Protein 2F07 (pdb70)

InterPro domains:
  IPR001647 DNA-binding HTH domain, TetR-type [PF00440] (12-58)
  IPR001647 DNA-binding HTH domain, TetR-type [PR00455] (12-25)
  IPR001647 DNA-binding HTH domain, TetR-type [PR00455] (33-56)
  IPR001647 DNA-binding HTH domain, TetR-type [PS50977] (6-66)
  IPR009057 Homedomain-like superfamily [SSF46689] (4-82)
  IPR036271 Tetracyclin repressor-like, C-terminal domain superfamily [SSF48498] (79-191)
  IPR041603 YvdT, C-terminal [PF17934] (84-191)
  IPR050624 Nucleoid occlusion factor SlmA/HTH-type transcriptional regulator [PTHR43479] (6-189)

Structure (mmCIF, N/CA/C/O backbone):
data_2F07
#
_entry.id   2F07
#
_cell.length_a   115.608
_cell.length_b   115.608
_cell.length_c   97.032
_cell.angle_alpha   90.00
_cell.angle_beta   90.00
_cell.angle_gamma   120.00
#
_symmetry.space_group_name_H-M   'P 65'
#
loop_
_entity.id
_entity.type
_entity.pdbx_description
1 polymer YvdT
2 non-polymer 2-[BIS-(2-HYDROXY-ETHYL)-AMINO]-2-HYDROXYMETHYL-PROPANE-1,3-DIOL
3 water water
#
loop_
_atom_site.group_PDB
_atom_site.id
_atom_site.type_symbol
_atom_site.label_atom_id
_atom_site.label_alt_id
_atom_site.label_comp_id
_atom_site.label_asym_id
_atom_site.label_entity_id
_atom_site.label_seq_id
_atom_site.pdbx_PDB_ins_code
_atom_site.Cartn_x
_atom_site.Cartn_y
_atom_site.Cartn_z
_atom_site.occupancy
_atom_site.B_iso_or_equiv
_atom_site.auth_seq_id
_atom_site.auth_comp_id
_atom_site.auth_asym_id
_atom_site.auth_atom_id
_atom_site.pdbx_PDB_model_num
ATOM 1 N N . PRO A 1 1 ? 36.673 46.584 58.578 1.00 75.15 303 PRO A N 1
ATOM 2 C CA . PRO A 1 1 ? 37.810 46.224 57.704 1.00 74.98 303 PRO A CA 1
ATOM 3 C C . PRO A 1 1 ? 37.697 46.879 56.336 1.00 74.32 303 PRO A C 1
ATOM 4 O O . PRO A 1 1 ? 36.960 47.852 56.167 1.00 74.23 303 PRO A O 1
ATOM 8 N N . PHE A 1 2 ? 38.416 46.340 55.356 1.00 73.25 302 PHE A N 1
ATOM 9 C CA . PHE A 1 2 ? 38.398 46.919 54.021 1.00 72.38 302 PHE A CA 1
ATOM 10 C C . PHE A 1 2 ? 37.306 46.402 53.091 1.00 72.07 302 PHE A C 1
ATOM 11 O O . PHE A 1 2 ? 37.164 45.197 52.871 1.00 71.12 302 PHE A O 1
ATOM 19 N N . THR A 1 3 ? 36.539 47.342 52.552 1.00 71.84 301 THR A N 1
ATOM 20 C CA . THR A 1 3 ? 35.469 47.044 51.614 1.00 71.60 301 THR A CA 1
ATOM 21 C C . THR A 1 3 ? 35.881 47.633 50.269 1.00 71.19 301 THR A C 1
ATOM 22 O O . THR A 1 3 ? 35.960 48.852 50.112 1.00 71.46 301 THR A O 1
ATOM 26 N N . MET A 1 4 ? 36.166 46.759 49.312 1.00 69.94 1 MET A N 1
ATOM 27 C CA . MET A 1 4 ? 36.563 47.175 47.974 1.00 69.30 1 MET A CA 1
ATOM 28 C C . MET A 1 4 ? 35.622 48.216 47.365 1.00 70.42 1 MET A C 1
ATOM 29 O O . MET A 1 4 ? 34.409 48.014 47.316 1.00 70.49 1 MET A O 1
ATOM 34 N N . PRO A 1 5 ? 36.171 49.344 46.887 1.00 71.65 2 PRO A N 1
ATOM 35 C CA . PRO A 1 5 ? 35.305 50.360 46.285 1.00 73.13 2 PRO A CA 1
ATOM 36 C C . PRO A 1 5 ? 34.647 49.760 45.048 1.00 74.78 2 PRO A C 1
ATOM 37 O O . PRO A 1 5 ? 35.066 48.699 44.564 1.00 74.95 2 PRO A O 1
ATOM 41 N N . LYS A 1 6 ? 33.607 50.424 44.555 1.00 76.33 3 LYS A N 1
ATOM 42 C CA . LYS A 1 6 ? 32.929 49.950 43.363 1.00 78.24 3 LYS A CA 1
ATOM 43 C C . LYS A 1 6 ? 33.870 50.153 42.208 1.00 78.43 3 LYS A C 1
ATOM 44 O O . LYS A 1 6 ? 33.678 49.543 41.164 1.00 78.13 3 LYS A O 1
ATOM 50 N N . GLN A 1 7 ? 34.853 51.038 42.411 1.00 79.12 4 GLN A N 1
ATOM 51 C CA . GLN A 1 7 ? 35.896 51.365 41.438 1.00 79.94 4 GLN A CA 1
ATOM 52 C C . GLN A 1 7 ? 35.736 50.572 40.140 1.00 80.98 4 GLN A C 1
ATOM 53 O O . GLN A 1 7 ? 35.882 49.353 40.127 1.00 81.54 4 GLN A O 1
ATOM 59 N N . THR A 1 8 ? 35.418 51.282 39.064 1.00 80.94 5 THR A N 1
ATOM 60 C CA . THR A 1 8 ? 35.228 50.721 37.729 1.00 80.93 5 THR A CA 1
ATOM 61 C C . THR A 1 8 ? 36.301 51.525 36.968 1.00 80.24 5 THR A C 1
ATOM 62 O O . THR A 1 8 ? 36.024 52.296 36.056 1.00 80.39 5 THR A O 1
ATOM 66 N N . SER A 1 9 ? 37.533 51.319 37.448 1.00 78.95 6 SER A N 1
ATOM 67 C CA . SER A 1 9 ? 38.816 51.962 37.067 1.00 77.32 6 SER A CA 1
ATOM 68 C C . SER A 1 9 ? 39.400 52.428 35.700 1.00 75.62 6 SER A C 1
ATOM 69 O O . SER A 1 9 ? 40.357 53.200 35.716 1.00 76.48 6 SER A O 1
ATOM 72 N N . GLY A 1 10 ? 38.924 51.995 34.536 1.00 72.70 7 GLY A N 1
ATOM 73 C CA . GLY A 1 10 ? 39.516 52.527 33.299 1.00 68.70 7 GLY A CA 1
ATOM 74 C C . GLY A 1 10 ? 40.928 52.182 32.805 1.00 65.41 7 GLY A C 1
ATOM 75 O O . GLY A 1 10 ? 41.070 51.750 31.662 1.00 65.52 7 GLY A O 1
ATOM 76 N N . LYS A 1 11 ? 41.971 52.387 33.614 1.00 62.41 8 LYS A N 1
ATOM 77 C CA . LYS A 1 11 ? 43.341 52.083 33.175 1.00 59.33 8 LYS A CA 1
ATOM 78 C C . LYS A 1 11 ? 43.467 50.660 32.635 1.00 56.11 8 LYS A C 1
ATOM 79 O O . LYS A 1 11 ? 43.889 50.450 31.497 1.00 54.97 8 LYS A O 1
ATOM 85 N N . TYR A 1 12 ? 43.099 49.687 33.460 1.00 52.60 9 TYR A N 1
ATOM 86 C CA . TYR A 1 12 ? 43.154 48.284 33.066 1.00 50.65 9 TYR A CA 1
ATOM 87 C C . TYR A 1 12 ? 42.363 48.076 31.772 1.00 49.21 9 TYR A C 1
ATOM 88 O O . TYR A 1 12 ? 42.879 47.536 30.792 1.00 47.05 9 TYR A O 1
ATOM 97 N N . GLU A 1 13 ? 41.108 48.517 31.782 1.00 48.76 10 GLU A N 1
ATOM 98 C CA . GLU A 1 13 ? 40.228 48.394 30.625 1.00 48.10 10 GLU A CA 1
ATOM 99 C C . GLU A 1 13 ? 40.807 49.119 29.411 1.00 47.33 10 GLU A C 1
ATOM 100 O O . GLU A 1 13 ? 40.748 48.608 28.289 1.00 45.95 10 GLU A O 1
ATOM 106 N N . LYS A 1 14 ? 41.368 50.307 29.638 1.00 46.45 11 LYS A N 1
ATOM 107 C CA . LYS A 1 14 ? 41.961 51.096 28.556 1.00 46.46 11 LYS A CA 1
ATOM 108 C C . LYS A 1 14 ? 43.057 50.315 27.847 1.00 43.94 11 LYS A C 1
ATOM 109 O O . LYS A 1 14 ? 43.131 50.302 26.618 1.00 42.84 11 LYS A O 1
ATOM 115 N N . ILE A 1 15 ? 43.911 49.670 28.636 1.00 42.54 12 ILE A N 1
ATOM 116 C CA . ILE A 1 15 ? 45.015 48.886 28.104 1.00 41.03 12 ILE A CA 1
ATOM 117 C C . ILE A 1 15 ? 44.552 47.600 27.428 1.00 40.93 12 ILE A C 1
ATOM 118 O O . ILE A 1 15 ? 45.038 47.252 26.348 1.00 40.04 12 ILE A O 1
ATOM 123 N N . LEU A 1 16 ? 43.617 46.895 28.056 1.00 38.93 13 LEU A N 1
ATOM 124 C CA . LEU A 1 16 ? 43.130 45.650 27.482 1.00 40.94 13 LEU A CA 1
ATOM 125 C C . LEU A 1 16 ? 42.487 45.916 26.124 1.00 41.33 13 LEU A C 1
ATOM 126 O O . LEU A 1 16 ? 42.714 45.181 25.166 1.00 40.54 13 LEU A O 1
ATOM 131 N N . GLN A 1 17 ? 41.693 46.979 26.047 1.00 43.23 14 GLN A N 1
ATOM 132 C CA . GLN A 1 17 ? 41.027 47.353 24.804 1.00 43.55 14 GLN A CA 1
ATOM 133 C C . GLN A 1 17 ? 42.068 47.790 23.772 1.00 43.71 14 GLN A C 1
ATOM 134 O O . GLN A 1 17 ? 41.965 47.477 22.585 1.00 42.94 14 GLN A O 1
ATOM 140 N N . ALA A 1 18 ? 43.074 48.521 24.237 1.00 44.58 15 ALA A N 1
ATOM 141 C CA . ALA A 1 18 ? 44.132 48.990 23.357 1.00 45.52 15 ALA A CA 1
ATOM 142 C C . ALA A 1 18 ? 44.873 47.780 22.804 1.00 45.72 15 ALA A C 1
ATOM 143 O O . ALA A 1 18 ? 45.105 47.675 21.601 1.00 45.92 15 ALA A O 1
ATOM 145 N N . ALA A 1 19 ? 45.236 46.864 23.696 1.00 46.61 16 ALA A N 1
ATOM 146 C CA . ALA A 1 19 ? 45.954 45.658 23.305 1.00 46.41 16 ALA A CA 1
ATOM 147 C C . ALA A 1 19 ? 45.157 44.868 22.273 1.00 47.13 16 ALA A C 1
ATOM 148 O O . ALA A 1 19 ? 45.720 44.370 21.295 1.00 46.75 16 ALA A O 1
ATOM 150 N N . ILE A 1 20 ? 43.848 44.752 22.494 1.00 47.25 17 ILE A N 1
ATOM 151 C CA . ILE A 1 20 ? 42.977 44.026 21.571 1.00 49.09 17 ILE A CA 1
ATOM 152 C C . ILE A 1 20 ? 43.005 44.671 20.184 1.00 51.21 17 ILE A C 1
ATOM 153 O O . ILE A 1 20 ? 43.017 43.976 19.167 1.00 51.22 17 ILE A O 1
ATOM 158 N N . GLU A 1 21 ? 43.032 46.001 20.150 1.00 52.75 18 GLU A N 1
ATOM 159 C CA . GLU A 1 21 ? 43.055 46.733 18.888 1.00 54.96 18 GLU A CA 1
ATOM 160 C C . GLU A 1 21 ? 44.391 46.636 18.153 1.00 55.83 18 GLU A C 1
ATOM 161 O O . GLU A 1 21 ? 44.422 46.422 16.940 1.00 55.51 18 GLU A O 1
ATOM 167 N N . VAL A 1 22 ? 45.493 46.791 18.882 1.00 56.06 19 VAL A N 1
ATOM 168 C CA . VAL A 1 22 ? 46.813 46.709 18.270 1.00 56.45 19 VAL A CA 1
ATOM 169 C C . VAL A 1 22 ? 47.092 45.294 17.769 1.00 57.64 19 VAL A C 1
ATOM 170 O O . VAL A 1 22 ? 47.576 45.113 16.650 1.00 57.29 19 VAL A O 1
ATOM 174 N N . ILE A 1 23 ? 46.791 44.296 18.599 1.00 58.59 20 ILE A N 1
ATOM 175 C CA . ILE A 1 23 ? 47.013 42.901 18.226 1.00 59.48 20 ILE A CA 1
ATOM 176 C C . ILE A 1 23 ? 46.209 42.535 16.980 1.00 60.99 20 ILE A C 1
ATOM 177 O O . ILE A 1 23 ? 46.647 41.726 16.162 1.00 60.50 20 ILE A O 1
ATOM 182 N N . SER A 1 24 ? 45.035 43.142 16.839 1.00 62.66 21 SER A N 1
ATOM 183 C CA . SER A 1 24 ? 44.173 42.884 15.692 1.00 64.84 21 SER A CA 1
ATOM 184 C C . SER A 1 24 ? 44.744 43.481 14.408 1.00 66.47 21 SER A C 1
ATOM 185 O O . SER A 1 24 ? 44.788 42.819 13.369 1.00 66.33 21 SER A O 1
ATOM 188 N N . GLU A 1 25 ? 45.190 44.730 14.492 1.00 67.88 22 GLU A N 1
ATOM 189 C CA . GLU A 1 25 ? 45.730 45.435 13.337 1.00 69.27 22 GLU A CA 1
ATOM 190 C C . GLU A 1 25 ? 47.080 44.967 12.799 1.00 69.09 22 GLU A C 1
ATOM 191 O O . GLU A 1 25 ? 47.415 45.259 11.652 1.00 69.61 22 GLU A O 1
ATOM 197 N N . LYS A 1 26 ? 47.858 44.248 13.601 1.00 69.10 23 LYS A N 1
ATOM 198 C CA . LYS A 1 26 ? 49.162 43.791 13.126 1.00 69.92 23 LYS A CA 1
ATOM 199 C C . LYS A 1 26 ? 49.576 42.406 13.616 1.00 69.65 23 LYS A C 1
ATOM 200 O O . LYS A 1 26 ? 50.598 41.867 13.186 1.00 69.73 23 LYS A O 1
ATOM 206 N N . GLY A 1 27 ? 48.788 41.829 14.514 1.00 69.27 24 GLY A N 1
ATOM 207 C CA . GLY A 1 27 ? 49.120 40.513 15.027 1.00 69.30 24 GLY A CA 1
ATOM 208 C C . GLY A 1 27 ? 49.740 40.589 16.406 1.00 69.58 24 GLY A C 1
ATOM 209 O O . GLY A 1 27 ? 50.239 41.638 16.813 1.00 69.31 24 GLY A O 1
ATOM 210 N N . LEU A 1 28 ? 49.712 39.472 17.124 1.00 69.96 25 LEU A N 1
ATOM 211 C CA . LEU A 1 28 ? 50.261 39.404 18.473 1.00 70.28 25 LEU A CA 1
ATOM 212 C C . LEU A 1 28 ? 51.765 39.631 18.544 1.00 71.29 25 LEU A C 1
ATOM 213 O O . LEU A 1 28 ? 52.247 40.392 19.382 1.00 70.84 25 LEU A O 1
ATOM 218 N N . ASP A 1 29 ? 52.506 38.969 17.662 1.00 72.60 26 ASP A N 1
ATOM 219 C CA . ASP A 1 29 ? 53.960 39.070 17.666 1.00 73.67 26 ASP A CA 1
ATOM 220 C C . ASP A 1 29 ? 54.578 40.349 17.098 1.00 73.57 26 ASP A C 1
ATOM 221 O O . ASP A 1 29 ? 55.723 40.674 17.414 1.00 73.15 26 ASP A O 1
ATOM 226 N N . LYS A 1 30 ? 53.837 41.071 16.264 1.00 73.65 27 LYS A N 1
ATOM 227 C CA . LYS A 1 30 ? 54.360 42.297 15.676 1.00 73.60 27 LYS A CA 1
ATOM 228 C C . LYS A 1 30 ? 53.965 43.497 16.524 1.00 73.01 27 LYS A C 1
ATOM 229 O O . LYS A 1 30 ? 54.384 44.622 16.254 1.00 73.27 27 LYS A O 1
ATOM 235 N N . ALA A 1 31 ? 53.147 43.253 17.542 1.00 71.46 28 ALA A N 1
ATOM 236 C CA . ALA A 1 31 ? 52.705 44.314 18.436 1.00 69.86 28 ALA A CA 1
ATOM 237 C C . ALA A 1 31 ? 53.797 44.647 19.447 1.00 68.69 28 ALA A C 1
ATOM 238 O O . ALA A 1 31 ? 54.599 43.793 19.816 1.00 67.90 28 ALA A O 1
ATOM 240 N N . SER A 1 32 ? 53.825 45.895 19.890 1.00 67.03 29 SER A N 1
ATOM 241 C CA . SER A 1 32 ? 54.806 46.318 20.872 1.00 65.42 29 SER A CA 1
ATOM 242 C C . SER A 1 32 ? 53.997 46.755 22.086 1.00 63.81 29 SER A C 1
ATOM 243 O O . SER A 1 32 ? 52.902 47.308 21.947 1.00 62.47 29 SER A O 1
ATOM 246 N N . ILE A 1 33 ? 54.506 46.464 23.275 1.00 62.54 30 ILE A N 1
ATOM 247 C CA . ILE A 1 33 ? 53.819 46.887 24.478 1.00 61.38 30 ILE A CA 1
ATOM 248 C C . ILE A 1 33 ? 53.830 48.408 24.358 1.00 61.28 30 ILE A C 1
ATOM 249 O O . ILE A 1 33 ? 52.954 49.102 24.874 1.00 59.70 30 ILE A O 1
ATOM 254 N N . SER A 1 34 ? 54.827 48.902 23.624 1.00 61.19 31 SER A N 1
ATOM 255 C CA . SER A 1 34 ? 55.009 50.326 23.373 1.00 61.35 31 SER A CA 1
ATOM 256 C C . SER A 1 34 ? 53.819 50.892 22.589 1.00 61.18 31 SER A C 1
ATOM 257 O O . SER A 1 34 ? 53.247 51.921 22.963 1.00 60.25 31 SER A O 1
ATOM 260 N N . ASP A 1 35 ? 53.457 50.208 21.505 1.00 60.65 32 ASP A N 1
ATOM 261 C CA . ASP A 1 35 ? 52.344 50.615 20.650 1.00 60.57 32 ASP A CA 1
ATOM 262 C C . ASP A 1 35 ? 51.037 50.553 21.421 1.00 59.53 32 ASP A C 1
ATOM 263 O O . ASP A 1 35 ? 50.208 51.461 21.338 1.00 58.50 32 ASP A O 1
ATOM 268 N N . ILE A 1 36 ? 50.855 49.466 22.165 1.00 58.64 33 ILE A N 1
ATOM 269 C CA . ILE A 1 36 ? 49.648 49.277 22.957 1.00 58.38 33 ILE A CA 1
ATOM 270 C C . ILE A 1 36 ? 49.517 50.408 23.970 1.00 58.20 33 ILE A C 1
ATOM 271 O O . ILE A 1 36 ? 48.495 51.099 24.024 1.00 57.35 33 ILE A O 1
ATOM 276 N N . VAL A 1 37 ? 50.565 50.588 24.768 1.00 58.49 34 VAL A N 1
ATOM 277 C CA . VAL A 1 37 ? 50.597 51.624 25.792 1.00 59.49 34 VAL A CA 1
ATOM 278 C C . VAL A 1 37 ? 50.357 53.026 25.223 1.00 60.15 34 VAL A C 1
ATOM 279 O O . VAL A 1 37 ? 49.637 53.825 25.826 1.00 60.04 34 VAL A O 1
ATOM 283 N N . LYS A 1 38 ? 50.945 53.323 24.065 1.00 60.91 35 LYS A N 1
ATOM 284 C CA . LYS A 1 38 ? 50.759 54.638 23.454 1.00 61.68 35 LYS A CA 1
ATOM 285 C C . LYS A 1 38 ? 49.378 54.782 22.829 1.00 61.39 35 LYS A C 1
ATOM 286 O O . LYS A 1 38 ? 48.906 55.899 22.612 1.00 61.31 35 LYS A O 1
ATOM 292 N N . LYS A 1 39 ? 48.725 53.656 22.545 1.00 61.01 36 LYS A N 1
ATOM 293 C CA . LYS A 1 39 ? 47.387 53.698 21.963 1.00 60.15 36 LYS A CA 1
ATOM 294 C C . LYS A 1 39 ? 46.356 53.831 23.077 1.00 59.33 36 LYS A C 1
ATOM 295 O O . LYS A 1 39 ? 45.223 54.256 22.843 1.00 58.45 36 LYS A O 1
ATOM 301 N N . ALA A 1 40 ? 46.754 53.459 24.290 1.00 58.31 37 ALA A N 1
ATOM 302 C CA . ALA A 1 40 ? 45.866 53.545 25.445 1.00 58.02 37 ALA A CA 1
ATOM 303 C C . ALA A 1 40 ? 46.064 54.890 26.140 1.00 57.18 37 ALA A C 1
ATOM 304 O O . ALA A 1 40 ? 45.272 55.284 26.999 1.00 56.63 37 ALA A O 1
ATOM 306 N N . GLY A 1 41 ? 47.126 55.591 25.759 1.00 56.93 38 GLY A N 1
ATOM 307 C CA . GLY A 1 41 ? 47.405 56.880 26.360 1.00 56.03 38 GLY A CA 1
ATOM 308 C C . GLY A 1 41 ? 47.892 56.745 27.791 1.00 55.28 38 GLY A C 1
ATOM 309 O O . GLY A 1 41 ? 47.339 57.364 28.702 1.00 55.67 38 GLY A O 1
ATOM 310 N N . THR A 1 42 ? 48.920 55.923 27.987 1.00 53.35 39 THR A N 1
ATOM 311 C CA . THR A 1 42 ? 49.502 55.703 29.310 1.00 51.66 39 THR A CA 1
ATOM 312 C C . THR A 1 42 ? 50.980 55.375 29.131 1.00 51.12 39 THR A C 1
ATOM 313 O O . THR A 1 42 ? 51.475 55.300 28.004 1.00 49.89 39 THR A O 1
ATOM 317 N N . ALA A 1 43 ? 51.680 55.180 30.246 1.00 50.54 40 ALA A N 1
ATOM 318 C CA . ALA A 1 43 ? 53.103 54.836 30.219 1.00 49.05 40 ALA A CA 1
ATOM 319 C C . ALA A 1 43 ? 53.254 53.313 30.238 1.00 47.25 40 ALA A C 1
ATOM 320 O O . ALA A 1 43 ? 52.286 52.591 30.482 1.00 46.00 40 ALA A O 1
ATOM 322 N N . GLN A 1 44 ? 54.463 52.820 29.981 1.00 45.90 41 GLN A N 1
ATOM 323 C CA . GLN A 1 44 ? 54.691 51.380 29.992 1.00 44.40 41 GLN A CA 1
ATOM 324 C C . GLN A 1 44 ? 54.422 50.801 31.378 1.00 42.24 41 GLN A C 1
ATOM 325 O O . GLN A 1 44 ? 54.065 49.632 31.518 1.00 42.47 41 GLN A O 1
ATOM 331 N N . GLY A 1 45 ? 54.601 51.626 32.402 1.00 39.28 42 GLY A N 1
ATOM 332 C CA . GLY A 1 45 ? 54.369 51.165 33.755 1.00 35.25 42 GLY A CA 1
ATOM 333 C C . GLY A 1 45 ? 52.942 50.689 33.958 1.00 32.46 42 GLY A C 1
ATOM 334 O O . GLY A 1 45 ? 52.698 49.749 34.705 1.00 31.63 42 GLY A O 1
ATOM 335 N N . THR A 1 46 ? 51.996 51.335 33.292 1.00 30.52 43 THR A N 1
ATOM 336 C CA . THR A 1 46 ? 50.601 50.960 33.435 1.00 31.91 43 THR A CA 1
ATOM 337 C C . THR A 1 46 ? 50.363 49.549 32.895 1.00 31.16 43 THR A C 1
ATOM 338 O O . THR A 1 46 ? 49.576 48.781 33.455 1.00 30.39 43 THR A O 1
ATOM 342 N N . PHE A 1 47 ? 51.056 49.204 31.815 1.00 30.70 44 PHE A N 1
ATOM 343 C CA . PHE A 1 47 ? 50.910 47.878 31.233 1.00 29.25 44 PHE A CA 1
ATOM 344 C C . PHE A 1 47 ? 51.399 46.797 32.190 1.00 28.43 44 PHE A C 1
ATOM 345 O O . PHE A 1 47 ? 50.654 45.866 32.510 1.00 25.99 44 PHE A O 1
ATOM 353 N N . TYR A 1 48 ? 52.642 46.930 32.650 1.00 29.01 45 TYR A N 1
ATOM 354 C CA . TYR A 1 48 ? 53.244 45.947 33.548 1.00 30.32 45 TYR A CA 1
ATOM 355 C C . TYR A 1 48 ? 52.586 45.836 34.912 1.00 30.67 45 TYR A C 1
ATOM 356 O O . TYR A 1 48 ? 52.770 44.836 35.618 1.00 31.98 45 TYR A O 1
ATOM 365 N N . LEU A 1 49 ? 51.814 46.848 35.291 1.00 28.73 46 LEU A N 1
ATOM 366 C CA . LEU A 1 49 ? 51.110 46.792 36.569 1.00 29.98 46 LEU A CA 1
ATOM 367 C C . LEU A 1 49 ? 50.024 45.714 36.484 1.00 30.10 46 LEU A C 1
ATOM 368 O O . LEU A 1 49 ? 49.725 45.032 37.466 1.00 29.49 46 LEU A O 1
ATOM 373 N N . TYR A 1 50 ? 49.444 45.564 35.298 1.00 29.36 47 TYR A N 1
ATOM 374 C CA . TYR A 1 50 ? 48.369 44.601 35.091 1.00 30.34 47 TYR A CA 1
ATOM 375 C C . TYR A 1 50 ? 48.768 43.329 34.343 1.00 30.67 47 TYR A C 1
ATOM 376 O O . TYR A 1 50 ? 48.108 42.307 34.484 1.00 30.93 47 TYR A O 1
ATOM 385 N N . PHE A 1 51 ? 49.841 43.386 33.558 1.00 31.80 48 PHE A N 1
ATOM 386 C CA . PHE A 1 51 ? 50.276 42.223 32.778 1.00 32.20 48 PHE A CA 1
ATOM 387 C C . PHE A 1 51 ? 51.793 42.035 32.780 1.00 34.44 48 PHE A C 1
ATOM 388 O O . PHE A 1 51 ? 52.545 42.967 32.477 1.00 34.87 48 PHE A O 1
ATOM 396 N N . SER A 1 52 ? 52.240 40.827 33.112 1.00 35.78 49 SER A N 1
ATOM 397 C CA . SER A 1 52 ? 53.672 40.536 33.153 1.00 39.38 49 SER A CA 1
ATOM 398 C C . SER A 1 52 ? 54.269 40.473 31.750 1.00 40.13 49 SER A C 1
ATOM 399 O O . SER A 1 52 ? 55.475 40.629 31.577 1.00 41.22 49 SER A O 1
ATOM 402 N N . SER A 1 53 ? 53.422 40.250 30.751 1.00 40.57 50 SER A N 1
ATOM 403 C CA . SER A 1 53 ? 53.879 40.164 29.366 1.00 41.13 50 SER A CA 1
ATOM 404 C C . SER A 1 53 ? 52.701 40.199 28.407 1.00 40.91 50 SER A C 1
ATOM 405 O O . SER A 1 53 ? 51.549 40.308 28.827 1.00 39.42 50 SER A O 1
ATOM 408 N N . LYS A 1 54 ? 53.004 40.108 27.115 1.00 42.22 51 LYS A N 1
ATOM 409 C CA . LYS A 1 54 ? 51.978 40.112 26.081 1.00 42.33 51 LYS A CA 1
ATOM 410 C C . LYS A 1 54 ? 51.143 38.841 26.193 1.00 41.72 51 LYS A C 1
ATOM 411 O O . LYS A 1 54 ? 49.934 38.858 25.959 1.00 42.43 51 LYS A O 1
ATOM 417 N N . ASN A 1 55 ? 51.795 37.746 26.569 1.00 39.98 52 ASN A N 1
ATOM 418 C CA . ASN A 1 55 ? 51.124 36.463 26.723 1.00 38.88 52 ASN A CA 1
ATOM 419 C C . ASN A 1 55 ? 50.100 36.511 27.858 1.00 37.32 52 ASN A C 1
ATOM 420 O O . ASN A 1 55 ? 49.032 35.899 27.768 1.00 35.99 52 ASN A O 1
ATOM 425 N N . ALA A 1 56 ? 50.427 37.235 28.926 1.00 34.53 53 ALA A N 1
ATOM 426 C CA . ALA A 1 56 ? 49.530 37.345 30.076 1.00 32.25 53 ALA A CA 1
ATOM 427 C C . ALA A 1 56 ? 48.196 38.012 29.712 1.00 30.44 53 ALA A C 1
ATOM 428 O O . ALA A 1 56 ? 47.240 37.962 30.485 1.00 28.37 53 ALA A O 1
ATOM 430 N N . LEU A 1 57 ? 48.143 38.639 28.539 1.00 28.43 54 LEU A N 1
ATOM 431 C CA . LEU A 1 57 ? 46.924 39.290 28.067 1.00 28.85 54 LEU A CA 1
ATOM 432 C C . LEU A 1 57 ? 45.875 38.268 27.588 1.00 29.09 54 LEU A C 1
ATOM 433 O O . LEU A 1 57 ? 44.669 38.521 27.670 1.00 29.16 54 LEU A O 1
ATOM 438 N N . ILE A 1 58 ? 46.339 37.121 27.094 1.00 28.33 55 ILE A N 1
ATOM 439 C CA . ILE A 1 58 ? 45.450 36.087 26.554 1.00 28.80 55 ILE A CA 1
ATOM 440 C C . ILE A 1 58 ? 44.274 35.691 27.450 1.00 26.70 55 ILE A C 1
ATOM 441 O O . ILE A 1 58 ? 43.126 35.758 27.021 1.00 25.47 55 ILE A O 1
ATOM 446 N N . PRO A 1 59 ? 44.538 35.273 28.699 1.00 25.90 56 PRO A N 1
ATOM 447 C CA . PRO A 1 59 ? 43.424 34.893 29.576 1.00 25.91 56 PRO A CA 1
ATOM 448 C C . PRO A 1 59 ? 42.356 35.987 29.704 1.00 25.28 56 PRO A C 1
ATOM 449 O O . PRO A 1 59 ? 41.154 35.704 29.674 1.00 26.01 56 PRO A O 1
ATOM 453 N N . ALA A 1 60 ? 42.795 37.233 29.841 1.00 24.06 57 ALA A N 1
ATOM 454 C CA . ALA A 1 60 ? 41.868 38.349 29.987 1.00 22.31 57 ALA A CA 1
ATOM 455 C C . ALA A 1 60 ? 41.091 38.577 28.700 1.00 22.05 57 ALA A C 1
ATOM 456 O O . ALA A 1 60 ? 39.907 38.920 28.734 1.00 21.14 57 ALA A O 1
ATOM 458 N N . ILE A 1 61 ? 41.754 38.393 27.563 1.00 20.21 58 ILE A N 1
ATOM 459 C CA . ILE A 1 61 ? 41.080 38.574 26.287 1.00 21.14 58 ILE A CA 1
ATOM 460 C C . ILE A 1 61 ? 40.032 37.475 26.113 1.00 22.35 58 ILE A C 1
ATOM 461 O O . ILE A 1 61 ? 38.923 37.733 25.641 1.00 24.12 58 ILE A O 1
ATOM 466 N N . ALA A 1 62 ? 40.379 36.252 26.503 1.00 21.60 59 ALA A N 1
ATOM 467 C CA . ALA A 1 62 ? 39.449 35.135 26.384 1.00 23.11 59 ALA A CA 1
ATOM 468 C C . ALA A 1 62 ? 38.232 35.354 27.291 1.00 23.78 59 ALA A C 1
ATOM 469 O O . ALA A 1 62 ? 37.099 35.042 26.917 1.00 24.08 59 ALA A O 1
ATOM 471 N N . GLU A 1 63 ? 38.456 35.894 28.484 1.00 24.19 60 GLU A N 1
ATOM 472 C CA . GLU A 1 63 ? 37.339 36.139 29.380 1.00 24.54 60 GLU A CA 1
ATOM 473 C C . GLU A 1 63 ? 36.386 37.161 28.760 1.00 24.53 60 GLU A C 1
ATOM 474 O O . GLU A 1 63 ? 35.170 36.994 28.808 1.00 23.72 60 GLU A O 1
ATOM 480 N N . ASN A 1 64 ? 36.927 38.214 28.163 1.00 24.27 61 ASN A N 1
ATOM 481 C CA . ASN A 1 64 ? 36.062 39.214 27.555 1.00 25.65 61 ASN A CA 1
ATOM 482 C C . ASN A 1 64 ? 35.258 38.660 26.383 1.00 24.29 61 ASN A C 1
ATOM 483 O O . ASN A 1 64 ? 34.095 39.027 26.208 1.00 22.53 61 ASN A O 1
ATOM 488 N N . LEU A 1 65 ? 35.854 37.770 25.592 1.00 23.07 62 LEU A N 1
ATOM 489 C CA . LEU A 1 65 ? 35.115 37.175 24.479 1.00 23.1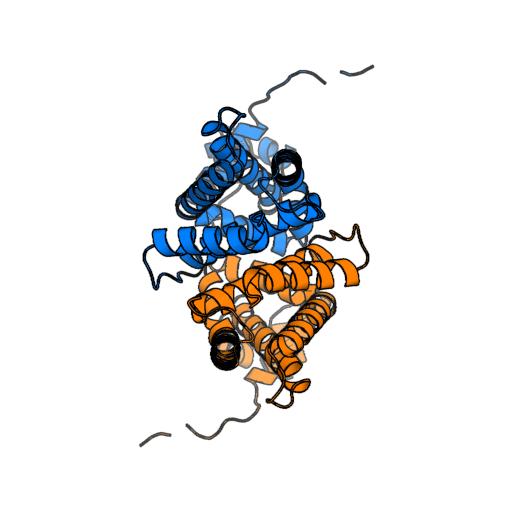0 62 LEU A CA 1
ATOM 490 C C . LEU A 1 65 ? 33.989 36.312 25.063 1.00 22.05 62 LEU A C 1
ATOM 491 O O . LEU A 1 65 ? 32.874 36.314 24.554 1.00 22.74 62 LEU A O 1
ATOM 496 N N . LEU A 1 66 ? 34.280 35.597 26.146 1.00 21.35 63 LEU A N 1
ATOM 497 C CA . LEU A 1 66 ? 33.283 34.740 26.782 1.00 22.73 63 LEU A CA 1
ATOM 498 C C . LEU A 1 66 ? 32.120 35.534 27.355 1.00 23.75 63 LEU A C 1
ATOM 499 O O . LEU A 1 66 ? 30.959 35.174 27.131 1.00 24.42 63 LEU A O 1
ATOM 504 N N . THR A 1 67 ? 32.395 36.610 28.089 1.00 24.86 64 THR A N 1
ATOM 505 C CA . THR A 1 67 ? 31.276 37.359 28.644 1.00 26.34 64 THR A CA 1
ATOM 506 C C . THR A 1 67 ? 30.516 38.086 27.531 1.00 26.30 64 THR A C 1
ATOM 507 O O . THR A 1 67 ? 29.328 38.374 27.673 1.00 27.71 64 THR A O 1
ATOM 511 N N . HIS A 1 68 ? 31.183 38.344 26.411 1.00 26.32 65 HIS A N 1
ATOM 512 C CA . HIS A 1 68 ? 30.530 38.992 25.275 1.00 26.84 65 HIS A CA 1
ATOM 513 C C . HIS A 1 68 ? 29.557 38.011 24.625 1.00 27.31 65 HIS A C 1
ATOM 514 O O . HIS A 1 68 ? 28.454 38.384 24.223 1.00 28.01 65 HIS A O 1
ATOM 521 N N . THR A 1 69 ? 29.975 36.752 24.534 1.00 26.65 66 THR A N 1
ATOM 522 C CA . THR A 1 69 ? 29.158 35.693 23.948 1.00 24.63 66 THR A CA 1
ATOM 523 C C . THR A 1 69 ? 27.902 35.444 24.786 1.00 25.84 66 THR A C 1
ATOM 524 O O . THR A 1 69 ? 26.796 35.304 24.254 1.00 25.05 66 THR A O 1
ATOM 528 N N . LEU A 1 70 ? 28.082 35.375 26.103 1.00 25.96 67 LEU A N 1
ATOM 529 C CA . LEU A 1 70 ? 26.960 35.132 26.998 1.00 26.41 67 LEU A CA 1
ATOM 530 C C . LEU A 1 70 ? 26.011 36.333 27.002 1.00 26.79 67 LEU A C 1
ATOM 531 O O . LEU A 1 70 ? 24.794 36.158 27.008 1.00 27.87 67 LEU A O 1
ATOM 536 N N . ASP A 1 71 ? 26.561 37.548 26.982 1.00 26.52 68 ASP A N 1
ATOM 537 C CA . ASP A 1 71 ? 25.731 38.762 26.951 1.00 27.62 68 ASP A CA 1
ATOM 538 C C . ASP A 1 71 ? 24.865 38.774 25.682 1.00 27.20 68 ASP A C 1
ATOM 539 O O . ASP A 1 71 ? 23.678 39.094 25.733 1.00 27.56 68 ASP A O 1
ATOM 544 N N . GLN A 1 72 ? 25.473 38.440 24.545 1.00 26.66 69 GLN A N 1
ATOM 545 C CA . GLN A 1 72 ? 24.763 38.411 23.268 1.00 26.48 69 GLN A CA 1
ATOM 546 C C . GLN A 1 72 ? 23.591 37.437 23.303 1.00 25.87 69 GLN A C 1
ATOM 547 O O . GLN A 1 72 ? 22.491 37.751 22.850 1.00 25.76 69 GLN A O 1
ATOM 553 N N . ILE A 1 73 ? 23.833 36.251 23.841 1.00 25.51 70 ILE A N 1
ATOM 554 C CA . ILE A 1 73 ? 22.788 35.241 23.932 1.00 25.54 70 ILE A CA 1
ATOM 555 C C . ILE A 1 73 ? 21.669 35.730 24.857 1.00 26.98 70 ILE A C 1
ATOM 556 O O . ILE A 1 73 ? 20.493 35.693 24.492 1.00 27.02 70 ILE A O 1
ATOM 561 N N . LYS A 1 74 ? 22.040 36.194 26.046 1.00 27.56 71 LYS A N 1
ATOM 562 C CA . LYS A 1 74 ? 21.063 36.694 27.006 1.00 29.43 71 LYS A CA 1
ATOM 563 C C . LYS A 1 74 ? 20.301 37.875 26.422 1.00 28.74 71 LYS A C 1
ATOM 564 O O . LYS A 1 74 ? 19.107 38.034 26.670 1.00 27.95 71 LYS A O 1
ATOM 570 N N . GLY A 1 75 ? 21.005 38.698 25.650 1.00 27.68 72 GLY A N 1
ATOM 571 C CA . GLY A 1 75 ? 20.387 39.861 25.043 1.00 28.52 72 GLY A CA 1
ATOM 572 C C . GLY A 1 75 ? 19.209 39.527 24.143 1.00 30.03 72 GLY A C 1
ATOM 573 O O . GLY A 1 75 ? 18.356 40.380 23.891 1.00 31.53 72 GLY A O 1
ATOM 574 N N . ARG A 1 76 ? 19.152 38.291 23.657 1.00 29.19 73 ARG A N 1
ATOM 575 C CA . ARG A 1 76 ? 18.066 37.870 22.779 1.00 28.82 73 ARG A CA 1
ATOM 576 C C . ARG A 1 76 ? 17.016 37.040 23.511 1.00 27.97 73 ARG A C 1
ATOM 577 O O . ARG A 1 76 ? 16.127 36.480 22.883 1.00 29.07 73 ARG A O 1
ATOM 585 N N . LEU A 1 77 ? 17.111 36.967 24.835 1.00 28.19 74 LEU A N 1
ATOM 586 C CA . LEU A 1 77 ? 16.149 36.189 25.611 1.00 29.85 74 LEU A CA 1
ATOM 587 C C . LEU A 1 77 ? 15.381 37.022 26.629 1.00 32.24 74 LEU A C 1
ATOM 588 O O . LEU A 1 77 ? 15.880 38.028 27.126 1.00 29.63 74 LEU A O 1
ATOM 593 N N . HIS A 1 78 ? 14.156 36.599 26.930 1.00 36.75 75 HIS A N 1
ATOM 594 C CA . HIS A 1 78 ? 13.343 37.297 27.911 1.00 41.20 75 HIS A CA 1
ATOM 595 C C . HIS A 1 78 ? 13.279 36.493 29.207 1.00 42.00 75 HIS A C 1
ATOM 596 O O . HIS A 1 78 ? 12.979 37.038 30.270 1.00 43.33 75 HIS A O 1
ATOM 603 N N . GLY A 1 79 ? 13.562 35.197 29.115 1.00 42.58 76 GLY A N 1
ATOM 604 C CA . GLY A 1 79 ? 13.564 34.359 30.303 1.00 42.46 76 GLY A CA 1
ATOM 605 C C . GLY A 1 79 ? 12.542 33.238 30.378 1.00 42.00 76 GLY A C 1
ATOM 606 O O . GLY A 1 79 ? 12.721 32.295 31.148 1.00 43.08 76 GLY A O 1
ATOM 607 N N . ASP A 1 80 ? 11.472 33.327 29.600 1.00 41.18 77 ASP A N 1
ATOM 608 C CA . ASP A 1 80 ? 10.446 32.291 29.626 1.00 41.12 77 ASP A CA 1
ATOM 609 C C . ASP A 1 80 ? 10.475 31.392 28.395 1.00 38.60 77 ASP A C 1
ATOM 610 O O . ASP A 1 80 ? 9.574 30.573 28.193 1.00 37.79 77 ASP A O 1
ATOM 615 N N . GLU A 1 81 ? 11.506 31.545 27.572 1.00 34.92 78 GLU A N 1
ATOM 616 C CA . GLU A 1 81 ? 11.630 30.747 26.361 1.00 31.22 78 GLU A CA 1
ATOM 617 C C . GLU A 1 81 ? 11.737 29.257 26.639 1.00 30.35 78 GLU A C 1
ATOM 618 O O . GLU A 1 81 ? 12.224 28.844 27.691 1.00 30.42 78 GLU A O 1
ATOM 624 N N . ASP A 1 82 ? 11.275 28.452 25.690 1.00 28.57 79 ASP A N 1
ATOM 625 C CA . ASP A 1 82 ? 11.374 27.005 25.810 1.00 29.69 79 ASP A CA 1
ATOM 626 C C . ASP A 1 82 ? 12.830 26.633 25.466 1.00 29.54 79 ASP A C 1
ATOM 627 O O . ASP A 1 82 ? 13.551 27.400 24.810 1.00 26.43 79 ASP A O 1
ATOM 632 N N . PHE A 1 83 ? 13.249 25.449 25.896 1.00 27.09 80 PHE A N 1
ATOM 633 C CA . PHE A 1 83 ? 14.613 24.996 25.665 1.00 25.50 80 PHE A CA 1
ATOM 634 C C . PHE A 1 83 ? 15.107 25.050 24.221 1.00 24.37 80 PHE A C 1
ATOM 635 O O . PHE A 1 83 ? 16.222 25.516 23.959 1.00 24.02 80 PHE A O 1
ATOM 643 N N . TRP A 1 84 ? 14.289 24.578 23.288 1.00 22.89 81 TRP A N 1
ATOM 644 C CA . TRP A 1 84 ? 14.695 24.547 21.886 1.00 23.50 81 TRP A CA 1
ATOM 645 C C . TRP A 1 84 ? 14.930 25.923 21.288 1.00 23.07 81 TRP A C 1
ATOM 646 O O . TRP A 1 84 ? 15.802 26.098 20.427 1.00 21.75 81 TRP A O 1
ATOM 657 N N . THR A 1 85 ? 14.169 26.900 21.775 1.00 22.06 82 THR A N 1
ATOM 658 C CA . THR A 1 85 ? 14.287 28.283 21.330 1.00 21.75 82 THR A CA 1
ATOM 659 C C . THR A 1 85 ? 15.596 28.867 21.864 1.00 22.41 82 THR A C 1
ATOM 660 O O . THR A 1 85 ? 16.299 29.609 21.161 1.00 23.59 82 THR A O 1
ATOM 664 N N . VAL A 1 86 ? 15.919 28.529 23.108 1.00 21.62 83 VAL A N 1
ATOM 665 C CA . VAL A 1 86 ? 17.164 28.993 23.707 1.00 22.08 83 VAL A CA 1
ATOM 666 C C . VAL A 1 86 ? 18.314 28.411 22.879 1.00 21.05 83 VAL A C 1
ATOM 667 O O . VAL A 1 86 ? 19.237 29.129 22.513 1.00 21.39 83 VAL A O 1
ATOM 671 N N . LEU A 1 87 ? 18.237 27.116 22.576 1.00 20.91 84 LEU A N 1
ATOM 672 C CA . LEU A 1 87 ? 19.260 26.425 21.782 1.00 23.08 84 LEU A CA 1
ATOM 673 C C . LEU A 1 87 ? 19.459 27.078 20.409 1.00 23.13 84 LEU A C 1
ATOM 674 O O . LEU A 1 87 ? 20.594 27.288 19.964 1.00 21.17 84 LEU A O 1
ATOM 679 N N . ASP A 1 88 ? 18.348 27.374 19.734 1.00 23.70 85 ASP A N 1
ATOM 680 C CA . ASP A 1 88 ? 18.395 28.005 18.414 1.00 24.63 85 ASP A CA 1
ATOM 681 C C . ASP A 1 88 ? 19.248 29.252 18.493 1.00 22.77 85 ASP A C 1
ATOM 682 O O . ASP A 1 88 ? 20.153 29.456 17.689 1.00 21.75 85 ASP A O 1
ATOM 687 N N . ILE A 1 89 ? 18.938 30.089 19.474 1.00 22.40 86 ILE A N 1
ATOM 688 C CA . ILE A 1 89 ? 19.663 31.327 19.681 1.00 21.55 86 ILE A CA 1
ATOM 689 C C . ILE A 1 89 ? 21.130 31.098 20.049 1.00 20.38 86 ILE A C 1
ATOM 690 O O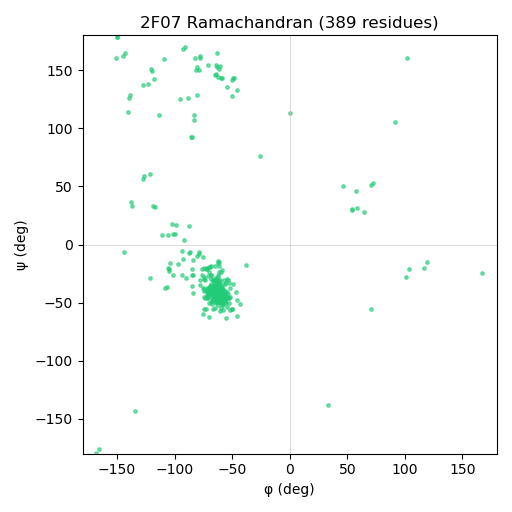 . ILE A 1 89 ? 22.006 31.800 19.547 1.00 20.82 86 ILE A O 1
ATOM 695 N N . LEU A 1 90 ? 21.406 30.117 20.906 1.00 19.57 87 LEU A N 1
ATOM 696 C CA . LEU A 1 90 ? 22.792 29.843 21.307 1.00 18.61 87 LEU A CA 1
ATOM 697 C C . LEU A 1 90 ? 23.617 29.420 20.089 1.00 18.52 87 LEU A C 1
ATOM 698 O O . LEU A 1 90 ? 24.775 29.823 19.924 1.00 16.44 87 LEU A O 1
ATOM 703 N N . ILE A 1 91 ? 23.005 28.619 19.226 1.00 18.97 88 ILE A N 1
ATOM 704 C CA . ILE A 1 91 ? 23.675 28.151 18.024 1.00 20.40 88 ILE A CA 1
ATOM 705 C C . ILE A 1 91 ? 23.932 29.311 17.063 1.00 21.11 88 ILE A C 1
ATOM 706 O O . ILE A 1 91 ? 25.048 29.482 16.563 1.00 20.75 88 ILE A O 1
ATOM 711 N N . ASP A 1 92 ? 22.899 30.105 16.810 1.00 21.63 89 ASP A N 1
ATOM 712 C CA . ASP A 1 92 ? 23.016 31.237 15.903 1.00 22.52 89 ASP A CA 1
ATOM 713 C C . ASP A 1 92 ? 24.105 32.210 16.369 1.00 22.55 89 ASP A C 1
ATOM 714 O O . ASP A 1 92 ? 24.996 32.548 15.596 1.00 23.29 89 ASP A O 1
ATOM 719 N N . GLU A 1 93 ? 24.053 32.634 17.631 1.00 22.08 90 GLU A N 1
ATOM 720 C CA . GLU A 1 93 ? 25.052 33.564 18.158 1.00 22.57 90 GLU A CA 1
ATOM 721 C C . GLU A 1 93 ? 26.485 33.051 18.090 1.00 22.24 90 GLU A C 1
ATOM 722 O O . GLU A 1 93 ? 27.401 33.800 17.735 1.00 23.47 90 GLU A O 1
ATOM 728 N N . THR A 1 94 ? 26.679 31.779 18.419 1.00 21.36 91 THR A N 1
ATOM 729 C CA . THR A 1 94 ? 28.008 31.178 18.390 1.00 20.43 91 THR A CA 1
ATOM 730 C C . THR A 1 94 ? 28.628 31.205 16.991 1.00 20.69 91 THR A C 1
ATOM 731 O O . THR A 1 94 ? 29.823 31.465 16.848 1.00 19.86 91 THR A O 1
ATOM 735 N N . PHE A 1 95 ? 27.833 30.914 15.964 1.00 20.40 92 PHE A N 1
ATOM 736 C CA . PHE A 1 95 ? 28.346 30.946 14.597 1.00 20.96 92 PHE A CA 1
ATOM 737 C C . PHE A 1 95 ? 28.629 32.391 14.192 1.00 22.29 92 PHE A C 1
ATOM 738 O O . PHE A 1 95 ? 29.622 32.683 13.528 1.00 22.19 92 PHE A O 1
ATOM 746 N N . LEU A 1 96 ? 27.756 33.298 14.609 1.00 22.62 93 LEU A N 1
ATOM 747 C CA . LEU A 1 96 ? 27.927 34.715 14.295 1.00 24.14 93 LEU A CA 1
ATOM 748 C C . LEU A 1 96 ? 29.212 35.256 14.933 1.00 22.92 93 LEU A C 1
ATOM 749 O O . LEU A 1 96 ? 29.982 35.954 14.286 1.00 21.92 93 LEU A O 1
ATOM 754 N N . ILE A 1 97 ? 29.436 34.926 16.203 1.00 22.39 94 ILE A N 1
ATOM 755 C CA . ILE A 1 97 ? 30.616 35.397 16.924 1.00 21.86 94 ILE A CA 1
ATOM 756 C C . ILE A 1 97 ? 31.911 34.760 16.412 1.00 21.94 94 ILE A C 1
ATOM 757 O O . ILE A 1 97 ? 32.962 35.406 16.370 1.00 20.17 94 ILE A O 1
ATOM 762 N N . THR A 1 98 ? 31.837 33.494 16.016 1.00 21.40 95 THR A N 1
ATOM 763 C CA . THR A 1 98 ? 33.011 32.805 15.501 1.00 20.78 95 THR A CA 1
ATOM 764 C C . THR A 1 98 ? 33.371 33.374 14.137 1.00 21.05 95 THR A C 1
ATOM 765 O O . THR A 1 98 ? 34.543 33.512 13.798 1.00 20.53 95 THR A O 1
ATOM 769 N N . GLU A 1 99 ? 32.357 33.695 13.347 1.00 22.49 96 GLU A N 1
ATOM 770 C CA . GLU A 1 99 ? 32.594 34.266 12.030 1.00 24.38 96 GLU A CA 1
ATOM 771 C C . GLU A 1 99 ? 33.286 35.619 12.156 1.00 23.81 96 GLU A C 1
ATOM 772 O O . GLU A 1 99 ? 34.256 35.901 11.459 1.00 23.61 96 GLU A O 1
ATOM 778 N N . ARG A 1 100 ? 32.779 36.452 13.056 1.00 24.09 97 ARG A N 1
ATOM 779 C CA . ARG A 1 100 ? 33.321 37.789 13.252 1.00 27.20 97 ARG A CA 1
ATOM 780 C C . ARG A 1 100 ? 34.609 37.898 14.066 1.00 26.17 97 ARG A C 1
ATOM 781 O O . ARG A 1 100 ? 35.453 38.747 13.776 1.00 25.02 97 ARG A O 1
ATOM 789 N N . HIS A 1 101 ? 34.777 37.053 15.076 1.00 24.76 98 HIS A N 1
ATOM 790 C CA . HIS A 1 101 ? 35.980 37.151 15.894 1.00 24.09 98 HIS A CA 1
ATOM 791 C C . HIS A 1 101 ? 36.890 35.927 15.850 1.00 23.47 98 HIS A C 1
ATOM 792 O O . HIS A 1 101 ? 37.549 35.612 16.837 1.00 22.34 98 HIS A O 1
ATOM 799 N N . LYS A 1 102 ? 36.944 35.240 14.710 1.00 23.88 99 LYS A N 1
ATOM 800 C CA . LYS A 1 102 ? 37.803 34.060 14.619 1.00 24.85 99 LYS A CA 1
ATOM 801 C C . LYS A 1 102 ? 39.270 34.355 14.936 1.00 25.02 99 LYS A C 1
ATOM 802 O O . LYS A 1 102 ? 39.983 33.485 15.439 1.00 23.63 99 LYS A O 1
ATOM 808 N N . ASP A 1 103 ? 39.721 35.573 14.644 1.00 24.69 100 ASP A N 1
ATOM 809 C CA . ASP A 1 103 ? 41.110 35.951 14.913 1.00 26.29 100 ASP A CA 1
ATOM 810 C C . ASP A 1 103 ? 41.404 35.904 16.416 1.00 25.64 100 ASP A C 1
ATOM 811 O O . ASP A 1 103 ? 42.496 35.505 16.836 1.00 26.86 100 ASP A O 1
ATOM 816 N N . ILE A 1 104 ? 40.414 36.277 17.222 1.00 23.04 101 ILE A N 1
ATOM 817 C CA . ILE A 1 104 ? 40.560 36.277 18.675 1.00 22.12 101 ILE A CA 1
ATOM 818 C C . ILE A 1 104 ? 40.508 34.859 19.248 1.00 21.29 101 ILE A C 1
ATOM 819 O O . ILE A 1 104 ? 41.228 34.533 20.192 1.00 20.73 101 ILE A O 1
ATOM 824 N N . ILE A 1 105 ? 39.660 34.018 18.668 1.00 19.97 102 ILE A N 1
ATOM 825 C CA . ILE A 1 105 ? 39.543 32.633 19.101 1.00 19.55 102 ILE A CA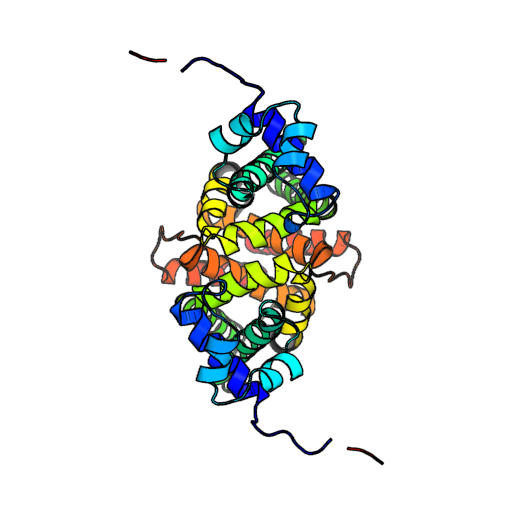 1
ATOM 826 C C . ILE A 1 105 ? 40.874 31.894 18.834 1.00 20.16 102 ILE A C 1
ATOM 827 O O . ILE A 1 105 ? 41.389 31.191 19.707 1.00 18.31 102 ILE A O 1
ATOM 832 N N . VAL A 1 106 ? 41.428 32.063 17.637 1.00 18.93 103 VAL A N 1
ATOM 833 C CA . VAL A 1 106 ? 42.697 31.427 17.285 1.00 21.67 103 VAL A CA 1
ATOM 834 C C . VAL A 1 106 ? 43.790 31.945 18.228 1.00 22.14 103 VAL A C 1
ATOM 835 O O . VAL A 1 106 ? 44.637 31.189 18.691 1.00 22.91 103 VAL A O 1
ATOM 839 N N . LEU A 1 107 ? 43.753 33.241 18.514 1.00 21.92 104 LEU A N 1
ATOM 840 C CA . LEU A 1 107 ? 44.712 33.861 19.421 1.00 23.02 104 LEU A CA 1
ATOM 841 C C . LEU A 1 107 ? 44.644 33.229 20.821 1.00 21.35 104 LEU A C 1
ATOM 842 O O . LEU A 1 107 ? 45.662 33.038 21.480 1.00 19.01 104 LEU A O 1
ATOM 847 N N . CYS A 1 108 ? 43.442 32.915 21.285 1.00 20.21 105 CYS A N 1
ATOM 848 C CA . CYS A 1 108 ? 43.319 32.312 22.607 1.00 22.12 105 CYS A CA 1
ATOM 849 C C . CYS A 1 108 ? 43.879 30.892 22.619 1.00 22.28 105 CYS A C 1
ATOM 850 O O . CYS A 1 108 ? 44.525 30.486 23.584 1.00 20.09 105 CYS A O 1
ATOM 853 N N . TYR A 1 109 ? 43.638 30.141 21.547 1.00 21.48 106 TYR A N 1
ATOM 854 C CA . TYR A 1 109 ? 44.152 28.776 21.469 1.00 24.59 106 TYR A CA 1
ATOM 855 C C . TYR A 1 109 ? 45.675 28.779 21.523 1.00 25.35 106 TYR A C 1
ATOM 856 O O . TYR A 1 109 ? 46.272 27.975 22.225 1.00 25.61 106 TYR A O 1
ATOM 865 N N . SER A 1 110 ? 46.289 29.689 20.774 1.00 26.62 107 SER A N 1
ATOM 866 C CA . SER A 1 110 ? 47.738 29.782 20.711 1.00 30.76 107 SER A CA 1
ATOM 867 C C . SER A 1 110 ? 48.366 30.234 22.021 1.00 32.28 107 SER A C 1
ATOM 868 O O . SER A 1 110 ? 49.340 29.649 22.483 1.00 34.41 107 SER A O 1
ATOM 871 N N . GLY A 1 111 ? 47.799 31.269 22.623 1.00 33.55 108 GLY A N 1
ATOM 872 C CA . GLY A 1 111 ? 48.350 31.792 23.859 1.00 35.99 108 GLY A CA 1
ATOM 873 C C . GLY A 1 111 ? 48.185 30.900 25.066 1.00 37.66 108 GLY A C 1
ATOM 874 O O . GLY A 1 111 ? 49.161 30.462 25.671 1.00 38.48 108 GLY A O 1
ATOM 875 N N . LEU A 1 112 ? 46.941 30.645 25.441 1.00 40.32 109 LEU A N 1
ATOM 876 C CA . LEU A 1 112 ? 46.675 29.796 26.587 1.00 40.80 109 LEU A CA 1
ATOM 877 C C . LEU A 1 112 ? 47.530 28.529 26.500 1.00 41.29 109 LEU A C 1
ATOM 878 O O . LEU A 1 112 ? 48.088 28.077 27.507 1.00 41.59 109 LEU A O 1
ATOM 883 N N . ALA A 1 113 ? 47.652 27.977 25.294 1.00 40.38 110 ALA A N 1
ATOM 884 C CA . ALA A 1 113 ? 48.428 26.756 25.094 1.00 41.03 110 ALA A CA 1
ATOM 885 C C . ALA A 1 113 ? 49.921 26.994 25.303 1.00 40.72 110 ALA A C 1
ATOM 886 O O . ALA A 1 113 ? 50.581 26.248 26.024 1.00 40.22 110 ALA A O 1
ATOM 888 N N . ILE A 1 114 ? 50.452 28.035 24.671 1.00 42.83 111 ILE A N 1
ATOM 889 C CA . ILE A 1 114 ? 51.867 28.372 24.809 1.00 45.48 111 ILE A CA 1
ATOM 890 C C . ILE A 1 114 ? 52.264 28.498 26.280 1.00 45.46 111 ILE A C 1
ATOM 891 O O . ILE A 1 114 ? 53.386 28.168 26.655 1.00 45.59 111 ILE A O 1
ATOM 896 N N . ASP A 1 115 ? 51.335 28.970 27.106 1.00 45.63 112 ASP A N 1
ATOM 897 C CA . ASP A 1 115 ? 51.597 29.170 28.528 1.00 47.11 112 ASP A CA 1
ATOM 898 C C . ASP A 1 115 ? 51.091 28.031 29.425 1.00 46.60 112 ASP A C 1
ATOM 899 O O . ASP A 1 115 ? 50.966 28.202 30.634 1.00 46.62 112 ASP A O 1
ATOM 904 N N . HIS A 1 116 ? 50.810 26.875 28.828 1.00 46.98 113 HIS A N 1
ATOM 905 C CA . HIS A 1 116 ? 50.319 25.698 29.558 1.00 47.61 113 HIS A CA 1
ATOM 906 C C . HIS A 1 116 ? 49.190 26.011 30.541 1.00 46.50 113 HIS A C 1
ATOM 907 O O . HIS A 1 116 ? 49.244 25.607 31.711 1.00 44.89 113 HIS A O 1
ATOM 914 N N . SER A 1 117 ? 48.166 26.714 30.068 1.00 45.23 114 SER A N 1
ATOM 915 C CA . SER A 1 117 ? 47.040 27.071 30.924 1.00 42.86 114 SER A CA 1
ATOM 916 C C . SER A 1 117 ? 45.691 26.913 30.223 1.00 41.79 114 SER A C 1
ATOM 917 O O . SER A 1 117 ? 44.778 27.707 30.435 1.00 42.59 114 SER A O 1
ATOM 920 N N . MET A 1 118 ? 45.558 25.887 29.388 1.00 39.56 115 MET A N 1
ATOM 921 C CA . MET A 1 118 ? 44.292 25.666 28.699 1.00 37.11 115 MET A CA 1
ATOM 922 C C . MET A 1 118 ? 43.158 25.408 29.685 1.00 36.23 115 MET A C 1
ATOM 923 O O . MET A 1 118 ? 41.990 25.546 29.334 1.00 39.12 115 MET A O 1
ATOM 928 N N . GLU A 1 119 ? 43.492 25.050 30.924 1.00 33.74 116 GLU A N 1
ATOM 929 C CA . GLU A 1 119 ? 42.467 24.805 31.933 1.00 30.64 116 GLU A CA 1
ATOM 930 C C . GLU A 1 119 ? 41.831 26.118 32.402 1.00 29.33 116 GLU A C 1
ATOM 931 O O . GLU A 1 119 ? 40.721 26.125 32.951 1.00 27.30 116 GLU A O 1
ATOM 937 N N . LYS A 1 120 ? 42.538 27.228 32.204 1.00 25.80 117 LYS A N 1
ATOM 938 C CA . LYS A 1 120 ? 41.990 28.521 32.595 1.00 24.07 117 LYS A CA 1
ATOM 939 C C . LYS A 1 120 ? 40.750 28.790 31.751 1.00 20.85 117 LYS A C 1
ATOM 940 O O . LYS A 1 120 ? 39.825 29.468 32.196 1.00 20.09 117 LYS A O 1
ATOM 946 N N . TRP A 1 121 ? 40.732 28.261 30.531 1.00 18.25 118 TRP A N 1
ATOM 947 C CA . TRP A 1 121 ? 39.580 28.458 29.664 1.00 19.55 118 TRP A CA 1
ATOM 948 C C . TRP A 1 121 ? 38.311 27.807 30.254 1.00 18.86 118 TRP A C 1
ATOM 949 O O . TRP A 1 121 ? 37.208 28.335 30.091 1.00 18.66 118 TRP A O 1
ATOM 960 N N . GLU A 1 122 ? 38.466 26.683 30.952 1.00 19.00 119 GLU A N 1
ATOM 961 C CA . GLU A 1 122 ? 37.311 26.020 31.570 1.00 20.56 119 GLU A CA 1
ATOM 962 C C . GLU A 1 122 ? 36.785 26.884 32.706 1.00 20.45 119 GLU A C 1
ATOM 963 O O . GLU A 1 122 ? 35.573 27.050 32.854 1.00 20.19 119 GLU A O 1
ATOM 969 N N . THR A 1 123 ? 37.700 27.431 33.507 1.00 21.31 120 THR A N 1
ATOM 970 C CA . THR A 1 123 ? 37.320 28.292 34.626 1.00 21.42 120 THR A CA 1
ATOM 971 C C . THR A 1 123 ? 36.549 29.474 34.050 1.00 20.40 120 THR A C 1
ATOM 972 O O . THR A 1 123 ? 35.485 29.842 34.542 1.00 20.27 120 THR A O 1
ATOM 976 N N . ILE A 1 124 ? 37.093 30.046 32.984 1.00 18.95 121 ILE A N 1
ATOM 977 C CA . ILE A 1 124 ? 36.477 31.190 32.323 1.00 19.87 121 ILE A CA 1
ATOM 978 C C . ILE A 1 124 ? 35.047 30.904 31.883 1.00 20.64 121 ILE A C 1
ATOM 979 O O . ILE A 1 124 ? 34.180 31.763 32.011 1.00 23.27 121 ILE A O 1
ATOM 984 N N . TYR A 1 125 ? 34.798 29.699 31.380 1.00 21.27 122 TYR A N 1
ATOM 985 C CA . TYR A 1 125 ? 33.463 29.313 30.922 1.00 21.92 122 TYR A CA 1
ATOM 986 C C . TYR A 1 125 ? 32.442 28.992 32.021 1.00 22.59 122 TYR A C 1
ATOM 987 O O . TYR A 1 125 ? 31.253 28.852 31.734 1.00 24.24 122 TYR A O 1
ATOM 996 N N . GLN A 1 126 ? 32.897 28.883 33.266 1.00 23.32 123 GLN A N 1
ATOM 997 C CA . GLN A 1 126 ? 32.016 28.554 34.399 1.00 25.11 123 GLN A CA 1
ATOM 998 C C . GLN A 1 126 ? 30.663 29.277 34.417 1.00 24.27 123 GLN A C 1
ATOM 999 O O . GLN A 1 126 ? 29.624 28.639 34.555 1.00 24.41 123 GLN A O 1
ATOM 1005 N N . PRO A 1 127 ? 30.654 30.615 34.280 1.00 25.29 124 PRO A N 1
ATOM 1006 C CA . PRO A 1 127 ? 29.376 31.347 34.295 1.00 25.08 124 PRO A CA 1
ATOM 1007 C C . PRO A 1 127 ? 28.452 30.951 33.138 1.00 24.42 124 PRO A C 1
ATOM 1008 O O . PRO A 1 127 ? 27.232 30.945 33.279 1.00 25.96 124 PRO A O 1
ATOM 1012 N N . TYR A 1 128 ? 29.046 30.623 31.998 1.00 23.31 125 TYR A N 1
ATOM 1013 C CA . TYR A 1 128 ? 28.293 30.219 30.811 1.00 22.49 125 TYR A CA 1
ATOM 1014 C C . TYR A 1 128 ? 27.747 28.798 31.031 1.00 21.17 125 TYR A C 1
ATOM 1015 O O . TYR A 1 128 ? 26.573 28.524 30.770 1.00 20.57 125 TYR A O 1
ATOM 1024 N N . TYR A 1 129 ? 28.604 27.903 31.520 1.00 21.03 126 TYR A N 1
ATOM 1025 C CA . TYR A 1 129 ? 28.202 26.522 31.805 1.00 21.96 126 TYR A CA 1
ATOM 1026 C C . TYR A 1 129 ? 27.086 26.522 32.848 1.00 21.21 126 TYR A C 1
ATOM 1027 O O . TYR A 1 129 ? 26.067 25.867 32.683 1.00 22.43 126 TYR A O 1
ATOM 1036 N N . SER A 1 130 ? 27.306 27.260 33.927 1.00 22.59 127 SER A N 1
ATOM 1037 C CA . SER A 1 130 ? 26.343 27.365 35.025 1.00 24.64 127 SER A CA 1
ATOM 1038 C C . SER A 1 130 ? 24.988 27.854 34.521 1.00 24.60 127 SER A C 1
ATOM 1039 O O . SER A 1 130 ? 23.945 27.287 34.852 1.00 24.79 127 SER A O 1
ATOM 1042 N N . TRP A 1 131 ? 25.011 28.912 33.719 1.00 22.27 128 TRP A N 1
ATOM 1043 C CA . TRP A 1 131 ? 23.792 29.473 33.158 1.00 21.77 128 TRP A CA 1
ATOM 1044 C C . TRP A 1 131 ? 23.041 28.451 32.299 1.00 22.72 128 TRP A C 1
ATOM 1045 O O . TRP A 1 131 ? 21.827 28.320 32.415 1.00 24.43 128 TRP A O 1
ATOM 1056 N N . LEU A 1 132 ? 23.751 27.720 31.441 1.00 23.66 129 LEU A N 1
ATOM 1057 C CA . LEU A 1 132 ? 23.085 26.738 30.583 1.00 23.76 129 LEU A CA 1
ATOM 1058 C C . LEU A 1 132 ? 22.558 25.586 31.434 1.00 25.08 129 LEU A C 1
ATOM 1059 O O . LEU A 1 132 ? 21.506 25.009 31.144 1.00 23.31 129 LEU A O 1
ATOM 1064 N N . GLU A 1 133 ? 23.314 25.248 32.474 1.00 25.16 130 GLU A N 1
ATOM 1065 C CA . GLU A 1 133 ? 22.946 24.177 33.385 1.00 27.04 130 GLU A CA 1
ATOM 1066 C C . GLU A 1 133 ? 21.556 24.450 33.985 1.00 26.78 130 GLU A C 1
ATOM 1067 O O . GLU A 1 133 ? 20.686 23.571 33.986 1.00 26.35 130 GLU A O 1
ATOM 1073 N N . LYS A 1 134 ? 21.343 25.663 34.493 1.00 26.26 131 LYS A N 1
ATOM 1074 C CA . LYS A 1 134 ? 20.045 26.008 35.073 1.00 29.03 131 LYS A CA 1
ATOM 1075 C C . LYS A 1 134 ? 18.921 25.937 34.034 1.00 28.71 131 LYS A C 1
ATOM 1076 O O . LYS A 1 134 ? 17.799 25.533 34.345 1.00 29.03 131 LYS A O 1
ATOM 1082 N N . ILE A 1 135 ? 19.230 26.325 32.800 1.00 25.63 132 ILE A N 1
ATOM 1083 C CA . ILE A 1 135 ? 18.246 26.286 31.736 1.00 25.39 132 ILE A CA 1
ATOM 1084 C C . ILE A 1 135 ? 17.859 24.845 31.417 1.00 26.11 132 ILE A C 1
ATOM 1085 O O . ILE A 1 135 ? 16.690 24.556 31.139 1.00 26.79 132 ILE A O 1
ATOM 1090 N N . ILE A 1 136 ? 18.832 23.940 31.469 1.00 23.73 133 ILE A N 1
ATOM 1091 C CA . ILE A 1 136 ? 18.555 22.534 31.211 1.00 23.73 133 ILE A CA 1
ATOM 1092 C C . ILE A 1 136 ? 17.696 21.950 32.339 1.00 23.79 133 ILE A C 1
ATOM 1093 O O . ILE A 1 136 ? 16.776 21.176 32.083 1.00 23.86 133 ILE A O 1
ATOM 1098 N N . ASN A 1 137 ? 17.995 22.320 33.582 1.00 25.35 134 ASN A N 1
ATOM 1099 C CA . ASN A 1 137 ? 17.218 21.836 34.728 1.00 26.92 134 ASN A CA 1
ATOM 1100 C C . ASN A 1 137 ? 15.790 22.328 34.569 1.00 26.58 134 ASN A C 1
ATOM 1101 O O . ASN A 1 137 ? 14.841 21.601 34.818 1.00 25.30 134 ASN A O 1
ATOM 1106 N N . LYS A 1 138 ? 15.654 23.574 34.139 1.00 29.74 135 LYS A N 1
ATOM 1107 C CA . LYS A 1 138 ? 14.345 24.173 33.930 1.00 31.98 135 LYS A CA 1
ATOM 1108 C C . LYS A 1 138 ? 13.612 23.436 32.810 1.00 31.99 135 LYS A C 1
ATOM 1109 O O . LYS A 1 138 ? 12.396 23.264 32.864 1.00 32.73 135 LYS A O 1
ATOM 1115 N N . ALA A 1 139 ? 14.354 22.990 31.799 1.00 31.32 136 ALA A N 1
ATOM 1116 C CA . ALA A 1 139 ? 13.752 22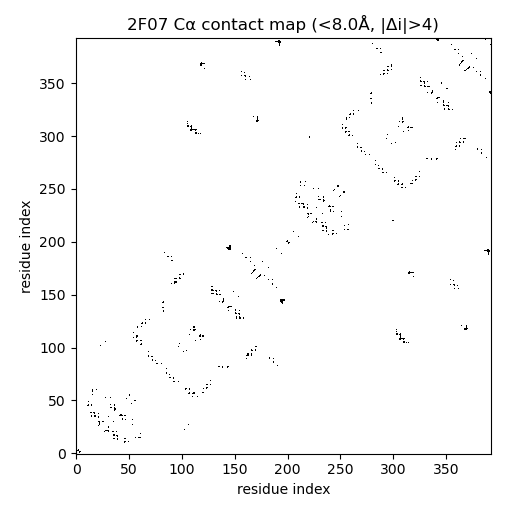.273 30.676 1.00 30.99 136 ALA A CA 1
ATOM 1117 C C . ALA A 1 139 ? 13.357 20.845 31.068 1.00 31.06 136 ALA A C 1
ATOM 1118 O O . ALA A 1 139 ? 12.438 20.257 30.491 1.00 30.92 136 ALA A O 1
ATOM 1120 N N . ILE A 1 140 ? 14.061 20.282 32.041 1.00 30.78 137 ILE A N 1
ATOM 1121 C CA . ILE A 1 140 ? 13.749 18.938 32.496 1.00 31.89 137 ILE A CA 1
ATOM 1122 C C . ILE A 1 140 ? 12.445 18.972 33.289 1.00 33.07 137 ILE A C 1
ATOM 1123 O O . ILE A 1 140 ? 11.550 18.150 33.070 1.00 31.76 137 ILE A O 1
ATOM 1128 N N . ALA A 1 141 ? 12.340 19.941 34.194 1.00 32.26 138 ALA A N 1
ATOM 1129 C CA . ALA A 1 141 ? 11.150 20.097 35.014 1.00 33.91 138 ALA A CA 1
ATOM 1130 C C . ALA A 1 141 ? 9.921 20.370 34.154 1.00 33.99 138 ALA A C 1
ATOM 1131 O O . ALA A 1 141 ? 8.800 20.112 34.582 1.00 36.05 138 ALA A O 1
ATOM 1133 N N . ASN A 1 142 ? 10.124 20.892 32.945 1.00 34.36 139 ASN A N 1
ATOM 1134 C CA . ASN A 1 142 ? 8.996 21.189 32.064 1.00 33.69 139 ASN A CA 1
ATOM 1135 C C . ASN A 1 142 ? 8.824 20.144 30.962 1.00 34.24 139 ASN A C 1
ATOM 1136 O O . ASN A 1 142 ? 8.149 20.394 29.962 1.00 33.47 139 ASN A O 1
ATOM 1141 N N . HIS A 1 143 ? 9.433 18.979 31.152 1.00 34.78 140 HIS A N 1
ATOM 1142 C CA . HIS A 1 143 ? 9.330 17.879 30.202 1.00 36.91 140 HIS A CA 1
ATOM 1143 C C . HIS A 1 143 ? 9.712 18.211 28.763 1.00 36.21 140 HIS A C 1
ATOM 1144 O O . HIS A 1 143 ? 9.177 17.623 27.818 1.00 36.03 140 HIS A O 1
ATOM 1151 N N . GLU A 1 144 ? 10.639 19.147 28.597 1.00 35.42 141 GLU A N 1
ATOM 1152 C CA . GLU A 1 144 ? 11.111 19.514 27.267 1.00 33.88 141 GLU A CA 1
ATOM 1153 C C . GLU A 1 144 ? 12.349 18.687 26.950 1.00 32.92 141 GLU A C 1
ATOM 1154 O O . GLU A 1 144 ? 12.638 18.415 25.787 1.00 32.77 141 GLU A O 1
ATOM 1160 N N . VAL A 1 145 ? 13.057 18.271 28.001 1.00 32.86 142 VAL A N 1
ATOM 1161 C CA . VAL A 1 145 ? 14.281 17.474 27.876 1.00 33.42 142 VAL A CA 1
ATOM 1162 C C . VAL A 1 145 ? 14.171 16.224 28.746 1.00 35.35 142 VAL A C 1
ATOM 1163 O O . VAL A 1 145 ? 13.716 16.291 29.888 1.00 34.55 142 VAL A O 1
ATOM 1167 N N . THR A 1 146 ? 14.596 15.085 28.208 1.00 36.84 143 THR A N 1
ATOM 1168 C CA . THR A 1 146 ? 14.511 13.834 28.947 1.00 39.92 143 THR A CA 1
ATOM 1169 C C . THR A 1 146 ? 15.078 13.951 30.356 1.00 41.25 143 THR A C 1
ATOM 1170 O O . THR A 1 146 ? 16.064 14.649 30.599 1.00 40.60 143 THR A O 1
ATOM 1174 N N . GLU A 1 147 ? 14.431 13.263 31.286 1.00 43.15 144 GLU A N 1
ATOM 1175 C CA . GLU A 1 147 ? 14.839 13.281 32.680 1.00 46.17 144 GLU A CA 1
ATOM 1176 C C . GLU A 1 147 ? 15.999 12.317 32.899 1.00 45.52 144 GLU A C 1
ATOM 1177 O O . GLU A 1 147 ? 16.154 11.342 32.166 1.00 45.04 144 GLU A O 1
ATOM 1183 N N . GLY A 1 148 ? 16.823 12.600 33.899 1.00 46.00 145 GLY A N 1
ATOM 1184 C CA . GLY A 1 148 ? 17.936 11.717 34.185 1.00 46.06 145 GLY A CA 1
ATOM 1185 C C . GLY A 1 148 ? 19.291 12.165 33.679 1.00 45.68 145 GLY A C 1
ATOM 1186 O O . GLY A 1 148 ? 20.309 11.816 34.276 1.00 45.65 145 GLY A O 1
ATOM 1187 N N . ILE A 1 149 ? 19.328 12.933 32.595 1.00 44.56 146 ILE A N 1
ATOM 1188 C CA . ILE A 1 149 ? 20.614 13.376 32.073 1.00 43.13 146 ILE A CA 1
ATOM 1189 C C . ILE A 1 149 ? 21.371 14.218 33.105 1.00 41.72 146 ILE A C 1
ATOM 1190 O O . ILE A 1 149 ? 20.777 14.829 33.979 1.00 42.83 146 ILE A O 1
ATOM 1195 N N . ASN A 1 150 ? 22.693 14.218 33.006 1.00 39.41 147 ASN A N 1
ATOM 1196 C CA . ASN A 1 150 ? 23.542 15.020 33.876 1.00 37.59 147 ASN A CA 1
ATOM 1197 C C . ASN A 1 150 ? 23.570 16.413 33.258 1.00 35.39 147 ASN A C 1
ATOM 1198 O O . ASN A 1 150 ? 24.249 16.601 32.251 1.00 34.63 147 ASN A O 1
ATOM 1203 N N . SER A 1 151 ? 22.881 17.374 33.876 1.00 31.57 148 SER A N 1
ATOM 1204 C CA . SER A 1 151 ? 22.789 18.733 33.349 1.00 31.40 148 SER A CA 1
ATOM 1205 C C . SER A 1 151 ? 24.105 19.517 33.309 1.00 28.97 148 SER A C 1
ATOM 1206 O O . SER A 1 151 ? 24.326 20.303 32.394 1.00 26.88 148 SER A O 1
ATOM 1209 N N . LYS A 1 152 ? 24.965 19.321 34.303 1.00 28.42 149 LYS A N 1
ATOM 1210 C CA . LYS A 1 152 ? 26.247 20.014 34.324 1.00 28.80 149 LYS A CA 1
ATOM 1211 C C . LYS A 1 152 ? 27.090 19.532 33.142 1.00 26.52 149 LYS A C 1
ATOM 1212 O O . LYS A 1 152 ? 27.671 20.334 32.414 1.00 24.89 149 LYS A O 1
ATOM 1218 N N . TRP A 1 153 ? 27.149 18.216 32.967 1.00 24.56 150 TRP A N 1
ATOM 1219 C CA . TRP A 1 153 ? 27.913 17.616 31.881 1.00 24.71 150 TRP A CA 1
ATOM 1220 C C . TRP A 1 153 ? 27.308 17.983 30.525 1.00 24.43 150 TRP A C 1
ATOM 1221 O O . TRP A 1 153 ? 28.032 18.314 29.581 1.00 25.34 150 TRP A O 1
ATOM 1232 N N . THR A 1 154 ? 25.980 17.934 30.437 1.00 21.86 151 THR A N 1
ATOM 1233 C CA . THR A 1 154 ? 25.296 18.222 29.187 1.00 21.56 151 THR A CA 1
ATOM 1234 C C . THR A 1 154 ? 25.461 19.666 28.735 1.00 21.25 151 THR A C 1
ATOM 1235 O O . THR A 1 154 ? 25.588 19.931 27.538 1.00 19.76 151 THR A O 1
ATOM 1239 N N . ALA A 1 155 ? 25.465 20.596 29.683 1.00 19.12 152 ALA A N 1
ATOM 1240 C CA . ALA A 1 155 ? 25.643 22.003 29.341 1.00 19.44 152 ALA A CA 1
ATOM 1241 C C . ALA A 1 155 ? 26.994 22.170 28.644 1.00 19.50 152 ALA A C 1
ATOM 1242 O O . ALA A 1 155 ? 27.097 22.818 27.603 1.00 20.12 152 ALA A O 1
ATOM 1244 N N . ARG A 1 156 ? 28.026 21.570 29.226 1.00 19.49 153 ARG A N 1
ATOM 1245 C CA . ARG A 1 156 ? 29.373 21.643 28.675 1.00 19.87 153 ARG A CA 1
ATOM 1246 C C . ARG A 1 156 ? 29.470 20.934 27.325 1.00 20.53 153 ARG A C 1
ATOM 1247 O O . ARG A 1 156 ? 30.142 21.411 26.406 1.00 17.26 153 ARG A O 1
ATOM 1255 N N . THR A 1 157 ? 28.801 19.789 27.209 1.00 20.30 154 THR A N 1
ATOM 1256 C CA . THR A 1 157 ? 28.840 19.027 25.966 1.00 20.09 154 THR A CA 1
ATOM 1257 C C . THR A 1 157 ? 28.163 19.806 24.844 1.00 19.42 154 THR A C 1
ATOM 1258 O O . THR A 1 157 ? 28.669 19.864 23.724 1.00 20.07 154 THR A O 1
ATOM 1262 N N . ILE A 1 158 ? 27.020 20.411 25.149 1.00 19.29 155 ILE A N 1
ATOM 1263 C CA . ILE A 1 158 ? 26.291 21.193 24.159 1.00 20.05 155 ILE A CA 1
ATOM 1264 C C . ILE A 1 158 ? 27.169 22.343 23.650 1.00 20.07 155 ILE A C 1
ATOM 1265 O O . ILE A 1 158 ? 27.306 22.556 22.444 1.00 18.50 155 ILE A O 1
ATOM 1270 N N . ILE A 1 159 ? 27.769 23.072 24.582 1.00 19.75 156 ILE A N 1
ATOM 1271 C CA . ILE A 1 159 ? 28.610 24.197 24.225 1.00 20.59 156 ILE A CA 1
ATOM 1272 C C . ILE A 1 159 ? 29.835 23.778 23.406 1.00 21.03 156 ILE A C 1
ATOM 1273 O O . ILE A 1 159 ? 30.209 24.469 22.451 1.00 21.83 156 ILE A O 1
ATOM 1278 N N . ASN A 1 160 ? 30.448 22.650 23.756 1.00 22.54 157 ASN A N 1
ATOM 1279 C CA . ASN A 1 160 ? 31.611 22.163 23.009 1.00 24.43 157 ASN A CA 1
ATOM 1280 C C . ASN A 1 160 ? 31.234 21.866 21.572 1.00 24.25 157 ASN A C 1
ATOM 1281 O O . ASN A 1 160 ? 31.889 22.316 20.640 1.00 25.01 157 ASN A O 1
ATOM 1286 N N . LEU A 1 161 ? 30.179 21.078 21.414 1.00 24.28 158 LEU A N 1
ATOM 1287 C CA . LEU A 1 161 ? 29.697 20.665 20.105 1.00 25.08 158 LEU A CA 1
ATOM 1288 C C . LEU A 1 161 ? 29.405 21.839 19.189 1.00 23.23 158 LEU A C 1
ATOM 1289 O O . LEU A 1 161 ? 29.847 21.868 18.040 1.00 23.13 158 LEU A O 1
ATOM 1294 N N . VAL A 1 162 ? 28.647 22.802 19.696 1.00 19.75 159 VAL A N 1
ATOM 1295 C CA . VAL A 1 162 ? 28.283 23.965 18.898 1.00 18.43 159 VAL A CA 1
ATOM 1296 C C . VAL A 1 162 ? 29.503 24.782 18.488 1.00 17.44 159 VAL A C 1
ATOM 1297 O O . VAL A 1 162 ? 29.631 25.171 17.337 1.00 18.87 159 VAL A O 1
ATOM 1301 N N . GLU A 1 163 ? 30.409 25.034 19.423 1.00 18.51 160 GLU A N 1
ATOM 1302 C CA . GLU A 1 163 ? 31.613 25.799 19.107 1.00 19.43 160 GLU A CA 1
ATOM 1303 C C . GLU A 1 163 ? 32.545 25.022 18.175 1.00 19.81 160 GLU A C 1
ATOM 1304 O O . GLU A 1 163 ? 33.168 25.605 17.282 1.00 21.90 160 GLU A O 1
ATOM 1310 N N . ASN A 1 164 ? 32.652 23.711 18.363 1.00 18.64 161 ASN A N 1
ATOM 1311 C CA . ASN A 1 164 ? 33.505 22.944 17.469 1.00 18.93 161 ASN A CA 1
ATOM 1312 C C . ASN A 1 164 ? 32.940 23.001 16.051 1.00 17.39 161 ASN A C 1
ATOM 1313 O O . ASN A 1 164 ? 33.690 23.142 15.090 1.00 16.65 161 ASN A O 1
ATOM 1318 N N . THR A 1 165 ? 31.621 22.861 15.925 1.00 14.80 162 THR A N 1
ATOM 1319 C CA . THR A 1 165 ? 30.975 22.923 14.616 1.00 17.08 162 THR A CA 1
ATOM 1320 C C . THR A 1 165 ? 31.216 24.298 13.968 1.00 16.26 162 THR A C 1
ATOM 1321 O O . THR A 1 165 ? 31.553 24.383 12.790 1.00 17.79 162 THR A O 1
ATOM 1325 N N . ALA A 1 166 ? 31.056 25.371 14.738 1.00 17.07 163 ALA A N 1
ATOM 1326 C CA . ALA A 1 166 ? 31.269 26.725 14.209 1.00 19.44 163 ALA A CA 1
ATOM 1327 C C . ALA A 1 166 ? 32.734 26.924 13.814 1.00 19.34 163 ALA A C 1
ATOM 1328 O O . ALA A 1 166 ? 33.040 27.525 12.781 1.00 18.33 163 ALA A O 1
ATOM 1330 N N . GLU A 1 167 ? 33.636 26.415 14.643 1.00 18.61 164 GLU A N 1
ATOM 1331 C CA . GLU A 1 167 ? 35.063 26.522 14.355 1.00 20.89 164 GLU A CA 1
ATOM 1332 C C . GLU A 1 167 ? 35.441 25.737 13.095 1.00 18.99 164 GLU A C 1
ATOM 1333 O O . GLU A 1 167 ? 36.234 26.206 12.283 1.00 18.76 164 GLU A O 1
ATOM 1339 N N . ARG A 1 168 ? 34.873 24.546 12.929 1.00 18.01 165 ARG A N 1
ATOM 1340 C CA . ARG A 1 168 ? 35.162 23.745 11.741 1.00 19.66 165 ARG A CA 1
ATOM 1341 C C . ARG A 1 168 ? 34.780 24.503 10.473 1.00 18.53 165 ARG A C 1
ATOM 1342 O O . ARG A 1 168 ? 35.478 24.440 9.464 1.00 17.27 165 ARG A O 1
ATOM 1350 N N . PHE A 1 169 ? 33.668 25.228 10.537 1.00 17.54 166 PHE A N 1
ATOM 1351 C CA . PHE A 1 169 ? 33.183 25.978 9.394 1.00 16.35 166 PHE A CA 1
ATOM 1352 C C . PHE A 1 169 ? 33.988 27.250 9.100 1.00 18.06 166 PHE A C 1
ATOM 1353 O O . PHE A 1 169 ? 34.514 27.416 7.997 1.00 17.24 166 PHE A O 1
ATOM 1361 N N . TYR A 1 170 ? 34.117 28.137 10.085 1.00 18.19 167 TYR A N 1
ATOM 1362 C CA . TYR A 1 170 ? 34.818 29.398 9.853 1.00 20.03 167 TYR A CA 1
ATOM 1363 C C . TYR A 1 170 ? 36.336 29.382 9.969 1.00 21.21 167 TYR A C 1
ATOM 1364 O O . TYR A 1 170 ? 37.002 30.213 9.359 1.00 19.55 167 TYR A O 1
ATOM 1373 N N . ILE A 1 171 ? 36.877 28.450 10.751 1.00 22.50 168 ILE A N 1
ATOM 1374 C CA . ILE A 1 171 ? 38.322 28.376 10.952 1.00 23.28 168 ILE A CA 1
ATOM 1375 C C . ILE A 1 171 ? 38.945 27.171 10.252 1.00 23.06 168 ILE A C 1
ATOM 1376 O O . ILE A 1 171 ? 40.046 27.260 9.711 1.00 23.93 168 ILE A O 1
ATOM 1381 N N . GLY A 1 172 ? 38.242 26.046 10.253 1.00 23.66 169 GLY A N 1
ATOM 1382 C CA . GLY A 1 172 ? 38.765 24.869 9.588 1.00 22.47 169 GLY A CA 1
ATOM 1383 C C . GLY A 1 172 ? 38.366 24.904 8.124 1.00 23.14 169 GLY A C 1
ATOM 1384 O O . GLY A 1 172 ? 38.800 24.065 7.330 1.00 23.68 169 GLY A O 1
ATOM 1385 N N . PHE A 1 173 ? 37.538 25.886 7.774 1.00 22.01 170 PHE A N 1
ATOM 1386 C CA . PHE A 1 173 ? 37.034 26.070 6.412 1.00 23.33 170 PHE A CA 1
ATOM 1387 C C . PHE A 1 173 ? 36.264 24.889 5.813 1.00 21.64 170 PHE A C 1
ATOM 1388 O O . PHE A 1 173 ? 36.288 24.663 4.608 1.00 21.34 170 PHE A O 1
ATOM 1396 N N . GLU A 1 174 ? 35.578 24.134 6.657 1.00 20.74 171 GLU A N 1
ATOM 1397 C CA . GLU A 1 174 ? 34.778 23.019 6.173 1.00 21.71 171 GLU A CA 1
ATOM 1398 C C . GLU A 1 174 ? 33.443 23.657 5.796 1.00 22.62 171 GLU A C 1
ATOM 1399 O O . GLU A 1 174 ? 32.563 23.803 6.639 1.00 21.32 171 GLU A O 1
ATOM 1405 N N . GLN A 1 175 ? 33.307 24.057 4.537 1.00 23.18 172 GLN A N 1
ATOM 1406 C CA . GLN A 1 175 ? 32.081 24.696 4.066 1.00 26.35 172 GLN A CA 1
ATOM 1407 C C . GLN A 1 175 ? 31.521 23.975 2.832 1.00 27.52 172 GLN A C 1
ATOM 1408 O O . GLN A 1 175 ? 31.352 24.562 1.767 1.00 25.90 172 GLN A O 1
ATOM 1414 N N . ASP A 1 176 ? 31.222 22.692 2.999 1.00 29.16 173 ASP A N 1
ATOM 1415 C CA . ASP A 1 176 ? 30.697 21.875 1.913 1.00 30.97 173 ASP A CA 1
ATOM 1416 C C . ASP A 1 176 ? 29.208 22.104 1.725 1.00 31.99 173 ASP A C 1
ATOM 1417 O O . ASP A 1 176 ? 28.618 21.636 0.754 1.00 31.05 173 ASP A O 1
ATOM 1422 N N . GLU A 1 177 ? 28.604 22.820 2.668 1.00 31.01 174 GLU A N 1
ATOM 1423 C CA . GLU A 1 177 ? 27.183 23.141 2.609 1.00 30.03 174 GLU A CA 1
ATOM 1424 C C . GLU A 1 177 ? 26.982 24.561 3.158 1.00 29.17 174 GLU A C 1
ATOM 1425 O O . GLU A 1 177 ? 27.861 25.110 3.811 1.00 27.23 174 GLU A O 1
ATOM 1431 N N . ASN A 1 178 ? 25.820 25.144 2.896 1.00 25.20 175 ASN A N 1
ATOM 1432 C CA . ASN A 1 178 ? 25.496 26.480 3.385 1.00 23.29 175 ASN A CA 1
ATOM 1433 C C . ASN A 1 178 ? 25.564 26.427 4.910 1.00 22.00 175 ASN A C 1
ATOM 1434 O O . ASN A 1 178 ? 25.148 25.434 5.509 1.00 20.15 175 ASN A O 1
ATOM 1439 N N . VAL A 1 179 ? 26.048 27.497 5.539 1.00 20.08 176 VAL A N 1
ATOM 1440 C CA . VAL A 1 179 ? 26.151 27.515 6.996 1.00 19.14 176 VAL A CA 1
ATOM 1441 C C . VAL A 1 179 ? 24.842 27.194 7.725 1.00 19.07 176 VAL A C 1
ATOM 1442 O O . VAL A 1 179 ? 24.864 26.627 8.826 1.00 20.16 176 VAL A O 1
ATOM 1446 N N . GLU A 1 180 ? 23.704 27.543 7.132 1.00 18.79 177 GLU A N 1
ATOM 1447 C CA . GLU A 1 180 ? 22.431 27.254 7.784 1.00 18.50 177 GLU A CA 1
ATOM 1448 C C . GLU A 1 180 ? 22.218 25.748 7.913 1.00 17.31 177 GLU A C 1
ATOM 1449 O O . GLU A 1 180 ? 21.583 25.296 8.855 1.00 17.95 177 GLU A O 1
ATOM 1455 N N . VAL A 1 181 ? 22.737 24.969 6.968 1.00 18.20 178 VAL A N 1
ATOM 1456 C CA . VAL A 1 181 ? 22.575 23.519 7.035 1.00 17.93 178 VAL A CA 1
ATOM 1457 C C . VAL A 1 181 ? 23.381 22.960 8.206 1.00 20.33 178 VAL A C 1
ATOM 1458 O O . VAL A 1 181 ? 22.919 22.057 8.911 1.00 20.99 178 VAL A O 1
ATOM 1462 N N . TYR A 1 182 ? 24.583 23.495 8.419 1.00 19.67 179 TYR A N 1
ATOM 1463 C CA . TYR A 1 182 ? 25.403 23.040 9.538 1.00 21.83 179 TYR A CA 1
ATOM 1464 C C . TYR A 1 182 ? 24.712 23.324 10.868 1.00 21.91 179 TYR A C 1
ATOM 1465 O O . TYR A 1 182 ? 24.622 22.436 11.722 1.00 21.25 179 TYR A O 1
ATOM 1474 N N . LYS A 1 183 ? 24.222 24.552 11.047 1.00 20.81 180 LYS A N 1
ATOM 1475 C CA . LYS A 1 183 ? 23.533 24.909 12.287 1.00 21.77 180 LYS A CA 1
ATOM 1476 C C . LYS A 1 183 ? 22.315 24.017 12.524 1.00 21.78 180 LYS A C 1
ATOM 1477 O O . LYS A 1 183 ? 22.060 23.589 13.648 1.00 21.42 180 LYS A O 1
ATOM 1483 N N . LYS A 1 184 ? 21.561 23.729 11.468 1.00 22.33 181 LYS A N 1
ATOM 1484 C CA . LYS A 1 184 ? 20.391 22.865 11.616 1.00 24.69 181 LYS A CA 1
ATOM 1485 C C . LYS A 1 184 ? 20.840 21.442 11.996 1.00 22.65 181 LYS A C 1
ATOM 1486 O O . LYS A 1 184 ? 20.189 20.761 12.785 1.00 20.69 181 LYS A O 1
ATOM 1492 N N . GLU A 1 185 ? 21.963 21.005 11.438 1.00 22.52 182 GLU A N 1
ATOM 1493 C CA . GLU A 1 185 ? 22.504 19.684 11.741 1.00 24.42 182 GLU A CA 1
ATOM 1494 C C . GLU A 1 185 ? 22.803 19.537 13.234 1.00 23.26 182 GLU A C 1
ATOM 1495 O O . GLU A 1 185 ? 22.464 18.523 13.842 1.00 21.37 182 GLU A O 1
ATOM 1501 N N . ILE A 1 186 ? 23.443 20.547 13.819 1.00 23.56 183 ILE A N 1
ATOM 1502 C CA . ILE A 1 186 ? 23.780 20.509 15.241 1.00 25.97 183 ILE A CA 1
ATOM 1503 C C . ILE A 1 186 ? 22.519 20.449 16.065 1.00 25.67 183 ILE A C 1
ATOM 1504 O O . ILE A 1 186 ? 22.447 19.716 17.047 1.00 26.15 183 ILE A O 1
ATOM 1509 N N . PHE A 1 187 ? 21.534 21.251 15.669 1.00 25.12 184 PHE A N 1
ATOM 1510 C CA . PHE A 1 187 ? 20.266 21.316 16.376 1.00 24.41 184 PHE A CA 1
ATOM 1511 C C . PHE A 1 187 ? 19.533 19.975 16.378 1.00 25.60 184 PHE A C 1
ATOM 1512 O O . PHE A 1 187 ? 19.058 19.533 17.420 1.00 26.01 184 PHE A O 1
ATOM 1520 N N . THR A 1 188 ? 19.450 19.328 15.218 1.00 26.91 185 THR A N 1
ATOM 1521 C CA . THR A 1 188 ? 18.764 18.039 15.103 1.00 27.65 185 THR A CA 1
ATOM 1522 C C . THR A 1 188 ? 19.508 16.961 15.894 1.00 27.48 185 THR A C 1
ATOM 1523 O O . THR A 1 188 ? 18.895 16.114 16.544 1.00 27.38 185 THR A O 1
ATOM 1527 N N . PHE A 1 189 ? 20.832 16.998 15.828 1.00 27.92 186 PHE A N 1
ATOM 1528 C CA . PHE A 1 189 ? 21.662 16.045 16.547 1.00 28.27 186 PHE A CA 1
ATOM 1529 C C . PHE A 1 189 ? 21.388 16.154 18.048 1.00 28.33 186 PHE A C 1
ATOM 1530 O O . PHE A 1 189 ? 21.184 15.144 18.722 1.00 29.94 186 PHE A O 1
ATOM 1538 N N . LEU A 1 190 ? 21.368 17.382 18.563 1.00 27.70 187 LEU A N 1
ATOM 1539 C CA . LEU A 1 190 ? 21.116 17.613 19.987 1.00 27.75 187 LEU A CA 1
ATOM 1540 C C . LEU A 1 190 ? 19.680 17.278 20.360 1.00 26.38 187 LEU A C 1
ATOM 1541 O O . LEU A 1 190 ? 19.425 16.721 21.427 1.00 26.76 187 LEU A O 1
ATOM 1546 N N . LYS A 1 191 ? 18.750 17.620 19.473 1.00 27.38 188 LYS A N 1
ATOM 1547 C CA . LYS A 1 191 ? 17.329 17.365 19.684 1.00 27.99 188 LYS A CA 1
ATOM 1548 C C . LYS A 1 191 ? 17.064 15.858 19.796 1.00 26.79 188 LYS A C 1
ATOM 1549 O O . LYS A 1 191 ? 16.400 15.415 20.725 1.00 26.32 188 LYS A O 1
ATOM 1555 N N . ARG A 1 192 ? 17.586 15.067 18.863 1.00 26.62 189 ARG A N 1
ATOM 1556 C CA . ARG A 1 192 ? 17.361 13.623 18.915 1.00 27.39 189 ARG A CA 1
ATOM 1557 C C . ARG A 1 192 ? 17.929 13.020 20.196 1.00 27.75 189 ARG A C 1
ATOM 1558 O O . ARG A 1 192 ? 17.392 12.057 20.723 1.00 27.97 189 ARG A O 1
ATOM 1566 N N . SER A 1 193 ? 19.007 13.594 20.716 1.00 27.86 190 SER A N 1
ATOM 1567 C CA . SER A 1 193 ? 19.602 13.040 21.925 1.00 29.07 190 SER A CA 1
ATOM 1568 C C . SER A 1 193 ? 18.997 13.491 23.251 1.00 28.33 190 SER A C 1
ATOM 1569 O O . SER A 1 193 ? 18.919 12.705 24.192 1.00 27.51 190 SER A O 1
ATOM 1572 N N . LEU A 1 194 ? 18.570 14.746 23.330 1.00 28.02 191 LEU A N 1
ATOM 1573 C CA . LEU A 1 194 ? 18.025 15.276 24.575 1.00 28.35 191 LEU A CA 1
ATOM 1574 C C . LEU A 1 194 ? 16.506 15.408 24.591 1.00 29.60 191 LEU A C 1
ATOM 1575 O O . LEU A 1 194 ? 15.908 15.564 25.652 1.00 29.48 191 LEU A O 1
ATOM 1580 N N . GLY A 1 195 ? 15.889 15.346 23.414 1.00 30.88 192 GLY A N 1
ATOM 1581 C CA . GLY A 1 195 ? 14.446 15.483 23.323 1.00 34.34 192 GLY A CA 1
ATOM 1582 C C . GLY A 1 195 ? 13.661 14.368 23.987 1.00 36.73 192 GLY A C 1
ATOM 1583 O O . GLY A 1 195 ? 14.083 13.214 23.993 1.00 35.02 192 GLY A O 1
ATOM 1584 N N . THR A 1 196 ? 12.513 14.720 24.554 1.00 41.49 193 THR A N 1
ATOM 1585 C CA . THR A 1 196 ? 11.658 13.743 25.220 1.00 45.98 193 THR A CA 1
ATOM 1586 C C . THR A 1 196 ? 10.799 13.028 24.190 1.00 49.20 193 THR A C 1
ATOM 1587 O O . THR A 1 196 ? 10.607 13.524 23.074 1.00 49.30 193 THR A O 1
ATOM 1591 N N . ALA A 1 197 ? 10.282 11.866 24.576 1.00 52.75 194 ALA A N 1
ATOM 1592 C CA . ALA A 1 197 ? 9.440 11.086 23.687 1.00 55.35 194 ALA A CA 1
ATOM 1593 C C . ALA A 1 197 ? 8.362 11.989 23.064 1.00 55.88 194 ALA A C 1
ATOM 1594 O O . ALA A 1 197 ? 7.337 12.297 23.694 1.00 56.72 194 ALA A O 1
ATOM 1596 N N . PRO B 1 1 ? 59.121 8.706 -18.082 1.00 77.41 303 PRO B N 1
ATOM 1597 C CA . PRO B 1 1 ? 59.910 9.348 -17.019 1.00 77.01 303 PRO B CA 1
ATOM 1598 C C . PRO B 1 1 ? 59.646 8.953 -15.563 1.00 76.22 303 PRO B C 1
ATOM 1599 O O . PRO B 1 1 ? 59.223 7.832 -15.274 1.00 75.86 303 PRO B O 1
ATOM 1603 N N . PHE B 1 2 ? 59.878 9.902 -14.661 1.00 75.20 302 PHE B N 1
ATOM 1604 C CA . PHE B 1 2 ? 59.796 9.679 -13.221 1.00 73.29 302 PHE B CA 1
ATOM 1605 C C . PHE B 1 2 ? 58.620 9.107 -12.446 1.00 72.54 302 PHE B C 1
ATOM 1606 O O . PHE B 1 2 ? 57.458 9.474 -12.623 1.00 72.53 302 PHE B O 1
ATOM 1614 N N . THR B 1 3 ? 59.005 8.205 -11.546 1.00 71.52 301 THR B N 1
ATOM 1615 C CA . THR B 1 3 ? 58.143 7.499 -10.609 1.00 70.05 301 THR B CA 1
ATOM 1616 C C . THR B 1 3 ? 58.985 7.470 -9.336 1.00 68.79 301 THR B C 1
ATOM 1617 O O . THR B 1 3 ? 60.049 6.845 -9.307 1.00 68.45 301 THR B O 1
ATOM 1621 N N . MET B 1 4 ? 58.520 8.167 -8.305 1.00 67.27 1 MET B N 1
ATOM 1622 C CA . MET B 1 4 ? 59.220 8.241 -7.025 1.00 66.22 1 MET B CA 1
ATOM 1623 C C . MET B 1 4 ? 59.722 6.889 -6.531 1.00 67.10 1 MET B C 1
ATOM 1624 O O . MET B 1 4 ? 58.985 5.902 -6.551 1.00 66.86 1 MET B O 1
ATOM 1629 N N . PRO B 1 5 ? 60.989 6.820 -6.084 1.00 67.91 2 PRO B N 1
ATOM 1630 C CA . PRO B 1 5 ? 61.461 5.524 -5.595 1.00 69.16 2 PRO B CA 1
ATOM 1631 C C . PRO B 1 5 ? 60.598 5.242 -4.366 1.00 70.81 2 PRO B C 1
ATOM 1632 O O . PRO B 1 5 ? 60.092 6.179 -3.746 1.00 70.82 2 PRO B O 1
ATOM 1636 N N . LYS B 1 6 ? 60.412 3.974 -4.014 1.00 72.57 3 LYS B N 1
ATOM 1637 C CA . LYS B 1 6 ? 59.565 3.661 -2.869 1.00 74.10 3 LYS B CA 1
ATOM 1638 C C . LYS B 1 6 ? 60.114 4.198 -1.548 1.00 74.03 3 LYS B C 1
ATOM 1639 O O . LYS B 1 6 ? 61.328 4.266 -1.332 1.00 73.37 3 LYS B O 1
ATOM 1645 N N . GLN B 1 7 ? 59.190 4.576 -0.671 1.00 74.05 4 GLN B N 1
ATOM 1646 C CA . GLN B 1 7 ? 59.514 5.155 0.625 1.00 73.86 4 GLN B CA 1
ATOM 1647 C C . GLN B 1 7 ? 60.293 4.277 1.598 1.00 74.08 4 GLN B C 1
ATOM 1648 O O . GLN B 1 7 ? 60.098 3.060 1.670 1.00 73.92 4 GLN B O 1
ATOM 1654 N N . THR B 1 8 ? 61.172 4.933 2.352 1.00 73.20 5 THR B N 1
ATOM 1655 C CA . THR B 1 8 ? 62.012 4.292 3.356 1.00 72.20 5 THR B CA 1
ATOM 1656 C C . THR B 1 8 ? 62.295 5.337 4.443 1.00 71.19 5 THR B C 1
ATOM 1657 O O . THR B 1 8 ? 62.140 6.539 4.210 1.00 70.49 5 THR B O 1
ATOM 1661 N N . SER B 1 9 ? 62.701 4.887 5.626 1.00 69.75 6 SER B N 1
ATOM 1662 C CA . SER B 1 9 ? 62.993 5.816 6.712 1.00 68.06 6 SER B CA 1
ATOM 1663 C C . SER B 1 9 ? 64.385 6.419 6.536 1.00 66.58 6 SER B C 1
ATOM 1664 O O . SER B 1 9 ? 65.369 5.697 6.351 1.00 66.45 6 SER B O 1
ATOM 1667 N N . GLY B 1 10 ? 64.455 7.748 6.590 1.00 64.24 7 GLY B N 1
ATOM 1668 C CA . GLY B 1 10 ? 65.723 8.436 6.443 1.00 60.85 7 GLY B CA 1
ATOM 1669 C C . GLY B 1 10 ? 65.937 9.525 7.480 1.00 58.16 7 GLY B C 1
ATOM 1670 O O . GLY B 1 10 ? 65.539 9.384 8.640 1.00 56.96 7 GLY B O 1
ATOM 1671 N N . LYS B 1 11 ? 66.567 10.615 7.048 1.00 55.25 8 LYS B N 1
ATOM 1672 C CA . LYS B 1 11 ? 66.865 11.755 7.913 1.00 53.08 8 LYS B CA 1
ATOM 1673 C C . LYS B 1 11 ? 65.600 12.419 8.461 1.00 50.47 8 LYS B C 1
ATOM 1674 O O . LYS B 1 11 ? 65.514 12.715 9.653 1.00 49.92 8 LYS B O 1
ATOM 1680 N N . TYR B 1 12 ? 64.628 12.655 7.584 1.00 47.55 9 TYR B N 1
ATOM 1681 C CA . TYR B 1 12 ? 63.369 13.282 7.973 1.00 46.37 9 TYR B CA 1
ATOM 1682 C C . TYR B 1 12 ? 62.810 12.666 9.255 1.00 44.75 9 TYR B C 1
ATOM 1683 O O . TYR B 1 12 ? 62.640 13.353 10.260 1.00 42.78 9 TYR B O 1
ATOM 1692 N N . GLU B 1 13 ? 62.520 11.369 9.205 1.00 44.70 10 GLU B N 1
ATOM 1693 C CA . GLU B 1 13 ? 61.984 10.648 10.354 1.00 44.26 10 GLU B CA 1
ATOM 1694 C C . GLU B 1 13 ? 62.910 10.829 11.555 1.00 43.74 10 GLU B C 1
ATOM 1695 O O . GLU B 1 13 ? 62.455 11.088 12.673 1.00 42.01 10 GLU B O 1
ATOM 1701 N N . LYS B 1 14 ? 64.214 10.702 11.312 1.00 43.55 11 LYS B N 1
ATOM 1702 C CA . LYS B 1 14 ? 65.215 10.851 12.369 1.00 43.71 11 LYS B CA 1
ATOM 1703 C C . LYS B 1 14 ? 65.100 12.191 13.085 1.00 41.51 11 LYS B C 1
ATOM 1704 O O . LYS B 1 14 ? 65.132 12.253 14.315 1.00 40.27 11 LYS B O 1
ATOM 1710 N N . ILE B 1 15 ? 64.971 13.262 12.309 1.00 40.26 12 ILE B N 1
ATOM 1711 C CA . ILE B 1 15 ? 64.851 14.599 12.870 1.00 40.17 12 ILE B CA 1
ATOM 1712 C C . ILE B 1 15 ? 63.513 14.805 13.579 1.00 39.81 12 ILE B C 1
ATOM 1713 O O . ILE B 1 15 ? 63.466 15.368 14.676 1.00 39.31 12 ILE B O 1
ATOM 1718 N N . LEU B 1 16 ? 62.430 14.343 12.960 1.00 38.60 13 LEU B N 1
ATOM 1719 C CA . LEU B 1 16 ? 61.108 14.508 13.552 1.00 40.27 13 LEU B CA 1
ATOM 1720 C C . LEU B 1 16 ? 61.023 13.809 14.906 1.00 40.54 13 LEU B C 1
ATOM 1721 O O . LEU B 1 16 ? 60.514 14.375 15.872 1.00 39.11 13 LEU B O 1
ATOM 1726 N N . GLN B 1 17 ? 61.527 12.581 14.974 1.00 42.15 14 GLN B N 1
ATOM 1727 C CA . GLN B 1 17 ? 61.515 11.828 16.223 1.00 43.41 14 GLN B CA 1
ATOM 1728 C C . GLN B 1 17 ? 62.395 12.523 17.264 1.00 44.08 14 GLN B C 1
ATOM 1729 O O . GLN B 1 17 ? 62.053 12.585 18.446 1.00 43.70 14 GLN B O 1
ATOM 1735 N N . ALA B 1 18 ? 63.532 13.044 16.814 1.00 44.75 15 ALA B N 1
ATOM 1736 C CA . ALA B 1 18 ? 64.453 13.742 17.700 1.00 46.21 15 ALA B CA 1
ATOM 1737 C C . ALA B 1 18 ? 63.769 14.998 18.226 1.00 46.82 15 ALA B C 1
ATOM 1738 O O . ALA B 1 18 ? 63.780 15.269 19.427 1.00 47.03 15 ALA B O 1
ATOM 1740 N N . ALA B 1 19 ? 63.171 15.760 17.315 1.00 47.59 16 ALA B N 1
ATOM 1741 C CA . ALA B 1 19 ? 62.472 16.987 17.677 1.00 47.36 16 ALA B CA 1
ATOM 1742 C C . ALA B 1 19 ? 61.392 16.697 18.724 1.00 48.33 16 ALA B C 1
ATOM 1743 O O . ALA B 1 19 ? 61.242 17.443 19.694 1.00 47.19 16 ALA B O 1
ATOM 1745 N N . ILE B 1 20 ? 60.643 15.614 18.519 1.00 48.70 17 ILE B N 1
ATOM 1746 C CA . ILE B 1 20 ? 59.590 15.221 19.453 1.00 50.68 17 ILE B CA 1
ATOM 1747 C C . ILE B 1 20 ? 60.195 14.913 20.824 1.00 52.92 17 ILE B C 1
ATOM 1748 O O . ILE B 1 20 ? 59.625 15.267 21.858 1.00 52.48 17 ILE B O 1
ATOM 1753 N N . GLU B 1 21 ? 61.356 14.263 20.819 1.00 54.83 18 GLU B N 1
ATOM 1754 C CA . GLU B 1 21 ? 62.045 13.910 22.055 1.00 57.57 18 GLU B CA 1
ATOM 1755 C C . GLU B 1 21 ? 62.649 15.128 22.742 1.00 58.63 18 GLU B C 1
ATOM 1756 O O . GLU B 1 21 ? 62.541 15.278 23.958 1.00 58.65 18 GLU B O 1
ATOM 1762 N N . VAL B 1 22 ? 63.284 15.998 21.964 1.00 59.66 19 VAL B N 1
ATOM 1763 C CA . VAL B 1 22 ? 63.890 17.200 22.519 1.00 60.84 19 VAL B CA 1
ATOM 1764 C C . VAL B 1 22 ? 62.815 18.114 23.095 1.00 61.89 19 VAL B C 1
ATOM 1765 O O . VAL B 1 22 ? 62.995 18.703 24.162 1.00 61.19 19 VAL B O 1
ATOM 1769 N N . ILE B 1 23 ? 61.694 18.227 22.391 1.00 63.56 20 ILE B N 1
ATOM 1770 C CA . ILE B 1 23 ? 60.600 19.074 22.848 1.00 65.48 20 ILE B CA 1
ATOM 1771 C C . ILE B 1 23 ? 59.932 18.522 24.111 1.00 66.96 20 ILE B C 1
ATOM 1772 O O . ILE B 1 23 ? 59.362 19.278 24.893 1.00 66.54 20 ILE B O 1
ATOM 1777 N N . SER B 1 24 ? 60.008 17.211 24.320 1.00 69.45 21 SER B N 1
ATOM 1778 C CA . SER B 1 24 ? 59.409 16.620 25.515 1.00 72.47 21 SER B CA 1
ATOM 1779 C C . SER B 1 24 ? 60.310 16.925 26.712 1.00 74.41 21 SER B C 1
ATOM 1780 O O . SER B 1 24 ? 59.853 16.980 27.854 1.00 74.30 21 SER B O 1
ATOM 1783 N N . GLU B 1 25 ? 61.594 17.131 26.429 1.00 76.80 22 GLU B N 1
ATOM 1784 C CA . GLU B 1 25 ? 62.595 17.431 27.448 1.00 78.73 22 GLU B CA 1
ATOM 1785 C C . GLU B 1 25 ? 62.384 18.778 28.131 1.00 79.64 22 GLU B C 1
ATOM 1786 O O . GLU B 1 25 ? 62.288 18.849 29.356 1.00 79.95 22 GLU B O 1
ATOM 1792 N N . LYS B 1 26 ? 62.316 19.844 27.338 1.00 81.00 23 LYS B N 1
ATOM 1793 C CA . LYS B 1 26 ? 62.137 21.189 27.880 1.00 82.61 23 LYS B CA 1
ATOM 1794 C C . LYS B 1 26 ? 60.886 21.874 27.344 1.00 82.96 23 LYS B C 1
ATOM 1795 O O . LYS B 1 26 ? 60.303 22.728 28.013 1.00 83.69 23 LYS B O 1
ATOM 1801 N N . GLY B 1 27 ? 60.485 21.507 26.132 1.00 83.04 24 GLY B N 1
ATOM 1802 C CA . GLY B 1 27 ? 59.300 22.098 25.543 1.00 83.24 24 GLY B CA 1
ATOM 1803 C C . GLY B 1 27 ? 59.605 23.328 24.719 1.00 83.34 24 GLY B C 1
ATOM 1804 O O . GLY B 1 27 ? 59.887 24.393 25.269 1.00 84.10 24 GLY B O 1
ATOM 1805 N N . LEU B 1 28 ? 59.540 23.174 23.399 1.00 83.28 25 LEU B N 1
ATOM 1806 C CA . LEU B 1 28 ? 59.805 24.260 22.461 1.00 83.27 25 LEU B CA 1
ATOM 1807 C C . LEU B 1 28 ? 60.869 25.210 23.012 1.00 83.51 25 LEU B C 1
ATOM 1808 O O . LEU B 1 28 ? 61.848 24.748 23.588 1.00 84.64 25 LEU B O 1
ATOM 1813 N N . ASP B 1 29 ? 60.672 26.518 22.841 1.00 83.48 26 ASP B N 1
ATOM 1814 C CA . ASP B 1 29 ? 61.616 27.543 23.314 1.00 83.00 26 ASP B CA 1
ATOM 1815 C C . ASP B 1 29 ? 62.475 27.101 24.498 1.00 82.18 26 ASP B C 1
ATOM 1816 O O . ASP B 1 29 ? 62.247 27.506 25.636 1.00 82.94 26 ASP B O 1
ATOM 1821 N N . LYS B 1 30 ? 63.473 26.280 24.194 1.00 80.85 27 LYS B N 1
ATOM 1822 C CA . LYS B 1 30 ? 64.418 25.703 25.152 1.00 79.51 27 LYS B CA 1
ATOM 1823 C C . LYS B 1 30 ? 65.099 24.628 24.328 1.00 77.31 27 LYS B C 1
ATOM 1824 O O . LYS B 1 30 ? 66.225 24.211 24.604 1.00 77.37 27 LYS B O 1
ATOM 1830 N N . ALA B 1 31 ? 64.368 24.183 23.312 1.00 74.42 28 ALA B N 1
ATOM 1831 C CA . ALA B 1 31 ? 64.843 23.180 22.380 1.00 71.29 28 ALA B CA 1
ATOM 1832 C C . ALA B 1 31 ? 65.401 23.977 21.217 1.00 69.06 28 ALA B C 1
ATOM 1833 O O . ALA B 1 31 ? 64.720 24.839 20.657 1.00 68.61 28 ALA B O 1
ATOM 1835 N N . SER B 1 32 ? 66.653 23.715 20.876 1.00 66.40 29 SER B N 1
ATOM 1836 C CA . SER B 1 32 ? 67.276 24.414 19.768 1.00 63.56 29 SER B CA 1
ATOM 1837 C C . SER B 1 32 ? 67.427 23.414 18.641 1.00 61.48 29 SER B C 1
ATOM 1838 O O . SER B 1 32 ? 67.379 22.204 18.865 1.00 59.80 29 SER B O 1
ATOM 1841 N N . ILE B 1 33 ? 67.585 23.920 17.427 1.00 60.46 30 ILE B N 1
ATOM 1842 C CA . ILE B 1 33 ? 67.769 23.053 16.279 1.00 59.45 30 ILE B CA 1
ATOM 1843 C C . ILE B 1 33 ? 69.055 22.276 16.536 1.00 59.04 30 ILE B C 1
ATOM 1844 O O . ILE B 1 33 ? 69.161 21.092 16.207 1.00 57.54 30 ILE B O 1
ATOM 1849 N N . SER B 1 34 ? 70.018 22.958 17.153 1.00 58.78 31 SER B N 1
ATOM 1850 C CA . SER B 1 34 ? 71.298 22.356 17.498 1.00 58.98 31 SER B CA 1
ATOM 1851 C C . SER B 1 34 ? 71.006 21.200 18.452 1.00 58.33 31 SER B C 1
ATOM 1852 O O . SER B 1 34 ? 71.594 20.123 18.343 1.00 57.87 31 SER B O 1
ATOM 1855 N N . ASP B 1 35 ? 70.086 21.443 19.382 1.00 58.71 32 ASP B N 1
ATOM 1856 C CA . ASP B 1 35 ? 69.656 20.444 20.359 1.00 59.33 32 ASP B CA 1
ATOM 1857 C C . ASP B 1 35 ? 69.173 19.202 19.611 1.00 58.68 32 ASP B C 1
ATOM 1858 O O . ASP B 1 35 ? 69.742 18.112 19.731 1.00 57.54 32 ASP B O 1
ATOM 1863 N N . ILE B 1 36 ? 68.111 19.398 18.835 1.00 57.89 33 ILE B N 1
ATOM 1864 C CA . ILE B 1 36 ? 67.482 18.342 18.050 1.00 57.70 33 ILE B CA 1
ATOM 1865 C C . ILE B 1 36 ? 68.433 17.675 17.061 1.00 57.33 33 ILE B C 1
ATOM 1866 O O . ILE B 1 36 ? 68.607 16.454 17.078 1.00 56.31 33 ILE B O 1
ATOM 1871 N N . VAL B 1 37 ? 69.029 18.486 16.192 1.00 57.13 34 VAL B N 1
ATOM 1872 C CA . VAL B 1 37 ? 69.956 17.998 15.178 1.00 57.51 34 VAL B CA 1
ATOM 1873 C C . VAL B 1 37 ? 71.057 17.124 15.772 1.00 58.22 34 VAL B C 1
ATOM 1874 O O . VAL B 1 37 ? 71.369 16.056 15.237 1.00 58.13 34 VAL B O 1
ATOM 1878 N N . LYS B 1 38 ? 71.640 17.571 16.879 1.00 59.06 35 LYS B N 1
ATOM 1879 C CA . LYS B 1 38 ? 72.696 16.801 17.522 1.00 60.46 35 LYS B CA 1
ATOM 1880 C C . LYS B 1 38 ? 72.127 15.520 18.117 1.00 60.44 35 LYS B C 1
ATOM 1881 O O . LYS B 1 38 ? 72.835 14.524 18.268 1.00 60.50 35 LYS B O 1
ATOM 1887 N N . LYS B 1 39 ? 70.838 15.549 18.442 1.00 60.16 36 LYS B N 1
ATOM 1888 C CA . LYS B 1 39 ? 70.166 14.385 19.004 1.00 59.73 36 LYS B CA 1
ATOM 1889 C C . LYS B 1 39 ? 69.838 13.366 17.910 1.00 58.74 36 LYS B C 1
ATOM 1890 O O . LYS B 1 39 ? 69.801 12.162 18.164 1.00 58.06 36 LYS B O 1
ATOM 1896 N N . ALA B 1 40 ? 69.600 13.855 16.696 1.00 57.71 37 ALA B N 1
ATOM 1897 C CA . ALA B 1 40 ? 69.265 12.986 15.570 1.00 57.72 37 ALA B CA 1
ATOM 1898 C C . ALA B 1 40 ? 70.514 12.479 14.852 1.00 57.20 37 ALA B C 1
ATOM 1899 O O . ALA B 1 40 ? 70.432 11.629 13.962 1.00 56.65 37 ALA B O 1
ATOM 1901 N N . GLY B 1 41 ? 71.669 13.007 15.239 1.00 57.36 38 GLY B N 1
ATOM 1902 C CA . GLY B 1 41 ? 72.914 12.587 14.622 1.00 56.45 38 GLY B CA 1
ATOM 1903 C C . GLY B 1 41 ? 73.075 13.071 13.193 1.00 55.60 38 GLY B C 1
ATOM 1904 O O . GLY B 1 41 ? 73.361 12.282 12.291 1.00 55.79 38 GLY B O 1
ATOM 1905 N N . THR B 1 42 ? 72.881 14.371 12.988 1.00 54.06 39 THR B N 1
ATOM 1906 C CA . THR B 1 42 ? 73.012 14.980 11.666 1.00 52.36 39 THR B CA 1
ATOM 1907 C C . THR B 1 42 ? 73.470 16.420 11.860 1.00 51.52 39 THR B C 1
ATOM 1908 O O . THR B 1 42 ? 73.642 16.875 12.992 1.00 51.36 39 THR B O 1
ATOM 1912 N N . ALA B 1 43 ? 73.669 17.130 10.754 1.00 50.54 40 ALA B N 1
ATOM 1913 C CA . ALA B 1 43 ? 74.089 18.529 10.805 1.00 49.31 40 ALA B CA 1
ATOM 1914 C C . ALA B 1 43 ? 72.836 19.407 10.817 1.00 47.11 40 ALA B C 1
ATOM 1915 O O . ALA B 1 43 ? 71.730 18.913 10.599 1.00 47.28 40 ALA B O 1
ATOM 1917 N N . GLN B 1 44 ? 73.001 20.700 11.074 1.00 45.22 41 GLN B N 1
ATOM 1918 C CA . GLN B 1 44 ? 71.852 21.598 11.092 1.00 43.39 41 GLN B CA 1
ATOM 1919 C C . GLN B 1 44 ? 71.200 21.674 9.717 1.00 41.21 41 GLN B C 1
ATOM 1920 O O . GLN B 1 44 ? 69.993 21.884 9.600 1.00 40.94 41 GLN B O 1
ATOM 1926 N N . GLY B 1 45 ? 72.007 21.502 8.676 1.00 38.26 42 GLY B N 1
ATOM 1927 C CA . GLY B 1 45 ? 71.483 21.564 7.326 1.00 34.12 42 GLY B CA 1
ATOM 1928 C C . GLY B 1 45 ? 70.354 20.580 7.084 1.00 31.13 42 GLY B C 1
ATOM 1929 O O . GLY B 1 45 ? 69.428 20.863 6.331 1.00 29.58 42 GLY B O 1
ATOM 1930 N N . THR B 1 46 ? 70.426 19.424 7.731 1.00 30.23 43 THR B N 1
ATOM 1931 C CA . THR B 1 46 ? 69.411 18.400 7.557 1.00 32.15 43 THR B CA 1
ATOM 1932 C C . THR B 1 46 ? 68.062 18.851 8.113 1.00 31.58 43 THR B C 1
ATOM 1933 O O . THR B 1 46 ? 67.003 18.466 7.603 1.00 30.14 43 THR B O 1
ATOM 1937 N N . PHE B 1 47 ? 68.102 19.681 9.151 1.00 30.65 44 PHE B N 1
ATOM 1938 C CA . PHE B 1 47 ? 66.877 20.189 9.745 1.00 28.91 44 PHE B CA 1
ATOM 1939 C C . PHE B 1 47 ? 66.188 21.168 8.800 1.00 28.66 44 PHE B C 1
ATOM 1940 O O . PHE B 1 47 ? 64.989 21.038 8.524 1.00 25.83 44 PHE B O 1
ATOM 1948 N N . TYR B 1 48 ? 66.949 22.139 8.299 1.00 28.47 45 TYR B N 1
ATOM 1949 C CA . TYR B 1 48 ? 66.396 23.158 7.411 1.00 30.12 45 TYR B CA 1
ATOM 1950 C C . TYR B 1 48 ? 65.967 22.638 6.056 1.00 30.12 45 TYR B C 1
ATOM 1951 O O . TYR B 1 48 ? 65.189 23.286 5.347 1.00 32.08 45 TYR B O 1
ATOM 1960 N N . LEU B 1 49 ? 66.469 21.465 5.692 1.00 28.13 46 LEU B N 1
ATOM 1961 C CA . LEU B 1 49 ? 66.078 20.855 4.430 1.00 28.91 46 LEU B CA 1
ATOM 1962 C C . LEU B 1 49 ? 64.596 20.480 4.514 1.00 28.73 46 LEU B C 1
ATOM 1963 O O . LEU B 1 49 ? 63.856 20.594 3.532 1.00 28.44 46 LEU B O 1
ATOM 1968 N N . TYR B 1 50 ? 64.170 20.049 5.700 1.00 27.96 47 TYR B N 1
ATOM 1969 C CA . TYR B 1 50 ? 62.789 19.617 5.910 1.00 28.55 47 TYR B CA 1
ATOM 1970 C C . TYR B 1 50 ? 61.889 20.591 6.678 1.00 28.73 47 TYR B C 1
ATOM 1971 O O . TYR B 1 50 ? 60.674 20.515 6.565 1.00 29.50 47 TYR B O 1
ATOM 1980 N N . PHE B 1 51 ? 62.476 21.499 7.451 1.00 30.21 48 PHE B N 1
ATOM 1981 C CA . PHE B 1 51 ? 61.691 22.451 8.240 1.00 30.74 48 PHE B CA 1
ATOM 1982 C C . PHE B 1 51 ? 62.309 23.848 8.236 1.00 33.20 48 PHE B C 1
ATOM 1983 O O . PHE B 1 51 ? 63.486 24.015 8.564 1.00 34.66 48 PHE B O 1
ATOM 1991 N N . SER B 1 52 ? 61.518 24.851 7.870 1.00 34.53 49 SER B N 1
ATOM 1992 C CA . SER B 1 52 ? 62.021 26.221 7.836 1.00 38.50 49 SER B CA 1
ATOM 1993 C C . SER B 1 52 ? 62.233 26.778 9.247 1.00 39.37 49 SER B C 1
ATOM 1994 O O . SER B 1 52 ? 62.980 27.732 9.434 1.00 41.53 49 SER B O 1
ATOM 1997 N N . SER B 1 53 ? 61.586 26.172 10.238 1.00 39.23 50 SER B N 1
ATOM 1998 C CA . SER B 1 53 ? 61.719 26.627 11.619 1.00 40.17 50 SER B CA 1
ATOM 1999 C C . SER B 1 53 ? 61.181 25.591 12.593 1.00 40.23 50 SER B C 1
ATOM 2000 O O . SER B 1 53 ? 60.778 24.502 12.193 1.00 39.66 50 SER B O 1
ATOM 2003 N N . LYS B 1 54 ? 61.184 25.936 13.875 1.00 41.85 51 LYS B N 1
ATOM 2004 C CA . LYS B 1 54 ? 60.678 25.041 14.907 1.00 42.51 51 LYS B CA 1
ATOM 2005 C C . LYS B 1 54 ? 59.161 24.927 14.763 1.00 41.51 51 LYS B C 1
ATOM 2006 O O . LYS B 1 54 ? 58.586 23.858 14.963 1.00 41.26 51 LYS B O 1
ATOM 2012 N N . ASN B 1 55 ? 58.523 26.033 14.401 1.00 40.68 52 ASN B N 1
ATOM 2013 C CA . ASN B 1 55 ? 57.077 26.064 14.217 1.00 40.76 52 ASN B CA 1
ATOM 2014 C C . ASN B 1 55 ? 56.640 25.119 13.100 1.00 38.39 52 ASN B C 1
ATOM 2015 O O . ASN B 1 55 ? 55.583 24.493 13.190 1.00 37.27 52 ASN B O 1
ATOM 2020 N N . ALA B 1 56 ? 57.451 25.027 12.049 1.00 34.73 53 ALA B N 1
ATOM 2021 C CA . ALA B 1 56 ? 57.133 24.169 10.908 1.00 31.95 53 ALA B CA 1
ATOM 2022 C C . ALA B 1 56 ? 57.038 22.685 11.286 1.00 29.67 53 ALA B C 1
ATOM 2023 O O . ALA B 1 56 ? 56.501 21.883 10.520 1.00 26.98 53 ALA B O 1
ATOM 2025 N N . LEU B 1 57 ? 57.561 22.334 12.461 1.00 26.76 54 LEU B N 1
ATOM 2026 C CA . LEU B 1 57 ? 57.523 20.958 12.952 1.00 26.94 54 LEU B CA 1
ATOM 2027 C C . LEU B 1 57 ? 56.120 20.550 13.429 1.00 28.55 54 LEU B C 1
ATOM 2028 O O . LEU B 1 57 ? 55.742 19.378 13.336 1.00 28.65 54 LEU B O 1
ATOM 2033 N N . ILE B 1 58 ? 55.357 21.519 13.935 1.00 27.36 55 ILE B N 1
ATOM 2034 C CA . ILE B 1 58 ? 54.019 21.262 14.478 1.00 28.56 55 ILE B CA 1
ATOM 2035 C C . ILE B 1 58 ? 53.068 20.459 13.593 1.00 26.64 55 ILE B C 1
ATOM 2036 O O . ILE B 1 58 ? 52.543 19.438 14.028 1.00 27.34 55 ILE B O 1
ATOM 2041 N N . PRO B 1 59 ? 52.823 20.905 12.347 1.00 25.46 56 PRO B N 1
ATOM 2042 C CA . PRO B 1 59 ? 51.913 20.147 11.478 1.00 25.06 56 PRO B CA 1
ATOM 2043 C C . PRO B 1 59 ? 52.314 18.679 11.336 1.00 25.37 56 PRO B C 1
ATOM 2044 O O . PRO B 1 59 ? 51.460 17.787 11.353 1.00 26.15 56 PRO B O 1
ATOM 2048 N N . ALA B 1 60 ? 53.614 18.431 11.204 1.00 24.26 57 ALA B N 1
ATOM 2049 C CA . ALA B 1 60 ? 54.114 17.068 11.048 1.00 22.48 57 ALA B CA 1
ATOM 2050 C C . ALA B 1 60 ? 53.934 16.279 12.330 1.00 22.08 57 ALA B C 1
ATOM 2051 O O . ALA B 1 60 ? 53.617 15.091 12.287 1.00 21.82 57 ALA B O 1
ATOM 2053 N N . ILE B 1 61 ? 54.144 16.930 13.472 1.00 20.75 58 ILE B N 1
ATOM 2054 C CA . ILE B 1 61 ? 53.967 16.250 14.750 1.00 21.65 58 ILE B CA 1
ATOM 2055 C C . ILE B 1 61 ? 52.489 15.879 14.914 1.00 22.74 58 ILE B C 1
ATOM 2056 O O . ILE B 1 61 ? 52.162 14.787 15.371 1.00 23.85 58 ILE B O 1
ATOM 2061 N N . ALA B 1 62 ? 51.605 16.789 14.517 1.00 22.92 59 ALA B N 1
ATOM 2062 C CA . ALA B 1 62 ? 50.167 16.563 14.609 1.00 24.68 59 ALA B CA 1
ATOM 2063 C C . ALA B 1 62 ? 49.721 15.404 13.716 1.00 25.07 59 ALA B C 1
ATOM 2064 O O . ALA B 1 62 ? 48.858 14.611 14.101 1.00 24.62 59 ALA B O 1
ATOM 2066 N N . GLU B 1 63 ? 50.301 15.299 12.523 1.00 25.84 60 GLU B N 1
ATOM 2067 C CA . GLU B 1 63 ? 49.923 14.210 11.634 1.00 25.66 60 GLU B CA 1
ATOM 2068 C C . GLU B 1 63 ? 50.338 12.875 12.244 1.00 25.25 60 GLU B C 1
ATOM 2069 O O . GLU B 1 63 ? 49.608 11.886 12.158 1.00 24.48 60 GLU B O 1
ATOM 2075 N N . ASN B 1 64 ? 51.509 12.843 12.865 1.00 25.39 61 ASN B N 1
ATOM 2076 C CA . ASN B 1 64 ? 51.975 11.606 13.471 1.00 26.96 61 ASN B CA 1
ATOM 2077 C C . ASN B 1 64 ? 51.086 11.172 14.630 1.00 26.22 61 ASN B C 1
ATOM 2078 O O . ASN B 1 64 ? 50.818 9.981 14.783 1.00 24.38 61 ASN B O 1
ATOM 2083 N N . LEU B 1 65 ? 50.604 12.129 15.425 1.00 24.25 62 LEU B N 1
ATOM 2084 C CA . LEU B 1 65 ? 49.719 11.785 16.535 1.00 24.31 62 LEU B CA 1
ATOM 2085 C C . LEU B 1 65 ? 48.401 11.238 15.976 1.00 23.85 62 LEU B C 1
ATOM 2086 O O . LEU B 1 65 ? 47.841 10.290 16.519 1.00 24.59 62 LEU B O 1
ATOM 2091 N N . LEU B 1 66 ? 47.923 11.830 14.881 1.00 23.90 63 LEU B N 1
ATOM 2092 C CA . LEU B 1 66 ? 46.669 11.408 14.251 1.00 24.86 63 LEU B CA 1
ATOM 2093 C C . LEU B 1 66 ? 46.817 10.005 13.688 1.00 25.37 63 LEU B C 1
ATOM 2094 O O . LEU B 1 66 ? 45.924 9.168 13.829 1.00 24.48 63 LEU B O 1
ATOM 2099 N N . THR B 1 67 ? 47.956 9.747 13.057 1.00 26.26 64 THR B N 1
ATOM 2100 C CA . THR B 1 67 ? 48.213 8.438 12.480 1.00 25.51 64 THR B CA 1
ATOM 2101 C C . THR B 1 67 ? 48.289 7.413 13.603 1.00 25.82 64 THR B C 1
ATOM 2102 O O . THR B 1 67 ? 47.758 6.309 13.490 1.00 27.23 64 THR B O 1
ATOM 2106 N N . HIS B 1 68 ? 48.943 7.789 14.694 1.00 25.97 65 HIS B N 1
ATOM 2107 C CA . HIS B 1 68 ? 49.078 6.902 15.845 1.00 27.18 65 HIS B CA 1
ATOM 2108 C C . HIS B 1 68 ? 47.702 6.564 16.413 1.00 27.03 65 HIS B C 1
ATOM 2109 O O . HIS B 1 68 ? 47.419 5.410 16.740 1.00 27.57 65 HIS B O 1
ATOM 2116 N N . THR B 1 69 ? 46.847 7.577 16.513 1.00 26.38 66 THR B N 1
ATOM 2117 C CA . THR B 1 69 ? 45.495 7.408 17.039 1.00 25.08 66 THR B CA 1
ATOM 2118 C C . THR B 1 69 ? 44.662 6.445 16.191 1.00 25.44 66 THR B C 1
ATOM 2119 O O . THR B 1 69 ? 44.015 5.537 16.721 1.00 24.57 66 THR B O 1
ATOM 2123 N N . LEU B 1 70 ? 44.669 6.648 14.876 1.00 25.18 67 LEU B N 1
ATOM 2124 C CA . LEU B 1 70 ? 43.901 5.784 13.987 1.00 26.11 67 LEU B CA 1
ATOM 2125 C C . LEU B 1 70 ? 44.463 4.362 14.024 1.00 26.58 67 LEU B C 1
ATOM 2126 O O . LEU B 1 70 ? 43.702 3.392 14.053 1.00 27.63 67 LEU B O 1
ATOM 2131 N N . ASP B 1 71 ? 45.790 4.238 14.042 1.00 26.14 68 ASP B N 1
ATOM 2132 C CA . ASP B 1 71 ? 46.437 2.923 14.114 1.00 28.08 68 ASP B CA 1
ATOM 2133 C C . ASP B 1 71 ? 46.016 2.167 15.386 1.00 27.67 68 ASP B C 1
ATOM 2134 O O . ASP B 1 71 ? 45.741 0.968 15.341 1.00 27.63 68 ASP B O 1
ATOM 2139 N N . GLN B 1 72 ? 45.985 2.866 16.519 1.00 26.95 69 GLN B N 1
ATOM 2140 C CA . GLN B 1 72 ? 45.596 2.251 17.788 1.00 27.33 69 GLN B CA 1
ATOM 2141 C C . GLN B 1 72 ? 44.177 1.690 17.716 1.00 25.85 69 GLN B C 1
ATOM 2142 O O . GLN B 1 72 ? 43.930 0.541 18.076 1.00 26.47 69 GLN B O 1
ATOM 2148 N N . ILE B 1 73 ? 43.246 2.506 17.243 1.00 25.09 70 ILE B N 1
ATOM 2149 C CA . ILE B 1 73 ? 41.853 2.085 17.123 1.00 24.22 70 ILE B CA 1
ATOM 2150 C C . ILE B 1 73 ? 41.712 0.882 16.183 1.00 25.22 70 ILE B C 1
ATOM 2151 O O . ILE B 1 73 ? 41.032 -0.093 16.506 1.00 23.88 70 ILE B O 1
ATOM 2156 N N . LYS B 1 74 ? 42.356 0.956 15.023 1.00 25.80 71 LYS B N 1
ATOM 2157 C CA . LYS B 1 74 ? 42.309 -0.132 14.058 1.00 27.63 71 LYS B CA 1
ATOM 2158 C C . LYS B 1 74 ? 42.968 -1.379 14.634 1.00 27.21 71 LYS B C 1
ATOM 2159 O O . LYS B 1 74 ? 42.541 -2.498 14.360 1.00 26.76 71 LYS B O 1
ATOM 2165 N N . GLY B 1 75 ? 44.012 -1.177 15.431 1.00 26.80 72 GLY B N 1
ATOM 2166 C CA . GLY B 1 75 ? 44.714 -2.302 16.020 1.00 28.39 72 GLY B CA 1
ATOM 2167 C C . GLY B 1 75 ? 43.827 -3.168 16.901 1.00 30.27 72 GLY B C 1
ATOM 2168 O O . GLY B 1 75 ? 44.111 -4.351 17.108 1.00 30.57 72 GLY B O 1
ATOM 2169 N N . ARG B 1 76 ? 42.747 -2.589 17.418 1.00 29.37 73 ARG B N 1
ATOM 2170 C CA . ARG B 1 76 ? 41.833 -3.328 18.282 1.00 28.73 73 ARG B CA 1
ATOM 2171 C C . ARG B 1 76 ? 40.593 -3.819 17.540 1.00 27.79 73 ARG B C 1
ATOM 2172 O O . ARG B 1 76 ? 39.664 -4.323 18.158 1.00 27.23 73 ARG B O 1
ATOM 2180 N N . LEU B 1 77 ? 40.583 -3.684 16.216 1.00 28.60 74 LEU B N 1
ATOM 2181 C CA . LEU B 1 77 ? 39.433 -4.117 15.426 1.00 30.39 74 LEU B CA 1
ATOM 2182 C C . LEU B 1 77 ? 39.760 -5.192 14.393 1.00 32.84 74 LEU B C 1
ATOM 2183 O O . LEU B 1 77 ? 40.870 -5.246 13.870 1.00 29.79 74 LEU B O 1
ATOM 2188 N N . HIS B 1 78 ? 38.784 -6.051 14.109 1.00 37.07 75 HIS B N 1
ATOM 2189 C CA . HIS B 1 78 ? 38.962 -7.105 13.118 1.00 41.58 75 HIS B CA 1
ATOM 2190 C C . HIS B 1 78 ? 38.285 -6.707 11.804 1.00 42.27 75 HIS B C 1
ATOM 2191 O O . HIS B 1 78 ? 38.678 -7.163 10.729 1.00 43.18 75 HIS B O 1
ATOM 2198 N N . GLY B 1 79 ? 37.263 -5.860 11.894 1.00 42.79 76 GLY B N 1
ATOM 2199 C CA . GLY B 1 79 ? 36.583 -5.400 10.693 1.00 42.65 76 GLY B CA 1
ATOM 2200 C C . GLY B 1 79 ? 35.109 -5.735 10.569 1.00 42.91 76 GLY B C 1
ATOM 2201 O O . GLY B 1 79 ? 34.408 -5.158 9.734 1.00 43.19 76 GLY B O 1
ATOM 2202 N N . ASP B 1 80 ? 34.628 -6.663 11.389 1.00 42.13 77 ASP B N 1
ATOM 2203 C CA . ASP B 1 80 ? 33.224 -7.055 11.338 1.00 41.65 77 ASP B CA 1
ATOM 2204 C C . ASP B 1 80 ? 32.445 -6.618 12.573 1.00 39.15 77 ASP B C 1
ATOM 2205 O O . ASP B 1 80 ? 31.287 -7.003 12.752 1.00 37.64 77 ASP B O 1
ATOM 2210 N N . GLU B 1 81 ? 33.082 -5.818 13.423 1.00 35.30 78 GLU B N 1
ATOM 2211 C CA . GLU B 1 81 ? 32.446 -5.346 14.646 1.00 31.86 78 GLU B CA 1
ATOM 2212 C C . GLU B 1 81 ? 31.223 -4.483 14.368 1.00 31.01 78 GLU B C 1
ATOM 2213 O O . GLU B 1 81 ? 31.125 -3.851 13.312 1.00 31.37 78 GLU B O 1
ATOM 2219 N N . ASP B 1 82 ? 30.289 -4.470 15.316 1.00 29.11 79 ASP B N 1
ATOM 2220 C CA . ASP B 1 82 ? 29.088 -3.652 15.195 1.00 30.25 79 ASP B CA 1
ATOM 2221 C C . ASP B 1 82 ? 29.491 -2.211 15.543 1.00 30.12 79 ASP B C 1
ATOM 2222 O O . ASP B 1 82 ? 30.532 -1.974 16.166 1.00 28.16 79 ASP B O 1
ATOM 2227 N N . PHE B 1 83 ? 28.662 -1.253 15.146 1.00 27.93 80 PHE B N 1
ATOM 2228 C CA . PHE B 1 83 ? 28.960 0.153 15.381 1.00 26.11 80 PHE B CA 1
ATOM 2229 C C . PHE B 1 83 ? 29.252 0.555 16.822 1.00 24.97 80 PHE B C 1
ATOM 2230 O O . PHE B 1 83 ? 30.200 1.304 17.086 1.00 24.26 80 PHE B O 1
ATOM 2238 N N . TRP B 1 84 ? 28.443 0.070 17.753 1.00 23.58 81 TRP B N 1
ATOM 2239 C CA . TRP B 1 84 ? 28.626 0.437 19.150 1.00 23.81 81 TRP B CA 1
ATOM 2240 C C . TRP B 1 84 ? 29.936 -0.064 19.735 1.00 22.70 81 TRP B C 1
ATOM 2241 O O . TRP B 1 84 ? 30.511 0.572 20.625 1.00 22.10 81 TRP B O 1
ATOM 2252 N N . THR B 1 85 ? 30.427 -1.182 19.208 1.00 21.44 82 THR B N 1
ATOM 2253 C CA . THR B 1 85 ? 31.688 -1.754 19.664 1.00 21.62 82 THR B CA 1
ATOM 2254 C C . THR B 1 85 ? 32.857 -0.920 19.135 1.00 21.71 82 THR B C 1
ATOM 2255 O O . THR B 1 85 ? 33.845 -0.689 19.845 1.00 22.47 82 THR B O 1
ATOM 2259 N N . VAL B 1 86 ? 32.745 -0.470 17.889 1.00 21.46 83 VAL B N 1
ATOM 2260 C CA . VAL B 1 86 ? 33.787 0.378 17.312 1.00 22.22 83 VAL B CA 1
ATOM 2261 C C . VAL B 1 86 ? 33.851 1.685 18.120 1.00 20.25 83 VAL B C 1
ATOM 2262 O O . VAL B 1 86 ? 34.927 2.139 18.493 1.00 21.45 83 VAL B O 1
ATOM 2266 N N . LEU B 1 87 ? 32.690 2.277 18.381 1.00 19.72 84 LEU B N 1
ATOM 2267 C CA . LEU B 1 87 ? 32.584 3.526 19.139 1.00 22.28 84 LEU B CA 1
ATOM 2268 C C . LEU B 1 87 ? 33.241 3.407 20.518 1.00 22.88 84 LEU B C 1
ATOM 2269 O O . LEU B 1 87 ? 34.026 4.265 20.938 1.00 20.30 84 LEU B O 1
ATOM 2274 N N . ASP B 1 88 ? 32.899 2.335 21.223 1.00 23.87 85 ASP B N 1
ATOM 2275 C CA . ASP B 1 88 ? 33.433 2.106 22.557 1.00 26.21 85 ASP B CA 1
ATOM 2276 C C . ASP B 1 88 ? 34.952 2.097 22.515 1.00 24.18 85 ASP B C 1
ATOM 2277 O O . ASP B 1 88 ? 35.615 2.692 23.363 1.00 22.51 85 ASP B O 1
ATOM 2282 N N . ILE B 1 89 ? 35.504 1.426 21.512 1.00 23.17 86 ILE B N 1
ATOM 2283 C CA . ILE B 1 89 ? 36.946 1.376 21.359 1.00 22.55 86 ILE B CA 1
ATOM 2284 C C . ILE B 1 89 ? 37.504 2.751 20.990 1.00 21.02 86 ILE B C 1
ATOM 2285 O O . ILE B 1 89 ? 38.580 3.124 21.454 1.00 21.76 86 ILE B O 1
ATOM 2290 N N . LEU B 1 90 ? 36.773 3.504 20.169 1.00 19.63 87 LEU B N 1
ATOM 2291 C CA . LEU B 1 90 ? 37.220 4.843 19.762 1.00 18.92 87 LEU B CA 1
ATOM 2292 C C . LEU B 1 90 ? 37.262 5.770 20.978 1.00 19.16 87 LEU B C 1
ATOM 2293 O O . LEU B 1 90 ? 38.188 6.569 21.138 1.00 19.06 87 LEU B O 1
ATOM 2298 N N . ILE B 1 91 ? 36.260 5.657 21.839 1.00 18.73 88 ILE B N 1
ATOM 2299 C CA . ILE B 1 91 ? 36.213 6.481 23.036 1.00 20.44 88 ILE B CA 1
ATOM 2300 C C . ILE B 1 91 ? 37.361 6.119 23.982 1.00 21.06 88 ILE B C 1
ATOM 2301 O O . ILE B 1 91 ? 38.070 6.999 24.484 1.00 21.16 88 ILE B O 1
ATOM 2306 N N . ASP B 1 92 ? 37.541 4.824 24.220 1.00 20.96 89 ASP B N 1
ATOM 2307 C CA . ASP B 1 92 ? 38.586 4.353 25.118 1.00 22.18 89 ASP B CA 1
ATOM 2308 C C . ASP B 1 92 ? 39.977 4.804 24.651 1.00 22.22 89 ASP B C 1
ATOM 2309 O O . ASP B 1 92 ? 40.729 5.389 25.432 1.00 21.78 89 ASP B O 1
ATOM 2314 N N . GLU B 1 93 ? 40.306 4.551 23.384 1.00 21.66 90 GLU B N 1
ATOM 2315 C CA . GLU B 1 93 ? 41.606 4.943 22.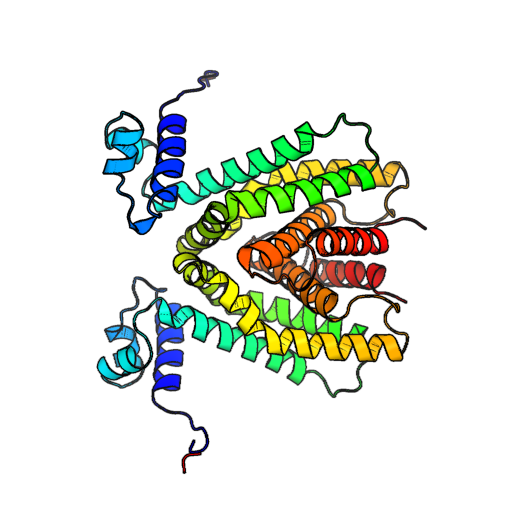838 1.00 22.92 90 GLU B CA 1
ATOM 2316 C C . GLU B 1 93 ? 41.854 6.446 22.878 1.00 22.53 90 GLU B C 1
ATOM 2317 O O . GLU B 1 93 ? 42.962 6.884 23.193 1.00 22.83 90 GLU B O 1
ATOM 2323 N N . THR B 1 94 ? 40.827 7.236 22.570 1.00 22.43 91 THR B N 1
ATOM 2324 C CA . THR B 1 94 ? 40.960 8.690 22.586 1.00 20.60 91 THR B CA 1
ATOM 2325 C C . THR B 1 94 ? 41.303 9.216 23.980 1.00 20.75 91 THR B C 1
ATOM 2326 O O . THR B 1 94 ? 42.130 10.119 24.115 1.00 19.94 91 THR B O 1
ATOM 2330 N N . PHE B 1 95 ? 40.661 8.671 25.010 1.00 19.20 92 PHE B N 1
ATOM 2331 C CA . PHE B 1 95 ? 40.955 9.090 26.375 1.00 19.06 92 PHE B CA 1
ATOM 2332 C C . PHE B 1 95 ? 42.354 8.617 26.775 1.00 21.35 92 PHE B C 1
ATOM 2333 O O . PHE B 1 95 ? 43.112 9.347 27.418 1.00 21.67 92 PHE B O 1
ATOM 2341 N N . LEU B 1 96 ? 42.694 7.397 26.378 1.00 21.72 93 LEU B N 1
ATOM 2342 C CA . LEU B 1 96 ? 44.001 6.819 26.684 1.00 24.49 93 LEU B CA 1
ATOM 2343 C C . LEU B 1 96 ? 45.137 7.643 26.076 1.00 23.54 93 LEU B C 1
ATOM 2344 O O . LEU B 1 96 ? 46.143 7.902 26.732 1.00 23.82 93 LEU B O 1
ATOM 2349 N N . ILE B 1 97 ? 44.970 8.046 24.819 1.00 22.74 94 ILE B N 1
ATOM 2350 C CA . ILE B 1 97 ? 45.984 8.823 24.114 1.00 21.62 94 ILE B CA 1
ATOM 2351 C C . ILE B 1 97 ? 46.076 10.252 24.638 1.00 21.58 94 ILE B C 1
ATOM 2352 O O . ILE B 1 97 ? 47.167 10.825 24.723 1.00 20.21 94 ILE B O 1
ATOM 2357 N N . THR B 1 98 ? 44.931 10.828 24.987 1.00 20.05 95 THR B N 1
ATOM 2358 C CA . THR B 1 98 ? 44.911 12.182 25.518 1.00 19.85 95 THR B CA 1
ATOM 2359 C C . THR B 1 98 ? 45.608 12.214 26.877 1.00 19.97 95 THR B C 1
ATOM 2360 O O . THR B 1 98 ? 46.319 13.159 27.199 1.00 20.37 95 THR B O 1
ATOM 2364 N N . GLU B 1 99 ? 45.399 11.177 27.677 1.00 21.78 96 GLU B N 1
ATOM 2365 C CA . GLU B 1 99 ? 46.023 11.099 28.993 1.00 23.14 96 GLU B CA 1
ATOM 2366 C C . GLU B 1 99 ? 47.546 11.018 28.866 1.00 23.27 96 GLU B C 1
ATOM 2367 O O . GLU B 1 99 ? 48.279 11.728 29.549 1.00 22.97 96 GLU B O 1
ATOM 2373 N N . ARG B 1 100 ? 48.000 10.145 27.975 1.00 23.72 97 ARG B N 1
ATOM 2374 C CA . ARG B 1 100 ? 49.417 9.903 27.743 1.00 26.26 97 ARG B CA 1
ATOM 2375 C C . ARG B 1 100 ? 50.145 10.994 26.961 1.00 26.14 97 ARG B C 1
ATOM 2376 O O . ARG B 1 100 ? 51.294 11.309 27.262 1.00 25.40 97 ARG B O 1
ATOM 2384 N N . HIS B 1 101 ? 49.487 11.578 25.963 1.00 25.10 98 HIS B N 1
ATOM 2385 C CA . HIS B 1 101 ? 50.146 12.586 25.145 1.00 24.58 98 HIS B CA 1
ATOM 2386 C C . HIS B 1 101 ? 49.532 13.974 25.166 1.00 24.16 98 HIS B C 1
ATOM 2387 O O . HIS B 1 101 ? 49.577 14.681 24.162 1.00 23.10 98 HIS B O 1
ATOM 2394 N N . LYS B 1 102 ? 48.970 14.376 26.303 1.00 25.08 99 LYS B N 1
ATOM 2395 C CA . LYS B 1 102 ? 48.359 15.700 26.406 1.00 25.25 99 LYS B CA 1
ATOM 2396 C C . LYS B 1 102 ? 49.323 16.843 26.056 1.00 25.55 99 LYS B C 1
ATOM 2397 O O . LYS B 1 102 ? 48.904 17.875 25.520 1.00 24.19 99 LYS B O 1
ATOM 2403 N N . ASP B 1 103 ? 50.608 16.675 26.358 1.00 25.26 100 ASP B N 1
ATOM 2404 C CA . ASP B 1 103 ? 51.570 17.731 26.054 1.00 27.35 100 ASP B CA 1
ATOM 2405 C C . ASP B 1 103 ? 51.733 17.910 24.544 1.00 26.15 100 ASP B C 1
ATOM 2406 O O . ASP B 1 103 ? 51.982 19.020 24.072 1.00 26.73 100 ASP B O 1
ATOM 2411 N N . ILE B 1 104 ? 51.557 16.830 23.786 1.00 23.40 101 ILE B N 1
ATOM 2412 C CA . ILE B 1 104 ? 51.661 16.914 22.328 1.00 23.18 101 ILE B CA 1
ATOM 2413 C C . ILE B 1 104 ? 50.431 17.632 21.766 1.00 22.19 101 ILE B C 1
ATOM 2414 O O . ILE B 1 104 ? 50.530 18.424 20.825 1.00 22.39 101 ILE B O 1
ATOM 2419 N N . ILE B 1 105 ? 49.270 17.332 22.341 1.00 20.43 102 ILE B N 1
ATOM 2420 C CA . ILE B 1 105 ? 48.015 17.945 21.922 1.00 20.00 102 ILE B CA 1
ATOM 2421 C C . ILE B 1 105 ? 48.064 19.464 22.169 1.00 19.91 102 ILE B C 1
ATOM 2422 O O . ILE B 1 105 ? 47.721 20.256 21.295 1.00 18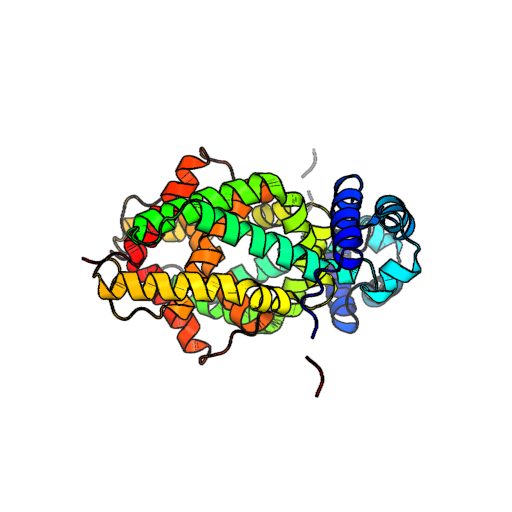.29 102 ILE B O 1
ATOM 2427 N N . VAL B 1 106 ? 48.502 19.857 23.359 1.00 19.37 103 VAL B N 1
ATOM 2428 C CA . VAL B 1 106 ? 48.612 21.266 23.712 1.00 21.38 103 VAL B CA 1
ATOM 2429 C C . VAL B 1 106 ? 49.614 21.943 22.769 1.00 21.51 103 VAL B C 1
ATOM 2430 O O . VAL B 1 106 ? 49.373 23.039 22.276 1.00 22.78 103 VAL B O 1
ATOM 2434 N N . LEU B 1 107 ? 50.733 21.279 22.513 1.00 21.29 104 LEU B N 1
ATOM 2435 C CA . LEU B 1 107 ? 51.744 21.810 21.604 1.00 22.52 104 LEU B CA 1
ATOM 2436 C C . LEU B 1 107 ? 51.146 22.063 20.212 1.00 21.63 104 LEU B C 1
ATOM 2437 O O . LEU B 1 107 ? 51.482 23.042 19.544 1.00 21.16 104 LEU B O 1
ATOM 2442 N N . CYS B 1 108 ? 50.265 21.175 19.766 1.00 20.68 105 CYS B N 1
ATOM 2443 C CA . CYS B 1 108 ? 49.651 21.350 18.455 1.00 21.69 105 CYS B CA 1
ATOM 2444 C C . CYS B 1 108 ? 48.703 22.544 18.437 1.00 22.77 105 CYS B C 1
ATOM 2445 O O . CYS B 1 108 ? 48.670 23.294 17.461 1.00 21.29 105 CYS B O 1
ATOM 2448 N N . TYR B 1 109 ? 47.936 22.731 19.510 1.00 21.06 106 TYR B N 1
ATOM 2449 C CA . TYR B 1 109 ? 47.018 23.862 19.554 1.00 23.96 106 TYR B CA 1
ATOM 2450 C C . TYR B 1 109 ? 47.795 25.172 19.522 1.00 24.81 106 TYR B C 1
ATOM 2451 O O . TYR B 1 109 ? 47.410 26.109 18.838 1.00 23.58 106 TYR B O 1
ATOM 2460 N N . SER B 1 110 ? 48.893 25.230 20.265 1.00 27.02 107 SER B N 1
ATOM 2461 C CA . SER B 1 110 ? 49.685 26.448 20.337 1.00 30.56 107 SER B CA 1
ATOM 2462 C C . SER B 1 110 ? 50.396 26.777 19.033 1.00 32.19 107 SER B C 1
ATOM 2463 O O . SER B 1 110 ? 50.454 27.934 18.622 1.00 32.93 107 SER B O 1
ATOM 2466 N N . GLY B 1 111 ? 50.923 25.751 18.377 1.00 33.06 108 GLY B N 1
ATOM 2467 C CA . GLY B 1 111 ? 51.662 25.966 17.150 1.00 34.66 108 GLY B CA 1
ATOM 2468 C C . GLY B 1 111 ? 50.838 26.269 15.924 1.00 36.46 108 GLY B C 1
ATOM 2469 O O . GLY B 1 111 ? 51.010 27.307 15.287 1.00 35.70 108 GLY B O 1
ATOM 2470 N N . LEU B 1 112 ? 49.955 25.349 15.566 1.00 39.05 109 LEU B N 1
ATOM 2471 C CA . LEU B 1 112 ? 49.124 25.564 14.399 1.00 39.98 109 LEU B CA 1
ATOM 2472 C C . LEU B 1 112 ? 48.439 26.930 14.504 1.00 41.07 109 LEU B C 1
ATOM 2473 O O . LEU B 1 112 ? 48.298 27.640 13.500 1.00 41.16 109 LEU B O 1
ATOM 2478 N N . ALA B 1 113 ? 48.034 27.303 15.719 1.00 40.68 110 ALA B N 1
ATOM 2479 C CA . ALA B 1 113 ? 47.360 28.584 15.930 1.00 41.39 110 ALA B CA 1
ATOM 2480 C C . ALA B 1 113 ? 48.313 29.751 15.683 1.00 41.02 110 ALA B C 1
ATOM 2481 O O . ALA B 1 113 ? 47.995 30.667 14.929 1.00 40.35 110 ALA B O 1
ATOM 2483 N N . ILE B 1 114 ? 49.480 29.720 16.319 1.00 43.20 111 ILE B N 1
ATOM 2484 C CA . ILE B 1 114 ? 50.474 30.776 16.129 1.00 46.28 111 ILE B CA 1
ATOM 2485 C C . ILE B 1 114 ? 50.701 31.052 14.636 1.00 46.41 111 ILE B C 1
ATOM 2486 O O . ILE B 1 114 ? 50.951 32.189 14.240 1.00 46.70 111 ILE B O 1
ATOM 2491 N N . ASP B 1 115 ? 50.606 30.005 13.820 1.00 46.89 112 ASP B N 1
ATOM 2492 C CA . ASP B 1 115 ? 50.812 30.112 12.375 1.00 49.23 112 ASP B CA 1
ATOM 2493 C C . ASP B 1 115 ? 49.575 30.379 11.527 1.00 48.74 112 ASP B C 1
ATOM 2494 O O . ASP B 1 115 ? 49.671 30.394 10.303 1.00 49.14 112 ASP B O 1
ATOM 2499 N N . HIS B 1 116 ? 48.421 30.576 12.154 1.00 49.18 113 HIS B N 1
ATOM 2500 C CA . HIS B 1 116 ? 47.193 30.828 11.401 1.00 49.11 113 HIS B CA 1
ATOM 2501 C C . HIS B 1 116 ? 46.950 29.661 10.442 1.00 47.97 113 HIS B C 1
ATOM 2502 O O . HIS B 1 116 ? 46.646 29.870 9.262 1.00 46.43 113 HIS B O 1
ATOM 2509 N N . SER B 1 117 ? 47.090 28.436 10.944 1.00 46.49 114 SER B N 1
ATOM 2510 C CA . SER B 1 117 ? 46.892 27.254 10.108 1.00 44.06 114 SER B CA 1
ATOM 2511 C C . SER B 1 117 ? 46.088 26.141 10.784 1.00 42.79 114 SER B C 1
ATOM 2512 O O . SER B 1 117 ? 46.330 24.962 10.535 1.00 43.95 114 SER B O 1
ATOM 2515 N N . MET B 1 118 ? 45.129 26.500 11.632 1.00 40.18 115 MET B N 1
ATOM 2516 C CA . MET B 1 118 ? 44.318 25.481 12.294 1.00 37.62 115 MET B CA 1
ATOM 2517 C C . MET B 1 118 ? 43.529 24.648 11.279 1.00 37.33 115 MET B C 1
ATOM 2518 O O . MET B 1 118 ? 43.027 23.574 11.607 1.00 39.83 115 MET B O 1
ATOM 2523 N N . GLU B 1 119 ? 43.430 25.134 10.043 1.00 34.67 116 GLU B N 1
ATOM 2524 C CA . GLU B 1 119 ? 42.738 24.397 8.992 1.00 31.89 116 GLU B CA 1
ATOM 2525 C C . GLU B 1 119 ? 43.563 23.170 8.579 1.00 29.62 116 GLU B C 1
ATOM 2526 O O . GLU B 1 119 ? 43.008 22.177 8.089 1.00 28.07 116 GLU B O 1
ATOM 2532 N N . LYS B 1 120 ? 44.884 23.243 8.749 1.00 25.65 117 LYS B N 1
ATOM 2533 C CA . LYS B 1 120 ? 45.734 22.106 8.395 1.00 24.68 117 LYS B CA 1
ATOM 2534 C C . LYS B 1 120 ? 45.325 20.900 9.250 1.00 20.59 117 LYS B C 1
ATOM 2535 O O . LYS B 1 120 ? 45.448 19.754 8.822 1.00 18.18 117 LYS B O 1
ATOM 2541 N N . TRP B 1 121 ? 44.844 21.158 10.461 1.00 17.21 118 TRP B N 1
ATOM 2542 C CA . TRP B 1 121 ? 44.435 20.062 11.324 1.00 19.33 118 TRP B CA 1
ATOM 2543 C C . TRP B 1 121 ? 43.252 19.280 10.739 1.00 17.78 118 TRP B C 1
ATOM 2544 O O . TRP B 1 121 ? 43.186 18.059 10.894 1.00 18.46 118 TRP B O 1
ATOM 2555 N N . GLU B 1 122 ? 42.331 19.967 10.063 1.00 18.16 119 GLU B N 1
ATOM 2556 C CA . GLU B 1 122 ? 41.182 19.288 9.446 1.00 20.18 119 GLU B CA 1
ATOM 2557 C C . GLU B 1 122 ? 41.670 18.426 8.290 1.00 19.70 119 GLU B C 1
ATOM 2558 O O . GLU B 1 122 ? 41.162 17.328 8.062 1.00 21.10 119 GLU B O 1
ATOM 2564 N N . THR B 1 123 ? 42.654 18.931 7.554 1.00 20.31 120 THR B N 1
ATOM 2565 C CA . THR B 1 123 ? 43.203 18.184 6.432 1.00 22.03 120 THR B CA 1
ATOM 2566 C C . THR B 1 123 ? 43.855 16.934 6.999 1.00 20.52 120 THR B C 1
ATOM 2567 O O . THR B 1 123 ? 43.678 15.830 6.484 1.00 19.98 120 THR B O 1
ATOM 2571 N N . ILE B 1 124 ? 44.593 17.123 8.086 1.00 19.65 121 ILE B N 1
ATOM 2572 C CA . ILE B 1 124 ? 45.289 16.026 8.744 1.00 20.22 121 ILE B CA 1
ATOM 2573 C C . ILE B 1 124 ? 44.336 14.921 9.199 1.00 20.60 121 ILE B C 1
ATOM 2574 O O . ILE B 1 124 ? 44.671 13.742 9.115 1.00 22.92 121 ILE B O 1
ATOM 2579 N N . TYR B 1 125 ? 43.146 15.297 9.655 1.00 20.69 122 TYR B N 1
ATOM 2580 C CA . TYR B 1 125 ? 42.160 14.321 10.124 1.00 21.52 122 TYR B CA 1
ATOM 2581 C C . TYR B 1 125 ? 41.370 13.596 9.033 1.00 22.14 122 TYR B C 1
ATOM 2582 O O . TYR B 1 125 ? 40.630 12.653 9.317 1.00 23.51 122 TYR B O 1
ATOM 2591 N N . GLN B 1 126 ? 41.526 14.030 7.790 1.00 22.89 123 GLN B N 1
ATOM 2592 C CA . GLN B 1 126 ? 40.800 13.438 6.668 1.00 23.71 123 GLN B CA 1
ATOM 2593 C C . GLN B 1 126 ? 40.763 11.901 6.610 1.00 22.30 123 GLN B C 1
ATOM 2594 O O . GLN B 1 126 ? 39.703 11.313 6.410 1.00 20.81 123 GLN B O 1
ATOM 2600 N N . PRO B 1 127 ? 41.914 11.228 6.778 1.00 23.40 124 PRO B N 1
ATOM 2601 C CA . PRO B 1 127 ? 41.888 9.756 6.725 1.00 23.43 124 PRO B CA 1
ATOM 2602 C C . PRO B 1 127 ? 41.061 9.145 7.872 1.00 23.84 124 PRO B C 1
ATOM 2603 O O . PRO B 1 127 ? 40.441 8.094 7.716 1.00 25.11 124 PRO B O 1
ATOM 2607 N N . TYR B 1 128 ? 41.058 9.820 9.016 1.00 22.52 125 TYR B N 1
ATOM 2608 C CA . TYR B 1 128 ? 40.320 9.377 10.202 1.00 22.55 125 TYR B CA 1
ATOM 2609 C C . TYR B 1 128 ? 38.818 9.626 9.979 1.00 22.17 125 TYR B C 1
ATOM 2610 O O . TYR B 1 128 ? 37.986 8.763 10.253 1.00 20.81 125 TYR B O 1
ATOM 2619 N N . TYR B 1 129 ? 38.485 10.811 9.474 1.00 22.57 126 TYR B N 1
ATOM 2620 C CA . TYR B 1 129 ? 37.096 11.161 9.179 1.00 23.69 126 TYR B CA 1
ATOM 2621 C C . TYR B 1 129 ? 36.497 10.179 8.160 1.00 23.37 126 TYR B C 1
ATOM 2622 O O . TYR B 1 129 ? 35.398 9.662 8.345 1.00 22.89 126 TYR B O 1
ATOM 2631 N N . SER B 1 130 ? 37.231 9.937 7.081 1.00 23.57 127 SER B N 1
ATOM 2632 C CA . SER B 1 130 ? 36.783 9.038 6.016 1.00 24.97 127 SER B CA 1
ATOM 2633 C C . SER B 1 130 ? 36.563 7.615 6.521 1.00 24.17 127 SER B C 1
ATOM 2634 O O . SER B 1 130 ? 35.575 6.963 6.174 1.00 22.17 127 SER B O 1
ATOM 2637 N N . TRP B 1 131 ? 37.498 7.136 7.334 1.00 22.91 128 TRP B N 1
ATOM 2638 C CA . TRP B 1 131 ? 37.399 5.800 7.900 1.00 21.83 128 TRP B CA 1
ATOM 2639 C C . TRP B 1 131 ? 36.128 5.684 8.745 1.00 22.69 128 TRP B C 1
ATOM 2640 O O . TRP B 1 131 ? 35.383 4.714 8.626 1.00 24.23 128 TRP B O 1
ATOM 2651 N N . LEU B 1 132 ? 35.867 6.681 9.587 1.00 22.44 129 LEU B N 1
ATOM 2652 C CA . LEU B 1 132 ? 34.685 6.636 10.446 1.00 22.26 129 LEU B CA 1
ATOM 2653 C C . LEU B 1 132 ? 33.420 6.732 9.599 1.00 22.82 129 LEU B C 1
ATOM 2654 O O . LEU B 1 132 ? 32.436 6.025 9.851 1.00 21.83 129 LEU B O 1
ATOM 2659 N N . GLU B 1 133 ? 33.449 7.626 8.614 1.00 22.16 130 GLU B N 1
ATOM 2660 C CA . GLU B 1 133 ? 32.328 7.820 7.705 1.00 24.24 130 GLU B CA 1
ATOM 2661 C C . GLU B 1 133 ? 31.932 6.477 7.065 1.00 24.78 130 GLU B C 1
ATOM 2662 O O . GLU B 1 133 ? 30.746 6.131 6.989 1.00 23.50 130 GLU B O 1
ATOM 2668 N N . LYS B 1 134 ? 32.924 5.724 6.603 1.00 24.85 131 LYS B N 1
ATOM 2669 C CA . LYS B 1 134 ? 32.654 4.429 5.989 1.00 28.30 131 LYS B CA 1
ATOM 2670 C C . LYS B 1 134 ? 31.994 3.481 7.001 1.00 28.31 131 LYS B C 1
ATOM 2671 O O . LYS B 1 134 ? 31.057 2.746 6.666 1.00 29.28 131 LYS B O 1
ATOM 2677 N N . ILE B 1 135 ? 32.478 3.510 8.240 1.00 25.16 132 ILE B N 1
ATOM 2678 C CA . ILE B 1 135 ? 31.924 2.673 9.292 1.00 25.09 132 ILE B CA 1
ATOM 2679 C C . ILE B 1 135 ? 30.476 3.063 9.600 1.00 24.59 132 ILE B C 1
ATOM 2680 O O . ILE B 1 135 ? 29.639 2.205 9.876 1.00 25.31 132 ILE B O 1
ATOM 2685 N N . ILE B 1 136 ? 30.177 4.356 9.544 1.00 24.07 133 ILE B N 1
ATOM 2686 C CA . ILE B 1 136 ? 28.821 4.819 9.793 1.00 23.65 133 ILE B CA 1
ATOM 2687 C C . ILE B 1 136 ? 27.896 4.379 8.656 1.00 24.24 133 ILE B C 1
ATOM 2688 O O . ILE B 1 136 ? 26.733 4.041 8.894 1.00 23.32 133 ILE B O 1
ATOM 2693 N N . ASN B 1 137 ? 28.410 4.383 7.427 1.00 25.38 134 ASN B N 1
ATOM 2694 C CA . ASN B 1 137 ? 27.616 3.962 6.272 1.00 27.22 134 ASN B CA 1
ATOM 2695 C C . ASN B 1 137 ? 27.279 2.488 6.424 1.00 27.48 134 ASN B C 1
ATOM 2696 O O . ASN B 1 137 ? 26.161 2.078 6.152 1.00 26.66 134 ASN B O 1
ATOM 2701 N N . LYS B 1 138 ? 28.251 1.696 6.867 1.00 30.03 135 LYS B N 1
ATOM 2702 C CA . LYS B 1 138 ? 28.031 0.267 7.064 1.00 32.03 135 LYS B CA 1
ATOM 2703 C C . LYS B 1 138 ? 27.005 0.039 8.168 1.00 32.09 135 LYS B C 1
ATOM 2704 O O . LYS B 1 138 ? 26.166 -0.851 8.067 1.00 32.36 135 LYS B O 1
ATOM 2710 N N . ALA B 1 139 ? 27.072 0.848 9.223 1.00 31.41 136 ALA B N 1
ATOM 2711 C CA . ALA B 1 139 ? 26.138 0.714 10.336 1.00 30.97 136 ALA B CA 1
ATOM 2712 C C . ALA B 1 139 ? 24.708 1.111 9.938 1.00 30.78 136 ALA B C 1
ATOM 2713 O O . ALA B 1 139 ? 23.730 0.597 10.493 1.00 30.10 136 ALA B O 1
ATOM 2715 N N . ILE B 1 140 ? 24.583 2.030 8.988 1.00 30.34 137 ILE B N 1
ATOM 2716 C CA . ILE B 1 140 ? 23.265 2.456 8.536 1.00 31.65 137 ILE B CA 1
ATOM 2717 C C . ILE B 1 140 ? 22.622 1.306 7.764 1.00 32.99 137 ILE B C 1
ATOM 2718 O O . ILE B 1 140 ? 21.443 0.996 7.958 1.00 31.99 137 ILE B O 1
ATOM 2723 N N . ALA B 1 141 ? 23.414 0.669 6.906 1.00 31.94 138 ALA B N 1
ATOM 2724 C CA . ALA B 1 141 ? 22.943 -0.458 6.115 1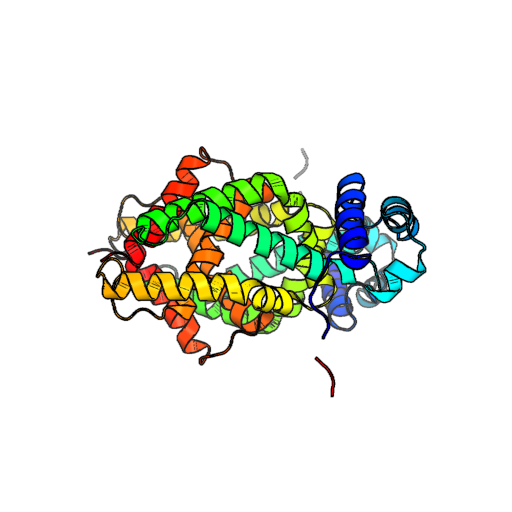.00 33.74 138 ALA B CA 1
ATOM 2725 C C . ALA B 1 141 ? 22.513 -1.616 7.013 1.00 34.16 138 ALA B C 1
ATOM 2726 O O . ALA B 1 141 ? 21.527 -2.294 6.724 1.00 36.07 138 ALA B O 1
ATOM 2728 N N . ASN B 1 142 ? 23.246 -1.836 8.102 1.00 34.31 139 ASN B N 1
ATOM 2729 C CA . ASN B 1 142 ? 22.934 -2.927 9.021 1.00 34.23 139 ASN B CA 1
ATOM 2730 C C . ASN B 1 142 ? 21.925 -2.512 10.089 1.00 34.64 139 ASN B C 1
ATOM 2731 O O . ASN B 1 142 ? 21.764 -3.193 11.103 1.00 34.79 139 ASN B O 1
ATOM 2736 N N . HIS B 1 143 ? 21.247 -1.397 9.853 1.00 35.00 140 HIS B N 1
ATOM 2737 C CA . HIS B 1 143 ? 20.234 -0.893 10.772 1.00 37.19 140 HIS B CA 1
ATOM 2738 C C . HIS B 1 143 ? 20.685 -0.707 12.221 1.00 36.24 140 HIS B C 1
ATOM 2739 O O . HIS B 1 143 ? 19.880 -0.811 13.154 1.00 35.43 140 HIS B O 1
ATOM 2746 N N . GLU B 1 144 ? 21.970 -0.421 12.408 1.00 34.89 141 GLU B N 1
ATOM 2747 C CA . GLU B 1 144 ? 22.499 -0.181 13.746 1.00 33.42 141 GLU B CA 1
ATOM 2748 C C . GLU B 1 144 ? 22.394 1.308 14.059 1.00 32.65 141 GLU B C 1
ATOM 2749 O O . GLU B 1 144 ? 22.232 1.695 15.215 1.00 32.29 141 GLU B O 1
ATOM 2755 N N . VAL B 1 145 ? 22.456 2.134 13.015 1.00 33.42 142 VAL B N 1
ATOM 2756 C CA . VAL B 1 145 ? 22.370 3.591 13.146 1.00 34.13 142 VAL B CA 1
ATOM 2757 C C . VAL B 1 145 ? 21.211 4.126 12.304 1.00 36.21 142 VAL B C 1
ATOM 2758 O O . VAL B 1 145 ? 21.012 3.696 11.167 1.00 35.61 142 VAL B O 1
ATOM 2762 N N . THR B 1 146 ? 20.454 5.068 12.860 1.00 37.47 143 THR B N 1
ATOM 2763 C CA . THR B 1 146 ? 19.311 5.629 12.152 1.00 41.03 143 THR B CA 1
ATOM 2764 C C . THR B 1 146 ? 19.670 6.070 10.740 1.00 42.65 143 THR B C 1
ATOM 2765 O O . THR B 1 146 ? 20.752 6.605 10.486 1.00 43.02 143 THR B O 1
ATOM 2769 N N . GLU B 1 147 ? 18.747 5.829 9.821 1.00 43.85 144 GLU B N 1
ATOM 2770 C CA . GLU B 1 147 ? 18.936 6.179 8.424 1.00 47.51 144 GLU B CA 1
ATOM 2771 C C . GLU B 1 147 ? 18.635 7.654 8.188 1.00 46.95 144 GLU B C 1
ATOM 2772 O O . GLU B 1 147 ? 17.827 8.251 8.894 1.00 47.19 144 GLU B O 1
ATOM 2778 N N . GLY B 1 148 ? 19.305 8.250 7.209 1.00 47.40 145 GLY B N 1
ATOM 2779 C CA . GLY B 1 148 ? 19.054 9.649 6.912 1.00 48.07 145 GLY B CA 1
ATOM 2780 C C . GLY B 1 148 ? 20.092 10.647 7.392 1.00 48.25 145 GLY B C 1
ATOM 2781 O O . GLY B 1 148 ? 20.159 11.760 6.872 1.00 48.72 145 GLY B O 1
ATOM 2782 N N . ILE B 1 149 ? 20.901 10.271 8.375 1.00 46.96 146 ILE B N 1
ATOM 2783 C CA . ILE B 1 149 ? 21.915 11.193 8.869 1.00 45.70 146 ILE B CA 1
ATOM 2784 C C . ILE B 1 149 ? 23.034 11.369 7.841 1.00 43.92 146 ILE B C 1
ATOM 2785 O O . ILE B 1 149 ? 23.267 10.493 7.014 1.00 46.00 146 ILE B O 1
ATOM 2790 N N . ASN B 1 150 ? 23.708 12.511 7.893 1.00 40.53 147 ASN B N 1
ATOM 2791 C CA . ASN B 1 150 ? 24.827 12.791 7.008 1.00 38.20 147 ASN B CA 1
ATOM 2792 C C . ASN B 1 150 ? 26.063 12.145 7.633 1.00 35.16 147 ASN B C 1
ATOM 2793 O O . ASN B 1 150 ? 26.543 12.605 8.669 1.00 35.07 147 ASN B O 1
ATOM 2798 N N . SER B 1 151 ? 26.574 11.100 6.987 1.00 31.67 148 SER B N 1
ATOM 2799 C CA . SER B 1 151 ? 27.738 10.357 7.468 1.00 30.59 148 SER B CA 1
ATOM 2800 C C . SER B 1 151 ? 29.019 11.171 7.628 1.00 28.77 148 SER B C 1
ATOM 2801 O O . SER B 1 151 ? 29.719 11.022 8.623 1.00 28.03 148 SER B O 1
ATOM 2804 N N . LYS B 1 152 ? 29.337 12.004 6.641 1.00 26.98 149 LYS B N 1
ATOM 2805 C CA . LYS B 1 152 ? 30.547 12.805 6.709 1.00 28.89 149 LYS B CA 1
ATOM 2806 C C . LYS B 1 152 ? 30.498 13.771 7.887 1.00 26.63 149 LYS B C 1
ATOM 2807 O O . LYS B 1 152 ? 31.472 13.902 8.626 1.00 25.93 149 LYS B O 1
ATOM 2813 N N . TRP B 1 153 ? 29.364 14.446 8.057 1.00 25.52 150 TRP B N 1
ATOM 2814 C CA . TRP B 1 153 ? 29.209 15.395 9.151 1.00 25.12 150 TRP B CA 1
ATOM 2815 C C . TRP B 1 153 ? 29.199 14.676 10.501 1.00 24.37 150 TRP B C 1
ATOM 2816 O O . TRP B 1 153 ? 29.822 15.134 11.457 1.00 25.60 150 TRP B O 1
ATOM 2827 N N . THR B 1 154 ? 28.505 13.543 10.575 1.00 22.42 151 THR B N 1
ATOM 2828 C CA . THR B 1 154 ? 28.408 12.807 11.827 1.00 21.34 151 THR B CA 1
ATOM 2829 C C . THR B 1 154 ? 29.745 12.214 12.274 1.00 21.08 151 THR B C 1
ATOM 2830 O O . THR B 1 154 ? 30.036 12.165 13.476 1.00 19.80 151 THR B O 1
ATOM 2834 N N . ALA B 1 155 ? 30.560 11.776 11.318 1.00 18.16 152 ALA B N 1
ATOM 2835 C CA . ALA B 1 155 ? 31.871 11.220 11.648 1.00 19.10 152 ALA B CA 1
ATOM 2836 C C . ALA B 1 155 ? 32.715 12.293 12.341 1.00 19.37 152 ALA B C 1
ATOM 2837 O O . ALA B 1 155 ? 33.367 12.025 13.350 1.00 19.22 152 ALA B O 1
ATOM 2839 N N . ARG B 1 156 ? 32.693 13.507 11.795 1.00 19.58 153 ARG B N 1
ATOM 2840 C CA . ARG B 1 156 ? 33.447 14.622 12.364 1.00 21.23 153 ARG B CA 1
ATOM 2841 C C . ARG B 1 156 ? 32.877 15.050 13.720 1.00 21.51 153 ARG B C 1
ATOM 2842 O O . ARG B 1 156 ? 33.623 15.343 14.659 1.00 19.39 153 ARG B O 1
ATOM 2850 N N . THR B 1 157 ? 31.551 15.084 13.821 1.00 22.10 154 THR B N 1
ATOM 2851 C CA . THR B 1 157 ? 30.896 15.483 15.064 1.00 20.91 154 THR B CA 1
ATOM 2852 C C . THR B 1 157 ? 31.237 14.501 16.185 1.00 20.37 154 THR B C 1
ATOM 2853 O O . THR B 1 157 ? 31.550 14.901 17.308 1.00 19.99 154 THR B O 1
ATOM 2857 N N . ILE B 1 158 ? 31.192 13.212 15.867 1.00 20.17 155 ILE B N 1
ATOM 2858 C CA . ILE B 1 158 ? 31.505 12.175 16.839 1.00 20.00 155 ILE B CA 1
ATOM 2859 C C . ILE B 1 158 ? 32.929 12.360 17.369 1.00 20.38 155 ILE B C 1
ATOM 2860 O O . ILE B 1 158 ? 33.159 12.394 18.581 1.00 17.10 155 ILE B O 1
ATOM 2865 N N . ILE B 1 159 ? 33.877 12.487 16.446 1.00 20.58 156 ILE B N 1
ATOM 2866 C CA . ILE B 1 159 ? 35.272 12.654 16.809 1.00 21.48 156 ILE B CA 1
ATOM 2867 C C . ILE B 1 159 ? 35.515 13.934 17.617 1.00 21.32 156 ILE B C 1
ATOM 2868 O O . ILE B 1 159 ? 36.294 13.920 18.569 1.00 21.68 156 ILE B O 1
ATOM 2873 N N . ASN B 1 160 ? 34.846 15.028 17.260 1.00 22.81 157 ASN B N 1
ATOM 2874 C CA . ASN B 1 160 ? 35.012 16.282 18.003 1.00 25.18 157 ASN B CA 1
ATOM 2875 C C . ASN B 1 160 ? 34.603 16.110 19.457 1.00 24.95 157 ASN B C 1
ATOM 2876 O O . ASN B 1 160 ? 35.378 16.370 20.374 1.00 25.67 157 ASN B O 1
ATOM 2881 N N . LEU B 1 161 ? 33.359 15.693 19.646 1.00 23.72 158 LEU B N 1
ATOM 2882 C CA . LEU B 1 161 ? 32.783 15.521 20.968 1.00 24.13 158 LEU B CA 1
ATOM 2883 C C . LEU B 1 161 ? 33.609 14.614 21.862 1.00 22.71 158 LEU B C 1
ATOM 2884 O O . LEU B 1 161 ? 33.862 14.950 23.017 1.00 22.95 158 LEU B O 1
ATOM 2889 N N . VAL B 1 162 ? 34.042 13.475 21.334 1.00 20.44 159 VAL B N 1
ATOM 2890 C CA . VAL B 1 162 ? 34.844 12.548 22.123 1.00 19.67 159 VAL B CA 1
ATOM 2891 C C . VAL B 1 162 ? 36.174 13.186 22.536 1.00 18.81 159 VAL B C 1
ATOM 2892 O O . VAL B 1 162 ? 36.555 13.125 23.697 1.00 18.62 159 VAL B O 1
ATOM 2896 N N . GLU B 1 163 ? 36.876 13.806 21.594 1.00 19.33 160 GLU B N 1
ATOM 2897 C CA . GLU B 1 163 ? 38.154 14.448 21.912 1.00 19.66 160 GLU B CA 1
ATOM 2898 C C . GLU B 1 163 ? 37.967 15.653 22.862 1.00 20.29 160 GLU B C 1
ATOM 2899 O O . GLU B 1 163 ? 38.797 15.864 23.751 1.00 22.16 160 GLU B O 1
ATOM 2905 N N . ASN B 1 164 ? 36.903 16.443 22.699 1.00 18.64 161 ASN B N 1
ATOM 2906 C CA . ASN B 1 164 ? 36.634 17.568 23.607 1.00 19.04 161 ASN B CA 1
ATOM 2907 C C . ASN B 1 164 ? 36.398 17.006 25.012 1.00 16.88 161 ASN B C 1
ATOM 2908 O O . ASN B 1 164 ? 36.905 17.565 26.005 1.00 16.06 161 ASN B O 1
ATOM 2913 N N . THR B 1 165 ? 35.602 15.954 25.128 1.00 16.30 162 THR B N 1
ATOM 2914 C CA . THR B 1 165 ? 35.396 15.406 26.459 1.00 18.35 162 THR B CA 1
ATOM 2915 C C . THR B 1 165 ? 36.745 14.929 27.086 1.00 16.96 162 THR B C 1
ATOM 2916 O O . THR B 1 165 ? 37.010 15.134 28.275 1.00 18.78 162 THR B O 1
ATOM 2920 N N . ALA B 1 166 ? 37.562 14.222 26.310 1.00 17.39 163 ALA B N 1
ATOM 2921 C CA . ALA B 1 166 ? 38.829 13.708 26.838 1.00 19.29 163 ALA B CA 1
ATOM 2922 C C . ALA B 1 166 ? 39.717 14.884 27.228 1.00 18.74 163 ALA B C 1
ATOM 2923 O O . ALA B 1 166 ? 40.412 14.833 28.243 1.00 18.30 163 ALA B O 1
ATOM 2925 N N . GLU B 1 167 ? 39.687 15.946 26.426 1.00 17.03 164 GLU B N 1
ATOM 2926 C CA . GLU B 1 167 ? 40.503 17.133 26.706 1.00 19.47 164 GLU B CA 1
ATOM 2927 C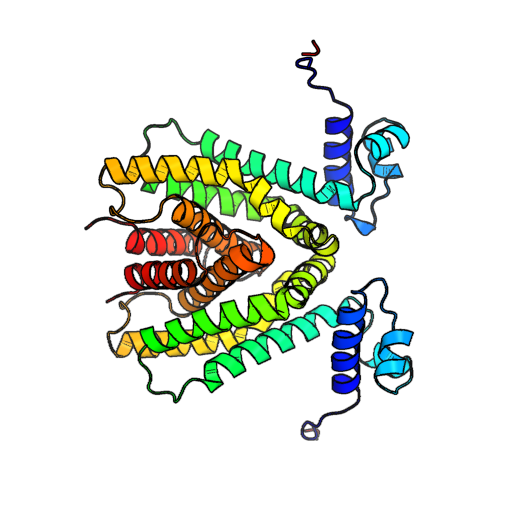 C . GLU B 1 167 ? 40.013 17.874 27.946 1.00 17.96 164 GLU B C 1
ATOM 2928 O O . GLU B 1 167 ? 40.812 18.336 28.759 1.00 17.19 164 GLU B O 1
ATOM 2934 N N . ARG B 1 168 ? 38.699 17.963 28.107 1.00 17.51 165 ARG B N 1
ATOM 2935 C CA . ARG B 1 168 ? 38.138 18.619 29.282 1.00 18.04 165 ARG B CA 1
ATOM 2936 C C . ARG B 1 168 ? 38.616 17.891 30.539 1.00 17.43 165 ARG B C 1
ATOM 2937 O O . ARG B 1 168 ? 38.947 18.518 31.539 1.00 17.03 165 ARG B O 1
ATOM 2945 N N . PHE B 1 169 ? 38.662 16.564 30.474 1.00 16.96 166 PHE B N 1
ATOM 2946 C CA . PHE B 1 169 ? 39.081 15.763 31.614 1.00 17.19 166 PHE B CA 1
ATOM 2947 C C . PHE B 1 169 ? 40.579 15.813 31.917 1.00 18.13 166 PHE B C 1
ATOM 2948 O O . PHE B 1 169 ? 40.975 16.162 33.028 1.00 16.95 166 PHE B O 1
ATOM 2956 N N . TYR B 1 170 ? 41.416 15.489 30.933 1.00 18.49 167 TYR B N 1
ATOM 2957 C CA . TYR B 1 170 ? 42.856 15.454 31.169 1.00 20.13 167 TYR B CA 1
ATOM 2958 C C . TYR B 1 170 ? 43.602 16.773 31.034 1.00 21.80 167 TYR B C 1
ATOM 2959 O O . TYR B 1 170 ? 44.651 16.951 31.652 1.00 21.40 167 TYR B O 1
ATOM 2968 N N . ILE B 1 171 ? 43.071 17.692 30.229 1.00 22.37 168 ILE B N 1
ATOM 2969 C CA . ILE B 1 171 ? 43.722 18.979 30.020 1.00 21.70 168 ILE B CA 1
ATOM 2970 C C . ILE B 1 171 ? 42.980 20.105 30.728 1.00 22.00 168 ILE B C 1
ATOM 2971 O O . ILE B 1 171 ? 43.600 21.029 31.259 1.00 22.18 168 ILE B O 1
ATOM 2976 N N . GLY B 1 172 ? 41.653 20.027 30.748 1.00 21.90 169 GLY B N 1
ATOM 2977 C CA . GLY B 1 172 ? 40.875 21.048 31.423 1.00 20.30 169 GLY B CA 1
ATOM 2978 C C . GLY B 1 172 ? 40.772 20.733 32.908 1.00 22.08 169 GLY B C 1
ATOM 2979 O O . GLY B 1 172 ? 40.367 21.586 33.704 1.00 23.10 169 GLY B O 1
ATOM 2980 N N . PHE B 1 173 ? 41.145 19.507 33.277 1.00 20.17 170 PHE B N 1
ATOM 2981 C CA . PHE B 1 173 ? 41.089 19.035 34.663 1.00 21.31 170 PHE B CA 1
ATOM 2982 C C . PHE B 1 173 ? 39.675 18.953 35.237 1.00 20.68 170 PHE B C 1
ATOM 2983 O O . PHE B 1 173 ? 39.470 19.086 36.443 1.00 20.05 170 PHE B O 1
ATOM 2991 N N . GLU B 1 174 ? 38.693 18.742 34.373 1.00 20.19 171 GLU B N 1
ATOM 2992 C CA . GLU B 1 174 ? 37.320 18.601 34.843 1.00 22.03 171 GLU B CA 1
ATOM 2993 C C . GLU B 1 174 ? 37.211 17.117 35.215 1.00 22.39 171 GLU B C 1
ATOM 2994 O O . GLU B 1 174 ? 36.924 16.281 34.367 1.00 20.57 171 GLU B O 1
ATOM 3000 N N . GLN B 1 175 ? 37.474 16.799 36.478 1.00 23.23 172 GLN B N 1
ATOM 3001 C CA . GLN B 1 175 ? 37.428 15.418 36.950 1.00 26.05 172 GLN B CA 1
ATOM 3002 C C . GLN B 1 175 ? 36.532 15.294 38.186 1.00 27.23 172 GLN B C 1
ATOM 3003 O O . GLN B 1 175 ? 36.964 14.826 39.235 1.00 27.31 172 GLN B O 1
ATOM 3009 N N . ASP B 1 176 ? 35.281 15.721 38.042 1.00 28.93 173 ASP B N 1
ATOM 3010 C CA . ASP B 1 176 ? 34.304 15.676 39.129 1.00 31.50 173 ASP B CA 1
ATOM 3011 C C . ASP B 1 176 ? 33.745 14.269 39.275 1.00 32.05 173 ASP B C 1
ATOM 3012 O O . ASP B 1 176 ? 32.985 13.982 40.200 1.00 30.86 173 ASP B O 1
ATOM 3017 N N . GLU B 1 177 ? 34.123 13.398 38.345 1.00 30.42 174 GLU B N 1
ATOM 3018 C CA . GLU B 1 177 ? 33.680 12.010 38.356 1.00 28.86 174 GLU B CA 1
ATOM 3019 C C . GLU B 1 177 ? 34.796 11.100 37.846 1.00 27.83 174 GLU B C 1
ATOM 3020 O O . GLU B 1 177 ? 35.735 11.557 37.210 1.00 25.55 174 GLU B O 1
ATOM 3026 N N . ASN B 1 178 ? 34.694 9.810 38.134 1.00 23.71 175 ASN B N 1
ATOM 3027 C CA . ASN B 1 178 ? 35.679 8.844 37.655 1.00 22.08 175 ASN B CA 1
ATOM 3028 C C . ASN B 1 178 ? 35.648 8.950 36.130 1.00 20.96 175 ASN B C 1
ATOM 3029 O O . ASN B 1 178 ? 34.571 9.088 35.544 1.00 19.46 175 ASN B O 1
ATOM 3034 N N . VAL B 1 179 ? 36.809 8.828 35.493 1.00 19.40 176 VAL B N 1
ATOM 3035 C CA . VAL B 1 179 ? 36.884 8.919 34.038 1.00 19.12 176 VAL B CA 1
ATOM 3036 C C . VAL B 1 179 ? 35.952 7.950 33.284 1.00 20.00 176 VAL B C 1
ATOM 3037 O O . VAL B 1 179 ? 35.494 8.259 32.175 1.00 20.39 176 VAL B O 1
ATOM 3041 N N . GLU B 1 180 ? 35.665 6.789 33.869 1.00 19.61 177 GLU B N 1
ATOM 3042 C CA . GLU B 1 180 ? 34.775 5.830 33.217 1.00 18.86 177 GLU B CA 1
ATOM 3043 C C . GLU B 1 180 ? 33.353 6.399 33.099 1.00 18.42 177 GLU B C 1
ATOM 3044 O O . GLU B 1 180 ? 32.628 6.072 32.162 1.00 16.69 177 GLU B O 1
ATOM 3050 N N . VAL B 1 181 ? 32.945 7.236 34.050 1.00 18.12 178 VAL B N 1
ATOM 3051 C CA . VAL B 1 181 ? 31.604 7.820 33.988 1.00 17.46 178 VAL B CA 1
ATOM 3052 C C . VAL B 1 181 ? 31.532 8.792 32.808 1.00 20.49 178 VAL B C 1
ATOM 3053 O O . VAL B 1 181 ? 30.526 8.842 32.094 1.00 19.96 178 VAL B O 1
ATOM 3057 N N . TYR B 1 182 ? 32.603 9.558 32.596 1.00 20.85 179 TYR B N 1
ATOM 3058 C CA . TYR B 1 182 ? 32.635 10.489 31.472 1.00 23.43 179 TYR B CA 1
ATOM 3059 C C . TYR B 1 182 ? 32.558 9.740 30.148 1.00 22.72 179 TYR B C 1
ATOM 3060 O O . TYR B 1 182 ? 31.781 10.119 29.268 1.00 21.53 179 TYR B O 1
ATOM 3069 N N . LYS B 1 183 ? 33.357 8.679 30.009 1.00 22.75 180 LYS B N 1
ATOM 3070 C CA . LYS B 1 183 ? 33.361 7.881 28.782 1.00 23.53 180 LYS B CA 1
ATOM 3071 C C . LYS B 1 183 ? 31.979 7.288 28.519 1.00 22.88 180 LYS B C 1
ATOM 3072 O O . LYS B 1 183 ? 31.488 7.319 27.389 1.00 22.42 180 LYS B O 1
ATOM 3078 N N . LYS B 1 184 ? 31.347 6.760 29.561 1.00 22.19 181 LYS B N 1
ATOM 3079 C CA . LYS B 1 184 ? 30.007 6.191 29.416 1.00 25.59 181 LYS B CA 1
ATOM 3080 C C . LYS B 1 184 ? 28.996 7.292 29.048 1.00 24.41 181 LYS B C 1
ATOM 3081 O O . LYS B 1 184 ? 28.059 7.077 28.276 1.00 22.80 181 LYS B O 1
ATOM 3087 N N . GLU B 1 185 ? 29.205 8.478 29.598 1.00 24.01 182 GLU B N 1
ATOM 3088 C CA . GLU B 1 185 ? 28.328 9.605 29.336 1.00 26.42 182 GLU B CA 1
ATOM 3089 C C . GLU B 1 185 ? 28.322 9.966 27.843 1.00 25.42 182 GLU B C 1
ATOM 3090 O O . GLU B 1 185 ? 27.264 10.189 27.258 1.00 23.12 182 GLU B O 1
ATOM 3096 N N . ILE B 1 186 ? 29.506 10.019 27.233 1.00 25.22 183 ILE B N 1
ATOM 3097 C CA . ILE B 1 186 ? 29.619 10.350 25.814 1.00 26.69 183 ILE B CA 1
ATOM 3098 C C . ILE B 1 186 ? 28.941 9.294 24.975 1.00 26.03 183 ILE B C 1
ATOM 3099 O O . ILE B 1 186 ? 28.257 9.608 24.001 1.00 24.40 183 ILE B O 1
ATOM 3104 N N . PHE B 1 187 ? 29.171 8.035 25.348 1.00 25.26 184 PHE B N 1
ATOM 3105 C CA . PHE B 1 187 ? 28.610 6.900 24.634 1.00 24.56 184 PHE B CA 1
ATOM 3106 C C . PHE B 1 187 ? 27.088 6.942 24.638 1.00 25.51 184 PHE B C 1
ATOM 3107 O O . PHE B 1 187 ? 26.468 6.781 23.594 1.00 25.99 184 PHE B O 1
ATOM 3115 N N . THR B 1 188 ? 26.488 7.167 25.804 1.00 27.26 185 THR B N 1
ATOM 3116 C CA . THR B 1 188 ? 25.029 7.229 25.911 1.00 28.38 185 THR B CA 1
ATOM 3117 C C . THR B 1 188 ? 24.469 8.416 25.117 1.00 28.45 185 THR B C 1
ATOM 3118 O O . THR B 1 188 ? 23.449 8.297 24.433 1.00 28.03 185 THR B O 1
ATOM 3122 N N . PHE B 1 189 ? 25.141 9.559 25.218 1.00 28.48 186 PHE B N 1
ATOM 3123 C CA . PHE B 1 189 ? 24.722 10.756 24.502 1.00 28.07 186 PHE B CA 1
ATOM 3124 C C . PHE B 1 189 ? 24.683 10.482 22.999 1.00 28.40 186 PHE B C 1
ATOM 3125 O O . PHE B 1 189 ? 23.728 10.862 22.324 1.00 29.80 186 PHE B O 1
ATOM 3133 N N . LEU B 1 190 ? 25.714 9.807 22.487 1.00 27.77 187 LEU B N 1
ATOM 3134 C CA . LEU B 1 190 ? 25.806 9.472 21.066 1.00 26.73 187 LEU B CA 1
ATOM 3135 C C . LEU B 1 190 ? 24.818 8.384 20.671 1.00 26.62 187 LEU B C 1
ATOM 3136 O O . LEU B 1 190 ? 24.244 8.429 19.582 1.00 27.66 187 LEU B O 1
ATOM 3141 N N . LYS B 1 191 ? 24.619 7.406 21.551 1.00 27.14 188 LYS B N 1
ATOM 3142 C CA . LYS B 1 191 ? 23.683 6.324 21.276 1.00 28.26 188 LYS B CA 1
ATOM 3143 C C . LYS B 1 191 ? 22.233 6.818 21.228 1.00 27.19 188 LYS B C 1
ATOM 3144 O O . LYS B 1 191 ? 21.457 6.374 20.392 1.00 26.52 188 LYS B O 1
ATOM 3150 N N . ARG B 1 192 ? 21.860 7.736 22.113 1.00 27.76 189 ARG B N 1
ATOM 3151 C CA . ARG B 1 192 ? 20.492 8.245 22.090 1.00 28.14 189 ARG B CA 1
ATOM 3152 C C . ARG B 1 192 ? 20.248 9.022 20.796 1.00 28.46 189 ARG B C 1
ATOM 3153 O O . ARG B 1 192 ? 19.138 9.024 20.273 1.00 28.73 189 ARG B O 1
ATOM 3161 N N . SER B 1 193 ? 21.288 9.660 20.265 1.00 28.24 190 SER B N 1
ATOM 3162 C CA . SER B 1 193 ? 21.135 10.455 19.047 1.00 29.09 190 SER B CA 1
ATOM 3163 C C . SER B 1 193 ? 21.211 9.701 17.719 1.00 29.22 190 SER B C 1
ATOM 3164 O O . SER B 1 193 ? 20.442 9.987 16.801 1.00 28.57 190 SER B O 1
ATOM 3167 N N . LEU B 1 194 ? 22.144 8.760 17.601 1.00 29.83 191 LEU B N 1
ATOM 3168 C CA . LEU B 1 194 ? 22.289 8.005 16.363 1.00 29.84 191 LEU B CA 1
ATOM 3169 C C . LEU B 1 194 ? 21.573 6.667 16.459 1.00 30.70 191 LEU B C 1
ATOM 3170 O O . LEU B 1 194 ? 21.325 6.021 15.446 1.00 31.29 191 LEU B O 1
ATOM 3175 N N . GLY B 1 195 ? 21.252 6.265 17.687 1.00 31.79 192 GLY B N 1
ATOM 3176 C CA . GLY B 1 195 ? 20.578 5.002 17.933 1.00 33.66 192 GLY B CA 1
ATOM 3177 C C . GLY B 1 195 ? 19.359 4.698 17.090 1.00 35.62 192 GLY B C 1
ATOM 3178 O O . GLY B 1 195 ? 18.562 5.577 16.768 1.00 34.88 192 GLY B O 1
ATOM 3179 N N . THR B 1 196 ? 19.224 3.424 16.743 1.00 39.67 193 THR B N 1
ATOM 3180 C CA . THR B 1 196 ? 18.115 2.948 15.927 1.00 43.14 193 THR B CA 1
ATOM 3181 C C . THR B 1 196 ? 16.773 2.974 16.682 1.00 44.02 193 THR B C 1
ATOM 3182 O O . THR B 1 196 ? 16.711 2.648 17.887 1.00 43.40 193 THR B O 1
#

Foldseek 3Di:
DDDDDPPPDLLVVLLLVLLVVQCVVPHLVVGDCCSSQVSSPHDSVSVCVQAVDSLSSLLVLLLVLLVVLVCQLVVPDDPPDAPLVSLLSSLVSLLVSCQVPVVSVVVNVVRCVVVVNPVSSVVSCVVVLVVQLVNVVVNCVVQFWPPDDDSSVVSVVLNVLSNVLSCCVRPVVPPPDPVVVSSVVSSVVVCVVTGGD/DDDDDDDDDDLVVLLLVLLVVQCVVPHPPVQDCCNSCVSSPHDSVSVCVQAVDNLSSLLVLLLVLLVVLLCQLVVPDDPPDAPLVSLLSSLVSLLVSCQVPVVSVVSNVVRCVVVVRVVSNVVSCVVVLVVQLVNVVVNCVVQFWPPDDDSSVVSVVLNVVSNVLSCCVRPVVPPPDPVVVSSVVSSVVVCVVGGD

Sequence (393 aa):
PFTMPKQTSGKYEKILQAAIEVISEKGLDKASISDIVKKAGTAQGTFYLYFSSKNALIPAIAENLLTHTLDQIKGRLHGDEDFWTVLDILIDETFLITERHKDIIVLCYSGLAIDHSMEKWETIYQPYYSWLEKIINKAIANHEVTEGINSKWTARTIINLVENTAERFYIGFEQDENVEVYKKEIFTFLKRSLGTAPFTMPKQTSGKYEKILQAAIEVISEKGLDKASISDIVKKAGTAQGTFYLYFSSKNALIPAIAENLLTHTLDQIKGRLHGDEDFWTVLDILIDETFLITERHKDIIVLCYSGLAIDHSMEKWETIYQPYYSWLEKIINKAIANHEVTEGINSKWTARTIINLVENTAERFYIGFEQDENVEVYKKEIFTFLKRSLGT

B-factor: mean 35.36, std 16.27, range [14.66, 87.38]

Solvent-accessible surface area: 19820 Å² total; per-residue (Å²): 193,173,117,154,80,195,117,129,60,20,90,69,90,106,0,10,95,4,0,38,70,11,13,66,144,95,27,33,125,153,7,35,25,53,36,0,9,145,108,15,63,26,69,80,50,23,0,110,129,79,12,97,44,43,56,36,0,1,30,13,2,2,90,69,25,7,56,69,11,13,85,77,0,99,68,104,36,155,52,107,41,56,5,35,50,8,4,76,22,2,5,34,11,4,2,83,12,4,86,189,46,86,76,29,15,19,20,0,31,4,1,1,2,59,79,140,9,23,51,84,37,44,101,22,30,97,66,1,8,25,40,2,26,137,27,0,68,98,3,31,77,80,147,46,2,52,146,70,26,61,14,115,11,2,0,39,0,1,1,17,2,0,33,30,1,0,29,8,16,23,16,8,114,20,88,118,91,103,30,101,68,11,24,152,41,0,42,50,0,0,83,86,3,0,19,61,151,193,184,117,137,100,194,139,121,92,35,98,75,77,115,0,8,95,4,0,39,73,8,13,87,136,87,26,32,110,151,2,45,22,45,55,0,0,124,120,16,60,23,69,71,51,24,0,113,128,86,10,94,44,47,48,35,0,1,33,16,3,2,97,70,27,6,63,70,10,15,80,74,0,100,68,106,35,154,47,110,42,55,4,34,56,7,4,80,23,2,4,31,11,4,1,80,12,4,89,198,54,77,103,29,13,19,18,0,33,3,3,2,2,64,70,158,19,25,76,98,36,37,87,18,29,82,78,0,7,42,37,3,27,135,23,1,68,95,2,32,74,84,137,44,2,52,134,73,28,65,12,115,11,2,0,20,0,1,2,17,2,0,32,32,1,0,26,7,15,26,16,12,116,20,91,117,87,103,28,101,63,12,27,149,41,0,39,48,0,0,86,85,3,0,19,129

Secondary structure (P-SEA, 3-state):
ccccccccccaaaaaaaaaaaaaaacccccccaaaaaaaacccaaaaaacccccccaaaaaaaaaaaaaaaaaaaaccccccaaaaaaaaaaaaaaaaaccaaaaaaaaaaaaaaccaaaaaaaaaaaaaaaaaaaaaaaaaccccccccaaaaaaaaaaaaaaaaaaacccccccccaaaaaaaaaaaaaaacccc/ccccccccccaaaaaaaaaaaaaaacccccccaaaaaaaacccaaaaaacccccccaaaaaaaaaaaaaaaaaaaaccccccaaaaaaaaaaaaaaaaaacaaaaaaaaaaaaaaccaaaaaaaaaaaaaaaaaaaaaaaaaccccccccaaaaaaaaaaaaaaaaaaacccccccccaaaaaaaaaaaaaaaccc

Organism: Bacillus subtilis (strain 168) (NCBI:txid224308)

CATH classification: 1.10.357.10

Radius of gyration: 22.97 Å; Cα contacts (8 Å, |Δi|>4): 405; chains: 2; bounding box: 65×64×75 Å

Nearest PDB structures (foldseek):
  2f07-assembly1_B  TM=1.001E+00  e=1.379E-27  Bacillus subtilis subsp. subtilis str. 168
  4me9-assembly1_B  TM=6.651E-01  e=1.459E-07  Bacillus cereus ATCC 10987
  5nz1-assembly1_A  TM=7.339E-01  e=2.829E-06  Mycobacterium tuberculosis H37Rv
  3ppb-assembly1_B  TM=6.729E-01  e=1.445E-05  Shewanella loihica PV-4
  3pas-assembly1_A  TM=6.405E-01  e=3.883E-05  Marinobacter nauticus VT8